Protein AF-A0ABD1QFA7-F1 (afdb_monomer)

InterPro domains:
  IPR006694 Fatty acid hydroxylase [PF04116] (88-225)
  IPR014430 Sterol desaturase Scs7 [PTHR12863] (1-233)

Sequence (373 aa):
MVAQDFTVDLNKPLVFQVGHLGEAYQEWVHQPIVSKEGPRFFESDFWEFLTLTEWFVIPLIWLPVVGWFISKSIRMELTIPQVVLAVAFGIFIWTLLEYTLHRFLFHIKTKSYWGNTIHYLIHGCHHKHPMDGLRLVFPPAATAILLVPIWNLIKVMATPTAPALFAGGLLGYVMYDVTHYYLHHGQPTSEVPKGLKKYHLNHHFRIQDKGFGITSSLWDKAFGTLPPLKLAKNTCLASAMAYHSLILILAKNMTRSLGAGIRITMPEVEFFVEEQLSGSPRRVWNIGFHQPVKRPDPVYMLLGFSTSIDKPFHQVLYVVQISILWGKGSSDSGISSILPPKGSKIMSRVFSVQKHSPYFLPGSFRYWFHHEM

Radius of gyration: 32.8 Å; Cα contacts (8 Å, |Δi|>4): 496; chains: 1; bounding box: 64×50×105 Å

Secondary structure (DSSP, 8-state):
--PPPP---TTS-STTTGGGGGGGHHHHHTS----SSPPP--SSHHHHHTT---TTHHHHHHHHHHHHHHHHHHHTT--HHHHHHHHHHHHHHHHHHHHHIIIIITT----SHHHHHHHIIIIIHHHHSTT-TTSSSPPHHHHHHHHHHHHHHHHHHHTTTHHHHHHHHHHHHHHHHHHHHHHHH----SHHHHHHHHHHHHHHHT-TTS---SS-SHHHHHTT-PPPP---THHHHHHHHHHHHHHHHHHHHHTT-SS----EEETTEEEEEEEE--SSSS-EEEEEEE---SSSS----EEEEEEEEETTTTEEEEEEEEEE------S---S---PPPTT---EEEEEE-----S---S---PPP-----

Solvent-accessible surface area (backbone atoms only — not comparable to full-atom values): 21911 Å² total; per-residue (Å²): 130,84,77,78,80,67,76,84,60,76,92,42,48,39,53,82,47,51,16,65,32,28,76,55,33,62,63,56,34,58,54,62,46,92,36,67,74,63,74,51,52,42,88,49,67,71,65,33,54,72,59,57,30,60,66,66,54,53,53,66,61,46,48,59,53,29,50,49,26,43,52,48,27,48,76,68,70,45,50,70,68,57,40,51,51,29,21,54,48,14,26,54,52,27,59,52,48,48,31,48,42,40,51,61,60,54,58,54,90,49,45,44,42,66,49,33,28,51,43,32,75,75,32,30,45,30,48,24,28,63,46,18,65,36,52,64,46,81,48,65,73,62,49,55,62,57,46,53,62,51,50,53,51,39,46,74,76,35,66,86,51,21,42,16,25,50,22,13,27,54,47,31,48,43,53,37,42,51,46,52,51,39,49,65,77,49,82,65,87,53,70,68,58,38,49,45,26,55,50,42,50,37,15,67,76,74,43,71,94,21,37,47,32,73,84,48,64,63,62,17,60,75,69,76,28,58,65,78,78,80,74,68,76,58,60,63,53,54,49,52,50,53,50,52,55,50,51,52,53,51,56,61,50,53,78,72,51,91,84,71,77,64,75,57,82,54,100,72,41,50,43,46,49,46,79,49,90,50,103,52,91,44,59,34,42,42,44,48,58,51,66,85,62,98,52,101,64,70,75,64,62,55,46,53,43,46,44,47,65,55,87,93,52,101,52,80,50,58,48,52,46,57,43,64,56,80,67,91,69,78,96,74,82,74,102,69,78,98,65,84,66,94,86,63,77,78,59,78,54,84,52,84,61,84,84,80,81,84,91,83,81,95,84,81,88,83,84,85,83,84,86,79,134

Foldseek 3Di:
DPPPQQDDDQQDAPLQRLQSNFQVNLVQLLAADEDQDAGQHDPDPVVSVLQFAALVVLCVPQVVVLVVLLVVLVVVVDDPVLLVVLLQVLLVVLQVVLLCCLQDPLSPDGRHSVSSSVNCQPHSSCLHHVNHNGRQADRVVVVVVVLVVVLVVLCVVPPPNSSSSSSSNSVSSSLQSSLRSCLRPNDDPDDPSVVLSVQVVCCSPPNVNARSGNNDCVVCVVPVRGDDDPPPPVVVVVVVVVVVVVVVVVVVVVVVDPDDWDWDDDPFKTKGWDWDDDPDPWIWIWIFMAGPDPDPFGFGFTFTWTWGQDPPDRFTFGWGKGKGWGDGDDPDDDPDDPDPPPPTDIDTDTDGDGDDDDDDDDDDDDDDDDDDD

Organism: NCBI:txid126358

pLDDT: mean 72.44, std 29.46, range [22.31, 98.88]

Structure (mmCIF, N/CA/C/O backbone):
data_AF-A0ABD1QFA7-F1
#
_entry.id   AF-A0ABD1QFA7-F1
#
loop_
_atom_site.group_PDB
_atom_site.id
_atom_site.type_symbol
_atom_site.label_atom_id
_atom_site.label_alt_id
_atom_site.label_comp_id
_atom_site.label_asym_id
_atom_site.label_entity_id
_atom_site.label_seq_id
_atom_site.pdbx_PDB_ins_code
_atom_site.Cartn_x
_atom_site.Cartn_y
_atom_site.Cartn_z
_atom_site.occupancy
_atom_site.B_iso_or_equiv
_atom_site.auth_seq_id
_atom_site.auth_comp_id
_atom_site.auth_asym_id
_atom_site.auth_atom_id
_atom_site.pdbx_PDB_model_num
ATOM 1 N N . MET A 1 1 ? -34.962 18.263 20.928 1.00 38.62 1 MET A N 1
ATOM 2 C CA . MET A 1 1 ? -34.787 16.803 20.795 1.00 38.62 1 MET A CA 1
ATOM 3 C C . MET A 1 1 ? -33.306 16.565 20.592 1.00 38.62 1 MET A C 1
ATOM 5 O O . MET A 1 1 ? -32.778 17.043 19.598 1.00 38.62 1 MET A O 1
ATOM 9 N N . VAL A 1 2 ? -32.618 15.971 21.567 1.00 43.22 2 VAL A N 1
ATOM 10 C CA . VAL A 1 2 ? -31.221 15.554 21.379 1.00 43.22 2 VAL A CA 1
ATOM 11 C C . VAL A 1 2 ? -31.282 14.390 20.395 1.00 43.22 2 VAL A C 1
ATOM 13 O O . VAL A 1 2 ? -31.951 13.401 20.687 1.00 43.22 2 VAL A O 1
ATOM 16 N N . ALA A 1 3 ? -30.726 14.556 19.194 1.00 52.22 3 ALA A N 1
ATOM 17 C CA . ALA A 1 3 ? -30.651 13.464 18.232 1.00 52.22 3 ALA A CA 1
ATOM 18 C C . ALA A 1 3 ? -29.899 12.306 18.903 1.00 52.22 3 ALA A C 1
ATOM 20 O O . ALA A 1 3 ? -28.832 12.527 19.467 1.00 52.22 3 ALA A O 1
ATOM 21 N N . GLN A 1 4 ? -30.482 11.106 18.921 1.00 58.72 4 GLN A N 1
ATOM 22 C CA . GLN A 1 4 ? -29.750 9.923 19.364 1.00 58.72 4 GLN A CA 1
ATOM 23 C C . GLN A 1 4 ? -28.564 9.715 18.424 1.00 58.72 4 GLN A C 1
ATOM 25 O O . GLN A 1 4 ? -28.745 9.681 17.205 1.00 58.72 4 GLN A O 1
ATOM 30 N N . ASP A 1 5 ? -27.370 9.576 18.994 1.00 78.94 5 ASP A N 1
ATOM 31 C CA . ASP A 1 5 ? -26.172 9.260 18.227 1.00 78.94 5 ASP A CA 1
ATOM 32 C C . ASP A 1 5 ? -26.355 7.902 17.529 1.00 78.94 5 ASP A C 1
ATOM 34 O O . ASP A 1 5 ? -26.744 6.904 18.145 1.00 78.94 5 ASP A O 1
ATOM 38 N N . PHE A 1 6 ? -26.112 7.864 16.215 1.00 88.38 6 PHE A N 1
ATOM 39 C CA . PHE A 1 6 ? -26.240 6.639 15.430 1.00 88.38 6 PHE A CA 1
ATOM 40 C C . PHE A 1 6 ? -25.239 5.586 15.920 1.00 88.38 6 PHE A C 1
ATOM 42 O O . PHE A 1 6 ? -24.045 5.857 16.040 1.00 88.38 6 PHE A O 1
ATOM 49 N N . THR A 1 7 ? -25.713 4.362 16.155 1.00 91.50 7 THR A N 1
ATOM 50 C CA . THR A 1 7 ? -24.872 3.232 16.570 1.00 91.50 7 THR A CA 1
ATOM 51 C C . THR A 1 7 ? -24.771 2.214 15.438 1.00 91.50 7 THR A C 1
ATOM 53 O O . THR A 1 7 ? -25.785 1.801 14.883 1.00 91.50 7 THR A O 1
ATOM 56 N N . VAL A 1 8 ? -23.546 1.799 15.105 1.00 93.19 8 VAL A N 1
ATOM 57 C CA . VAL A 1 8 ? -23.291 0.766 14.089 1.00 93.19 8 VAL A CA 1
ATOM 58 C C . VAL A 1 8 ? -23.627 -0.620 14.639 1.00 93.19 8 VAL A C 1
ATOM 60 O O . VAL A 1 8 ? -23.105 -1.016 15.682 1.00 93.19 8 VAL A O 1
ATOM 63 N N . ASP A 1 9 ? -24.435 -1.380 13.901 1.00 94.38 9 ASP A N 1
ATOM 64 C CA . ASP A 1 9 ? -24.707 -2.794 14.159 1.00 94.38 9 ASP A CA 1
ATOM 65 C C . ASP A 1 9 ? -23.725 -3.662 13.360 1.00 94.38 9 ASP A C 1
ATOM 67 O O . ASP A 1 9 ? -23.823 -3.777 12.135 1.00 94.38 9 ASP A O 1
ATOM 71 N N . LEU A 1 10 ? -22.768 -4.275 14.064 1.00 91.81 10 LEU A N 1
ATOM 72 C CA . LEU A 1 10 ? -21.729 -5.127 13.473 1.00 91.81 10 LEU A CA 1
ATOM 73 C C . LEU A 1 10 ? -22.269 -6.449 12.903 1.00 91.81 10 LEU A C 1
ATOM 75 O O . LEU A 1 10 ? -21.555 -7.107 12.150 1.00 91.81 10 LEU A O 1
ATOM 79 N N . ASN A 1 11 ? -23.511 -6.832 13.224 1.00 91.94 11 ASN A N 1
ATOM 80 C CA . ASN A 1 11 ? -24.152 -8.027 12.662 1.00 91.94 11 ASN A CA 1
ATOM 81 C C . ASN A 1 11 ? -24.830 -7.753 11.312 1.00 91.94 11 ASN A C 1
ATOM 83 O O . ASN A 1 11 ? -25.359 -8.672 10.688 1.00 91.94 11 ASN A O 1
ATOM 87 N N . LYS A 1 12 ? -24.840 -6.493 10.864 1.00 94.50 12 LYS A N 1
ATOM 88 C CA . LYS A 1 12 ? -25.422 -6.067 9.591 1.00 94.50 12 LYS A CA 1
ATOM 89 C C . LYS A 1 12 ? -24.347 -5.518 8.653 1.00 94.50 12 LYS A C 1
ATOM 91 O O . LYS A 1 12 ? -23.298 -5.071 9.114 1.00 94.50 12 LYS A O 1
ATOM 96 N N . PRO A 1 13 ? -24.609 -5.485 7.337 1.00 95.38 13 PRO A N 1
ATOM 97 C CA . PRO A 1 13 ? -23.671 -4.931 6.366 1.00 95.38 13 PRO A CA 1
ATOM 98 C C . PRO A 1 13 ? -23.289 -3.478 6.656 1.00 95.38 13 PRO A C 1
ATOM 100 O O . PRO A 1 13 ? -24.152 -2.627 6.883 1.00 95.38 13 PRO A O 1
ATOM 103 N N . LEU A 1 14 ? -21.987 -3.191 6.685 1.00 94.75 14 LEU A N 1
ATOM 104 C CA . LEU A 1 14 ? -21.471 -1.945 7.257 1.00 94.75 14 LEU A CA 1
ATOM 105 C C . LEU A 1 14 ? -21.419 -0.758 6.296 1.00 94.75 14 LEU A C 1
ATOM 107 O O . LEU A 1 14 ? -21.490 0.383 6.758 1.00 94.75 14 LEU A O 1
ATOM 111 N N . VAL A 1 15 ? -21.312 -0.988 4.982 1.00 92.88 15 VAL A N 1
ATOM 112 C CA . VAL A 1 15 ? -20.987 0.079 4.013 1.00 92.88 15 VAL A CA 1
ATOM 113 C C . VAL A 1 15 ? -21.994 1.226 4.066 1.00 92.88 15 VAL A C 1
ATOM 115 O O . VAL A 1 15 ? -21.599 2.386 4.102 1.00 92.88 15 VAL A O 1
ATOM 118 N N . PHE A 1 16 ? -23.288 0.920 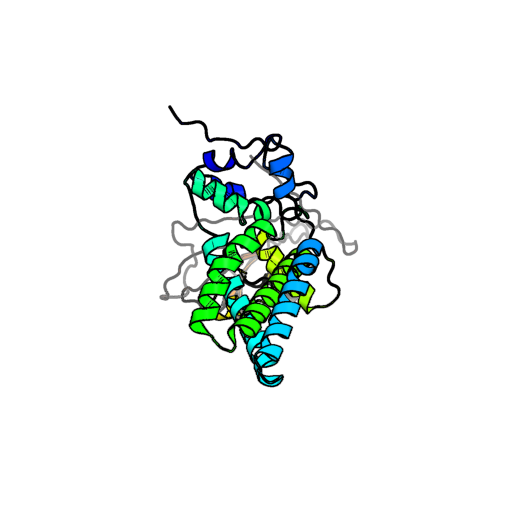4.163 1.00 93.31 16 PHE A N 1
ATOM 119 C CA . PHE A 1 16 ? -24.332 1.948 4.221 1.00 93.31 16 PHE A CA 1
ATOM 120 C C . PHE A 1 16 ? -24.654 2.435 5.644 1.00 93.31 16 PHE A C 1
ATOM 122 O O . PHE A 1 16 ? -25.412 3.394 5.804 1.00 93.31 16 PHE A O 1
ATOM 129 N N . GLN A 1 17 ? -24.065 1.824 6.679 1.00 96.88 17 GLN A N 1
ATOM 130 C CA . GLN A 1 17 ? -24.225 2.247 8.073 1.00 96.88 17 GLN A CA 1
ATOM 131 C C . GLN A 1 17 ? -23.227 3.344 8.451 1.00 96.88 17 GLN A C 1
ATOM 133 O O . GLN A 1 17 ? -23.624 4.359 9.018 1.00 96.88 17 GLN A O 1
ATOM 138 N N . VAL A 1 18 ? -21.945 3.171 8.111 1.00 96.44 18 VAL A N 1
ATOM 139 C CA . VAL A 1 18 ? -20.842 4.025 8.602 1.00 96.44 18 VAL A CA 1
ATOM 140 C C . VAL A 1 18 ? -20.973 5.499 8.213 1.00 96.44 18 VAL A C 1
ATOM 142 O O . VAL A 1 18 ? -20.496 6.372 8.937 1.00 96.44 18 VAL A O 1
ATOM 145 N N . GLY A 1 19 ? -21.662 5.799 7.111 1.00 95.81 19 GLY A N 1
ATOM 146 C CA . GLY A 1 19 ? -21.960 7.171 6.710 1.00 95.81 19 GLY A CA 1
ATOM 147 C C . GLY A 1 19 ? -22.821 7.935 7.724 1.00 95.81 19 GLY A C 1
ATOM 148 O O . GLY A 1 19 ? -22.648 9.143 7.885 1.00 95.81 19 GLY A O 1
ATOM 149 N N . HIS A 1 20 ? -23.700 7.249 8.458 1.00 96.81 20 HIS A N 1
ATOM 150 C CA . HIS A 1 20 ? -24.603 7.870 9.434 1.00 96.81 20 HIS A CA 1
ATOM 151 C C . HIS A 1 20 ? -23.902 8.320 10.724 1.00 96.81 20 HIS A C 1
ATOM 153 O O . HIS A 1 20 ? -24.475 9.097 11.480 1.00 96.81 20 HIS A O 1
ATOM 159 N N . LEU A 1 21 ? -22.657 7.890 10.966 1.00 95.81 21 LEU A N 1
ATOM 160 C CA . LEU A 1 21 ? -21.880 8.293 12.144 1.00 95.81 21 LEU A CA 1
ATOM 161 C C . LEU A 1 21 ? -21.506 9.784 12.155 1.00 95.81 21 LEU A C 1
ATOM 163 O O . LEU A 1 21 ? -21.144 10.310 13.205 1.00 95.81 21 LEU A O 1
ATOM 167 N N . GLY A 1 22 ? -21.550 10.465 11.005 1.00 95.06 22 GLY A N 1
ATOM 168 C CA . GLY A 1 22 ? -21.252 11.895 10.916 1.00 95.06 22 GLY A CA 1
ATOM 169 C C . GLY A 1 22 ? -19.888 12.249 11.518 1.00 95.06 22 GLY A C 1
ATOM 170 O O . GLY A 1 22 ? -18.854 11.759 11.059 1.00 95.06 22 GLY A O 1
ATOM 171 N N . GLU A 1 23 ? -19.889 13.091 12.552 1.00 95.00 23 GLU A N 1
ATOM 172 C CA . GLU A 1 23 ? -18.677 13.560 13.240 1.00 95.00 23 GLU A CA 1
ATOM 173 C C . GLU A 1 23 ? -18.029 12.492 14.140 1.00 95.00 23 GLU A C 1
ATOM 175 O O . GLU A 1 23 ? -16.808 12.492 14.298 1.00 95.00 23 GLU A O 1
ATOM 180 N N . ALA A 1 24 ? -18.804 11.526 14.647 1.00 95.38 24 ALA A N 1
ATOM 181 C CA . ALA A 1 24 ? -18.299 10.436 15.489 1.00 95.38 24 ALA A CA 1
ATOM 182 C C . ALA A 1 24 ? -17.477 9.395 14.703 1.00 95.38 24 ALA A C 1
ATOM 184 O O . ALA A 1 24 ? -16.763 8.578 15.286 1.00 95.38 24 ALA A O 1
ATOM 185 N N . TYR A 1 25 ? -17.549 9.424 13.368 1.00 96.38 25 TYR A N 1
ATOM 186 C CA . TYR A 1 25 ? -16.898 8.451 12.494 1.00 96.38 25 TYR A CA 1
ATOM 187 C C . TYR A 1 25 ? -15.385 8.356 12.706 1.00 96.38 25 TYR A C 1
ATOM 189 O O . TYR A 1 25 ? -14.844 7.254 12.767 1.00 96.38 25 TYR A O 1
ATOM 197 N N . GLN A 1 26 ? -14.707 9.500 12.826 1.00 94.88 26 GLN A N 1
ATOM 198 C CA . GLN A 1 26 ? -13.247 9.547 12.916 1.00 94.88 26 GLN A CA 1
ATOM 199 C C . GLN A 1 26 ? -12.732 8.882 14.188 1.00 94.88 26 GLN A C 1
ATOM 201 O O . GLN A 1 26 ? -11.737 8.170 14.139 1.00 94.88 26 GLN A O 1
ATOM 206 N N . GLU A 1 27 ? -13.412 9.071 15.315 1.00 94.69 27 GLU A N 1
ATOM 207 C CA . GLU A 1 27 ? -13.069 8.359 16.541 1.00 94.69 27 GLU A CA 1
ATOM 208 C C . GLU A 1 27 ? -13.433 6.876 16.418 1.00 94.69 27 GLU A C 1
ATOM 210 O O . GLU A 1 27 ? -12.604 6.012 16.691 1.00 94.69 27 GLU A O 1
ATOM 215 N N . TRP A 1 28 ? -14.634 6.567 15.920 1.00 95.69 28 TRP A N 1
ATOM 216 C CA . TRP A 1 28 ? -15.132 5.196 15.818 1.00 95.69 28 TRP A CA 1
ATOM 217 C C . TRP A 1 28 ? -14.262 4.282 14.941 1.00 95.69 28 TRP A C 1
ATOM 219 O O . TRP A 1 28 ? -13.977 3.145 15.335 1.00 95.69 28 TRP A O 1
ATOM 229 N N . VAL A 1 29 ? -13.848 4.750 13.758 1.00 95.62 29 VAL A N 1
ATOM 230 C CA . VAL A 1 29 ? -13.119 3.942 12.760 1.00 95.62 29 VAL A CA 1
ATOM 231 C C . VAL A 1 29 ? -11.710 3.578 13.230 1.00 95.62 29 VAL A C 1
ATOM 233 O O . VAL A 1 29 ? -11.187 2.519 12.901 1.00 95.62 29 VAL A O 1
ATOM 236 N N . HIS A 1 30 ? -11.134 4.427 14.073 1.00 93.12 30 HIS A N 1
ATOM 237 C CA . HIS A 1 30 ? -9.770 4.325 14.569 1.00 93.12 30 HIS A CA 1
ATOM 238 C C . HIS A 1 30 ? -9.640 3.549 15.887 1.00 93.12 30 HIS A C 1
ATOM 240 O O . HIS A 1 30 ? -8.530 3.422 16.401 1.00 93.12 30 HIS A O 1
ATOM 246 N N . GLN A 1 31 ? -10.743 3.011 16.418 1.00 94.12 31 GLN A N 1
ATOM 247 C CA . GLN A 1 31 ? -10.761 2.094 17.564 1.00 94.12 31 GLN A CA 1
ATOM 248 C C . GLN A 1 31 ? -10.765 0.638 17.072 1.00 94.12 31 GLN A C 1
ATOM 250 O O . GLN A 1 31 ? -11.841 0.142 16.707 1.00 94.12 31 GLN A O 1
ATOM 255 N N . PRO A 1 32 ? -9.613 -0.060 17.041 1.00 94.19 32 PRO A N 1
ATOM 256 C CA . PRO A 1 32 ? -9.500 -1.343 16.357 1.00 94.19 32 PRO A CA 1
ATOM 257 C C . PRO A 1 32 ? -10.241 -2.470 17.083 1.00 94.19 32 PRO A C 1
ATOM 259 O O . PRO A 1 32 ? -10.168 -2.603 18.304 1.00 94.19 32 PRO A O 1
ATOM 262 N N . ILE A 1 33 ? -10.888 -3.335 16.312 1.00 93.69 33 ILE A N 1
ATOM 263 C CA . ILE A 1 33 ? -11.476 -4.602 16.738 1.00 93.69 33 ILE A CA 1
ATOM 264 C C . ILE A 1 33 ? -10.534 -5.711 16.273 1.00 93.69 33 ILE A C 1
ATOM 266 O O . ILE A 1 33 ? -10.387 -5.974 15.079 1.00 93.69 33 ILE A O 1
ATOM 270 N N . VAL A 1 34 ? -9.867 -6.362 17.225 1.00 92.12 34 VAL A N 1
ATOM 271 C CA . VAL A 1 34 ? -8.892 -7.420 16.937 1.00 92.12 34 VAL A CA 1
ATOM 272 C C . VAL A 1 34 ? -9.629 -8.752 16.785 1.00 92.12 34 VAL A C 1
ATOM 274 O O . VAL A 1 34 ? -9.832 -9.474 17.756 1.00 92.12 34 VAL A O 1
ATOM 277 N N . SER A 1 35 ? -10.035 -9.062 15.556 1.00 90.44 35 SER A N 1
ATOM 278 C CA . SER A 1 35 ? -10.670 -10.325 15.166 1.00 90.44 35 SER A CA 1
ATOM 279 C C . SER A 1 35 ? -10.114 -10.795 13.826 1.00 90.44 35 SER A C 1
ATOM 281 O O . SER A 1 35 ? -9.799 -9.967 12.975 1.00 90.44 35 SER A O 1
ATOM 283 N N . LYS A 1 36 ? -9.997 -12.116 13.645 1.00 84.44 36 LYS A N 1
ATOM 284 C CA . LYS A 1 36 ? -9.641 -12.711 12.346 1.00 84.44 36 LYS A CA 1
ATOM 285 C C . LYS A 1 36 ? -10.789 -12.634 11.344 1.00 84.44 36 LYS A C 1
ATOM 287 O O . LYS A 1 36 ? -10.551 -12.533 10.148 1.00 84.44 36 LYS A O 1
ATOM 292 N N . GLU A 1 37 ? -12.017 -12.724 11.840 1.00 85.06 37 GLU A N 1
ATOM 293 C CA . GLU A 1 37 ? -13.216 -12.589 11.023 1.00 85.06 37 GLU A CA 1
ATOM 294 C C . GLU A 1 37 ? -13.549 -11.106 10.882 1.00 85.06 37 GLU A C 1
ATOM 296 O O . GLU A 1 37 ? -13.665 -10.386 11.884 1.00 85.06 37 GLU A O 1
ATOM 301 N N . GLY A 1 38 ? -13.651 -10.659 9.632 1.00 84.94 38 GLY A N 1
ATOM 302 C CA . GLY A 1 38 ? -14.050 -9.306 9.278 1.00 84.94 38 GLY A CA 1
ATOM 303 C C . GLY A 1 38 ? -15.564 -9.132 9.184 1.00 84.94 38 GLY A C 1
ATOM 304 O O . GLY A 1 38 ? -16.305 -10.112 9.082 1.00 84.94 38 GLY A O 1
ATOM 305 N N . PRO A 1 39 ? -16.047 -7.881 9.200 1.00 92.75 39 PRO A N 1
ATOM 306 C CA . PRO A 1 39 ? -17.464 -7.594 9.061 1.00 92.75 39 PRO A CA 1
ATOM 307 C C . PRO A 1 39 ? -17.937 -7.823 7.625 1.00 92.75 39 PRO A C 1
ATOM 309 O O . PRO A 1 39 ? -17.158 -7.764 6.673 1.00 92.75 39 PRO A O 1
ATOM 312 N N . ARG A 1 40 ? -19.248 -7.986 7.453 1.00 94.69 40 ARG A N 1
ATOM 313 C CA . ARG A 1 40 ? -19.863 -7.991 6.125 1.00 94.69 40 ARG A CA 1
ATOM 314 C C . ARG A 1 40 ? -20.003 -6.560 5.595 1.00 94.69 40 ARG A C 1
ATOM 316 O O . ARG A 1 40 ? -20.382 -5.654 6.341 1.00 94.69 40 ARG A O 1
ATOM 323 N N . PHE A 1 41 ? -19.723 -6.332 4.315 1.00 95.38 41 PHE A N 1
ATOM 324 C CA . PHE A 1 41 ? -19.840 -5.011 3.684 1.00 95.38 41 PHE A CA 1
ATOM 325 C C . PHE A 1 41 ? -21.209 -4.791 3.041 1.00 95.38 41 PHE A C 1
ATOM 327 O O . PHE A 1 41 ? -21.813 -3.737 3.260 1.00 95.38 41 PHE A O 1
ATOM 334 N N . PHE A 1 42 ? -21.712 -5.780 2.299 1.00 95.94 42 PHE A N 1
ATOM 335 C CA . PHE A 1 42 ? -22.952 -5.692 1.521 1.00 95.94 42 PHE A CA 1
ATOM 336 C C . PHE A 1 42 ? -23.928 -6.825 1.849 1.00 95.94 42 PHE A C 1
ATOM 338 O O . PHE A 1 42 ? -23.521 -7.928 2.191 1.00 95.94 42 PHE A O 1
ATOM 345 N N . GLU A 1 43 ? -25.236 -6.589 1.717 1.00 94.38 43 GLU A N 1
ATOM 346 C CA . GLU A 1 43 ? -26.237 -7.665 1.847 1.00 94.38 43 GLU A CA 1
ATOM 347 C C . GLU A 1 43 ? -26.085 -8.702 0.726 1.00 94.38 43 GLU A C 1
ATOM 349 O O . GLU A 1 43 ? -26.095 -9.902 0.984 1.00 94.38 43 GLU A O 1
ATOM 354 N N . SER A 1 44 ? -25.863 -8.243 -0.506 1.00 95.94 44 SER A N 1
ATOM 355 C CA . SER A 1 44 ? -25.679 -9.099 -1.681 1.00 95.94 44 SER A CA 1
ATOM 356 C C . SER A 1 44 ? -24.356 -9.862 -1.647 1.00 95.94 44 SER A C 1
ATOM 358 O O . SER A 1 44 ? -23.294 -9.247 -1.550 1.00 95.94 44 SER A O 1
ATOM 360 N N . ASP A 1 45 ? -24.416 -11.182 -1.839 1.00 95.50 45 ASP A N 1
ATOM 361 C CA . ASP A 1 45 ? -23.230 -12.043 -1.954 1.00 95.50 45 ASP A CA 1
ATOM 362 C C . ASP A 1 45 ? -22.327 -11.650 -3.126 1.00 95.50 45 ASP A C 1
ATOM 364 O O . ASP A 1 45 ? -21.107 -11.750 -3.031 1.00 95.50 45 ASP A O 1
ATOM 368 N N . PHE A 1 46 ? -22.911 -11.154 -4.221 1.00 94.00 46 PHE A N 1
ATOM 369 C CA . PHE A 1 46 ? -22.144 -10.714 -5.383 1.00 94.00 46 PHE A CA 1
ATOM 370 C C . PHE A 1 46 ? -21.272 -9.496 -5.056 1.00 94.00 46 PHE A C 1
ATOM 372 O O . PHE A 1 46 ? -20.079 -9.486 -5.354 1.00 94.00 46 PHE A O 1
ATOM 379 N N . TRP A 1 47 ? -21.856 -8.475 -4.420 1.00 92.50 47 TRP A N 1
ATOM 380 C CA . TRP A 1 47 ? -21.106 -7.281 -4.026 1.00 92.50 47 TRP A CA 1
ATOM 381 C C . TRP A 1 47 ? -20.120 -7.581 -2.902 1.00 92.50 47 TRP A C 1
ATOM 383 O O . TRP A 1 47 ? -19.015 -7.049 -2.916 1.00 92.50 47 TRP A O 1
ATOM 393 N N . GLU A 1 48 ? -20.486 -8.463 -1.973 1.00 94.62 48 GLU A N 1
ATOM 394 C CA . GLU A 1 48 ? -19.609 -8.914 -0.896 1.00 94.62 48 GLU A CA 1
ATOM 395 C C . GLU A 1 48 ? -18.367 -9.625 -1.438 1.00 94.62 48 GLU A C 1
ATOM 397 O O . GLU A 1 48 ? -17.250 -9.290 -1.045 1.00 94.62 48 GLU A O 1
ATOM 402 N N . PHE A 1 49 ? -18.542 -10.543 -2.392 1.00 92.38 49 PHE A N 1
ATOM 403 C CA . PHE A 1 49 ? -17.450 -11.279 -3.025 1.00 92.38 49 PHE A CA 1
ATOM 404 C C . PHE A 1 49 ? -16.381 -10.351 -3.623 1.00 92.38 49 PHE A C 1
ATOM 406 O O . PHE A 1 49 ? -15.192 -10.600 -3.453 1.00 92.38 49 PHE A O 1
ATOM 413 N N . LEU A 1 50 ? -16.782 -9.235 -4.244 1.00 91.19 50 LEU A N 1
ATOM 414 C CA . LEU A 1 50 ? -15.849 -8.252 -4.814 1.00 91.19 50 LEU A CA 1
ATOM 415 C C . LEU A 1 50 ? -15.021 -7.488 -3.764 1.00 91.19 50 LEU A C 1
ATOM 417 O O . LEU A 1 50 ? -14.058 -6.812 -4.125 1.00 91.19 50 LEU A O 1
ATOM 421 N N . THR A 1 51 ? -15.381 -7.577 -2.480 1.00 93.00 51 THR A N 1
ATOM 422 C CA . THR A 1 51 ? -14.641 -6.941 -1.375 1.00 93.00 51 THR A CA 1
ATOM 423 C C . THR A 1 51 ? -13.578 -7.841 -0.760 1.00 93.00 51 THR A C 1
ATOM 425 O O . THR A 1 51 ? -12.752 -7.352 0.005 1.00 93.00 51 THR A O 1
ATOM 428 N N . LEU A 1 52 ? -13.591 -9.138 -1.074 1.00 95.00 52 LEU A N 1
ATOM 429 C CA . LEU A 1 52 ? -12.711 -10.132 -0.472 1.00 95.00 52 LEU A CA 1
ATOM 430 C C . LEU A 1 52 ? -11.527 -10.399 -1.401 1.00 95.00 52 LEU A C 1
ATOM 432 O O . LEU A 1 52 ? -11.698 -10.891 -2.514 1.00 95.00 52 LEU A O 1
ATOM 436 N N . THR A 1 53 ? -10.316 -10.074 -0.953 1.00 96.44 53 THR A N 1
ATOM 437 C CA . THR A 1 53 ? -9.092 -10.263 -1.740 1.00 96.44 53 THR A CA 1
ATOM 438 C C . THR A 1 53 ? -8.018 -10.961 -0.915 1.00 96.44 53 THR A C 1
ATOM 440 O O . THR A 1 53 ? -7.481 -10.404 0.038 1.00 96.44 53 THR A O 1
ATOM 443 N N . GLU A 1 54 ? -7.657 -12.174 -1.330 1.00 96.81 54 GLU A N 1
ATOM 444 C CA . GLU A 1 54 ? -6.508 -12.895 -0.781 1.00 96.81 54 GLU A CA 1
ATOM 445 C C . GLU A 1 54 ? -5.184 -12.223 -1.170 1.00 96.81 54 GLU A C 1
ATOM 447 O O . GLU A 1 54 ? -4.995 -11.786 -2.308 1.00 96.81 54 GLU A O 1
ATOM 452 N N . TRP A 1 55 ? -4.215 -12.202 -0.255 1.00 97.56 55 TRP A N 1
ATOM 453 C CA . TRP A 1 55 ? -2.953 -11.472 -0.443 1.00 97.56 55 TRP A CA 1
ATOM 454 C C . TRP A 1 55 ? -2.162 -11.898 -1.690 1.00 97.56 55 TRP A C 1
ATOM 456 O O . TRP A 1 55 ? -1.524 -11.066 -2.335 1.00 97.56 55 TRP A O 1
ATOM 466 N N . PHE A 1 56 ? -2.203 -13.187 -2.052 1.00 97.75 56 PHE A N 1
ATOM 467 C CA . PHE A 1 56 ? -1.453 -13.728 -3.189 1.00 97.75 56 PHE A CA 1
ATOM 468 C C . PHE A 1 56 ? -2.056 -13.326 -4.542 1.00 97.75 56 PHE A C 1
ATOM 470 O O . PHE A 1 56 ? -1.387 -13.445 -5.570 1.00 97.75 56 PHE A O 1
ATOM 477 N N . VAL A 1 57 ? -3.295 -12.822 -4.560 1.00 98.06 57 VAL A N 1
ATOM 478 C CA . VAL A 1 57 ? -3.958 -12.344 -5.781 1.00 98.06 57 VAL A CA 1
ATOM 479 C C . VAL A 1 57 ? -3.214 -11.139 -6.359 1.00 98.06 57 VAL A C 1
ATOM 481 O O . VAL A 1 57 ? -3.077 -11.034 -7.578 1.00 98.06 57 VAL A O 1
ATOM 484 N N . ILE A 1 58 ? -2.665 -10.270 -5.503 1.00 98.25 58 ILE A N 1
ATOM 485 C CA . ILE A 1 58 ? -1.914 -9.078 -5.920 1.00 98.25 58 ILE A CA 1
ATOM 486 C C . ILE A 1 58 ? -0.692 -9.449 -6.781 1.00 98.25 58 ILE A C 1
ATOM 488 O O . ILE A 1 58 ? -0.645 -9.031 -7.942 1.00 98.25 58 ILE A O 1
ATOM 492 N N . PRO A 1 59 ? 0.286 -10.250 -6.306 1.00 98.38 59 PRO A N 1
ATOM 493 C CA . PRO A 1 59 ? 1.412 -10.640 -7.147 1.00 98.38 59 PRO A CA 1
ATOM 494 C C . PRO A 1 59 ? 0.987 -11.509 -8.338 1.00 98.38 59 PRO A C 1
ATOM 496 O O . PRO A 1 59 ? 1.552 -11.349 -9.419 1.00 98.38 59 PRO A O 1
ATOM 499 N N . LEU A 1 60 ? -0.017 -12.381 -8.181 1.00 98.50 60 LEU A N 1
ATOM 500 C CA . LEU A 1 60 ? -0.498 -13.250 -9.259 1.00 98.50 60 LEU A CA 1
ATOM 501 C C . LEU A 1 60 ? -1.002 -12.455 -10.472 1.00 98.50 60 LEU A C 1
ATOM 503 O O . LEU A 1 60 ? -0.677 -12.801 -11.605 1.00 98.50 60 LEU A O 1
ATOM 507 N N . ILE A 1 61 ? -1.776 -11.392 -10.243 1.00 98.31 61 ILE A N 1
ATOM 508 C CA . ILE A 1 61 ? -2.335 -10.562 -11.317 1.00 98.31 61 ILE A CA 1
ATOM 509 C C . ILE A 1 61 ? -1.292 -9.580 -11.851 1.00 98.31 61 ILE A C 1
ATOM 511 O O . ILE A 1 61 ? -1.139 -9.431 -13.064 1.00 98.31 61 ILE A O 1
ATOM 515 N N . TRP A 1 62 ? -0.570 -8.893 -10.964 1.00 98.62 62 TRP A N 1
ATOM 516 C CA . TRP A 1 62 ? 0.196 -7.713 -11.365 1.00 98.62 62 TRP A CA 1
ATOM 517 C C . TRP A 1 62 ? 1.635 -8.008 -11.786 1.00 98.62 62 TRP A C 1
ATOM 519 O O . TRP A 1 62 ? 2.157 -7.282 -12.632 1.00 98.62 62 TRP A O 1
ATOM 529 N N . LEU A 1 63 ? 2.282 -9.076 -11.301 1.00 98.69 63 LEU A N 1
ATOM 530 C CA . LEU A 1 63 ? 3.640 -9.417 -11.754 1.00 98.69 63 LEU A CA 1
ATOM 531 C C . LEU A 1 63 ? 3.709 -9.789 -13.248 1.00 98.69 63 LEU A C 1
ATOM 533 O O . LEU A 1 63 ? 4.635 -9.321 -13.916 1.00 98.69 63 LEU A O 1
ATOM 537 N N . PRO A 1 64 ? 2.748 -10.535 -13.833 1.00 98.75 64 PRO A N 1
ATOM 538 C CA . PRO A 1 64 ? 2.697 -10.726 -15.283 1.00 98.75 64 PRO A CA 1
ATOM 539 C C . PRO A 1 64 ? 2.573 -9.409 -16.060 1.00 98.75 64 PRO A C 1
ATOM 541 O O . PRO A 1 64 ? 3.232 -9.232 -17.085 1.00 98.75 64 PRO A O 1
ATOM 544 N N . VAL A 1 65 ? 1.782 -8.455 -15.552 1.00 98.56 65 VAL A N 1
ATOM 545 C CA . VAL A 1 65 ? 1.631 -7.122 -16.157 1.00 98.56 65 VAL A CA 1
ATOM 546 C C . VAL A 1 65 ? 2.954 -6.353 -16.099 1.00 98.56 65 VAL A C 1
ATOM 548 O O . VAL A 1 65 ? 3.391 -5.817 -17.119 1.00 98.56 65 VAL A O 1
ATOM 551 N N . VAL A 1 66 ? 3.645 -6.363 -14.953 1.00 98.81 66 VAL A N 1
ATOM 552 C CA . VAL A 1 66 ? 5.003 -5.805 -14.805 1.00 98.81 66 VAL A CA 1
ATOM 553 C C . VAL A 1 66 ? 5.954 -6.420 -15.838 1.00 98.81 66 VAL A C 1
ATOM 555 O O . VAL A 1 66 ? 6.616 -5.689 -16.578 1.00 98.81 66 VAL A O 1
ATOM 558 N N . GLY A 1 67 ? 5.982 -7.752 -15.950 1.00 98.56 67 GLY A N 1
ATOM 559 C CA . GLY A 1 67 ? 6.821 -8.468 -16.915 1.00 98.56 67 GLY A CA 1
ATOM 560 C C . GLY A 1 67 ? 6.519 -8.090 -18.368 1.00 98.56 67 GLY A C 1
ATOM 561 O O . GLY A 1 67 ? 7.440 -7.885 -19.164 1.00 98.56 67 GLY A O 1
ATOM 562 N N . TRP A 1 68 ? 5.241 -7.913 -18.711 1.00 98.62 68 TRP A N 1
ATOM 563 C CA . TRP A 1 68 ? 4.826 -7.463 -20.039 1.00 98.62 68 TRP A CA 1
ATOM 564 C C . TRP A 1 68 ? 5.334 -6.053 -20.362 1.00 98.62 68 TRP A C 1
ATOM 566 O O . TRP A 1 68 ? 5.896 -5.840 -21.438 1.00 98.62 68 TRP A O 1
ATOM 576 N N . PHE A 1 69 ? 5.209 -5.096 -19.438 1.00 98.56 69 PHE A N 1
ATOM 577 C CA . PHE A 1 69 ? 5.700 -3.728 -19.646 1.00 98.56 69 PHE A CA 1
ATOM 578 C C . PHE A 1 69 ? 7.237 -3.649 -19.711 1.00 98.56 69 PHE A C 1
ATOM 580 O O . PHE A 1 69 ? 7.776 -2.882 -20.517 1.00 98.56 69 PHE A O 1
ATOM 587 N N . ILE A 1 70 ? 7.957 -4.479 -18.946 1.00 98.50 70 ILE A N 1
ATOM 588 C CA . ILE A 1 70 ? 9.420 -4.622 -19.069 1.00 98.50 70 ILE A CA 1
ATOM 589 C C . ILE A 1 70 ? 9.785 -5.175 -20.453 1.00 98.50 70 ILE A C 1
ATOM 591 O O . ILE A 1 70 ? 10.600 -4.576 -21.154 1.00 98.50 70 ILE A O 1
ATOM 595 N N . SER A 1 71 ? 9.136 -6.258 -20.900 1.00 98.38 71 SER A N 1
ATOM 596 C CA . SER A 1 71 ? 9.363 -6.825 -22.240 1.00 98.38 71 SER A CA 1
ATOM 597 C C . SER A 1 71 ? 9.064 -5.809 -23.344 1.00 98.38 71 SER A C 1
ATOM 599 O O . SER A 1 71 ? 9.845 -5.659 -24.283 1.00 98.38 71 SER A O 1
ATOM 601 N N . LYS A 1 72 ? 7.969 -5.053 -23.209 1.00 97.94 72 LYS A N 1
ATOM 602 C CA . LYS A 1 72 ? 7.602 -3.975 -24.129 1.00 97.94 72 LYS A CA 1
ATOM 603 C C . LYS A 1 72 ? 8.678 -2.894 -24.209 1.00 97.94 72 LYS A C 1
ATOM 605 O O . LYS A 1 72 ? 8.961 -2.432 -25.306 1.00 97.94 72 LYS A O 1
ATOM 610 N N . SER A 1 73 ? 9.298 -2.532 -23.087 1.00 97.88 73 SER A N 1
ATOM 611 C CA . SER A 1 73 ? 10.392 -1.549 -23.056 1.00 97.88 73 SER A CA 1
ATOM 612 C C . SER A 1 73 ? 11.579 -1.997 -23.906 1.00 97.88 73 SER A C 1
ATOM 614 O O . SER A 1 73 ? 12.090 -1.222 -24.705 1.00 97.88 73 SER A O 1
ATOM 616 N N . ILE A 1 74 ? 11.968 -3.269 -23.789 1.00 97.31 74 ILE A N 1
ATOM 617 C CA . ILE A 1 74 ? 13.072 -3.854 -24.564 1.00 97.31 74 ILE A CA 1
ATOM 618 C C . ILE A 1 74 ? 12.724 -3.900 -26.059 1.00 97.31 74 ILE A C 1
ATOM 620 O O . ILE A 1 74 ? 13.555 -3.576 -26.900 1.00 97.31 74 ILE A O 1
ATOM 624 N N . ARG A 1 75 ? 11.476 -4.249 -26.406 1.00 97.31 75 ARG A N 1
ATOM 625 C CA . ARG A 1 75 ? 10.990 -4.227 -27.802 1.00 97.31 75 ARG A CA 1
ATOM 626 C C . ARG A 1 75 ? 10.900 -2.819 -28.391 1.00 97.31 75 ARG A C 1
ATOM 628 O O . ARG A 1 75 ? 10.897 -2.683 -29.604 1.00 97.31 75 ARG A O 1
ATOM 635 N N . MET A 1 76 ? 10.810 -1.798 -27.542 1.00 96.19 76 MET A N 1
ATOM 636 C CA . MET A 1 76 ? 10.910 -0.385 -27.919 1.00 96.19 76 MET A CA 1
ATOM 637 C C . MET A 1 76 ? 12.368 0.103 -27.953 1.00 96.19 76 MET A C 1
ATOM 639 O O . MET A 1 76 ? 12.609 1.303 -27.888 1.00 96.19 76 MET A O 1
ATOM 643 N N . GLU A 1 77 ? 13.325 -0.825 -28.036 1.00 97.06 77 GLU A N 1
ATOM 644 C CA . GLU A 1 77 ? 14.757 -0.567 -28.223 1.00 97.06 77 GLU A CA 1
ATOM 645 C C . GLU A 1 77 ? 15.437 0.159 -27.051 1.00 97.06 77 GLU A C 1
ATOM 647 O O . GLU A 1 77 ? 16.545 0.679 -27.187 1.00 97.06 77 GLU A O 1
ATOM 652 N N . LEU A 1 78 ? 14.829 0.148 -25.857 1.00 97.44 78 LEU A N 1
ATOM 653 C CA . LEU A 1 78 ? 15.533 0.591 -24.656 1.00 97.44 78 LEU A CA 1
ATOM 654 C C . LEU A 1 78 ? 16.622 -0.414 -24.289 1.00 97.44 78 LEU A C 1
ATOM 656 O O . LEU A 1 78 ? 16.385 -1.619 -24.168 1.00 97.44 78 LEU A O 1
ATOM 660 N N . THR A 1 79 ? 17.814 0.108 -24.020 1.00 97.81 79 THR A N 1
ATOM 661 C CA . THR A 1 79 ? 18.926 -0.685 -23.491 1.00 97.81 79 THR A CA 1
ATOM 662 C C . THR A 1 79 ? 18.599 -1.221 -22.094 1.00 97.81 79 THR A C 1
ATOM 664 O O . THR A 1 79 ? 17.859 -0.603 -21.324 1.00 97.81 79 THR A O 1
ATOM 667 N N . ILE A 1 80 ? 19.201 -2.353 -21.717 1.00 97.56 80 ILE A N 1
ATOM 668 C CA . ILE A 1 80 ? 19.000 -2.962 -20.391 1.00 97.56 80 ILE A CA 1
ATOM 669 C C . ILE A 1 80 ? 19.273 -1.963 -19.245 1.00 97.56 80 ILE A C 1
ATOM 671 O O . ILE A 1 80 ? 18.427 -1.868 -18.353 1.00 97.56 80 ILE A O 1
ATOM 675 N N . PRO A 1 81 ? 20.362 -1.162 -19.254 1.00 98.06 81 PRO A N 1
ATOM 676 C CA . PRO A 1 81 ? 20.585 -0.159 -18.212 1.00 98.06 81 PRO A CA 1
ATOM 677 C C . PRO A 1 81 ? 19.467 0.885 -18.116 1.00 98.06 81 PRO A C 1
ATOM 679 O O . PRO A 1 81 ? 19.054 1.229 -17.012 1.00 98.06 81 PRO A O 1
ATOM 682 N N . GLN A 1 82 ? 18.933 1.358 -19.249 1.00 97.75 82 GLN A N 1
ATOM 683 C CA . GLN A 1 82 ? 17.814 2.308 -19.250 1.00 97.75 82 GLN A CA 1
ATOM 684 C C . GLN A 1 82 ? 16.554 1.693 -18.640 1.00 97.75 82 GLN A C 1
ATOM 686 O O . GLN A 1 82 ? 15.883 2.350 -17.846 1.00 97.75 82 GLN A O 1
ATOM 691 N N . VAL A 1 83 ? 16.250 0.432 -18.968 1.00 98.44 83 VAL A N 1
ATOM 692 C CA . VAL A 1 83 ? 15.111 -0.289 -18.382 1.00 98.44 83 VAL A CA 1
ATOM 693 C C . VAL A 1 83 ? 15.287 -0.437 -16.872 1.00 98.44 83 VAL A C 1
ATOM 695 O O . VAL A 1 83 ? 14.375 -0.094 -16.124 1.00 98.44 83 VAL A O 1
ATOM 698 N N . VAL A 1 84 ? 16.458 -0.886 -16.410 1.00 98.25 84 VAL A N 1
ATOM 699 C CA . VAL A 1 84 ? 16.746 -1.066 -14.976 1.00 98.25 84 VAL A CA 1
ATOM 700 C C . VAL A 1 84 ? 16.627 0.253 -14.215 1.00 98.25 84 VAL A C 1
ATOM 702 O O . VAL A 1 84 ? 15.967 0.297 -13.178 1.00 98.25 84 VAL A O 1
ATOM 705 N N . LEU A 1 85 ? 17.209 1.335 -14.736 1.00 98.38 85 LEU A N 1
ATOM 706 C CA . LEU A 1 85 ? 17.136 2.655 -14.106 1.00 98.38 85 LEU A CA 1
ATOM 707 C C . LEU A 1 85 ? 15.701 3.189 -14.061 1.00 98.38 85 LEU A C 1
ATOM 709 O O . LEU A 1 85 ? 15.278 3.692 -13.024 1.00 98.38 85 LEU A O 1
ATOM 713 N N . ALA A 1 86 ? 14.934 3.047 -15.144 1.00 98.31 86 ALA A N 1
ATOM 714 C CA . ALA A 1 86 ? 13.539 3.482 -15.183 1.00 98.31 86 ALA A CA 1
ATOM 715 C C . ALA A 1 86 ? 12.651 2.668 -14.228 1.00 98.31 86 ALA A C 1
ATOM 717 O O . ALA A 1 86 ? 11.822 3.248 -13.529 1.00 98.31 86 ALA A O 1
ATOM 718 N N . VAL A 1 87 ? 12.854 1.349 -14.136 1.00 98.75 87 VAL A N 1
ATOM 719 C CA . VAL A 1 87 ? 12.151 0.488 -13.170 1.00 98.75 87 VAL A CA 1
ATOM 720 C C . VAL A 1 87 ? 12.506 0.884 -11.737 1.00 98.75 87 VAL A C 1
ATOM 722 O O . VAL A 1 87 ? 11.609 1.100 -10.925 1.00 98.75 87 VAL A O 1
ATOM 725 N N . ALA A 1 88 ? 13.795 1.041 -11.421 1.00 98.69 88 ALA A N 1
ATOM 726 C CA . ALA A 1 88 ? 14.242 1.455 -10.091 1.00 98.69 88 ALA A CA 1
ATOM 727 C C . ALA A 1 88 ? 13.682 2.833 -9.705 1.00 98.69 88 ALA A C 1
ATOM 729 O O . ALA A 1 88 ? 13.219 3.028 -8.580 1.00 98.69 88 ALA A O 1
ATOM 730 N N . PHE A 1 89 ? 13.659 3.773 -10.652 1.00 98.50 89 PHE A N 1
ATOM 731 C CA . PHE A 1 89 ? 13.070 5.090 -10.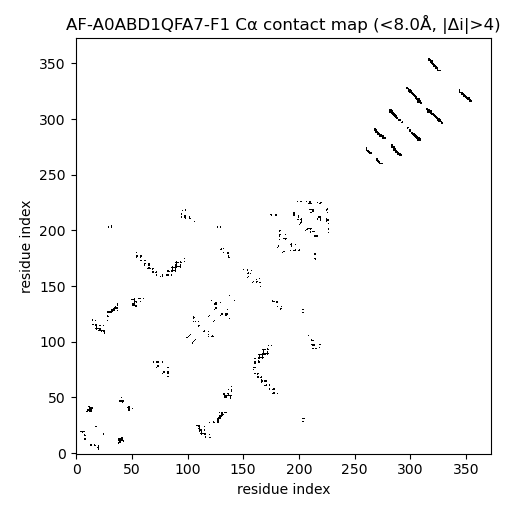442 1.00 98.50 89 PHE A CA 1
ATOM 732 C C . PHE A 1 89 ? 11.548 5.026 -10.261 1.00 98.50 89 PHE A C 1
ATOM 734 O O . PHE A 1 89 ? 11.005 5.724 -9.409 1.00 98.50 89 PHE A O 1
ATOM 741 N N . GLY A 1 90 ? 10.857 4.140 -10.982 1.00 98.69 90 GLY A N 1
ATOM 742 C CA . GLY A 1 90 ? 9.428 3.884 -10.794 1.00 98.69 90 GLY A CA 1
ATOM 743 C C . GLY A 1 90 ? 9.106 3.347 -9.399 1.00 98.69 90 GLY A C 1
ATOM 744 O O . GLY A 1 90 ? 8.187 3.848 -8.754 1.00 98.69 90 GLY A O 1
ATOM 745 N N . ILE A 1 91 ? 9.902 2.398 -8.893 1.00 98.81 91 ILE A N 1
ATOM 746 C CA . ILE A 1 91 ? 9.784 1.898 -7.511 1.00 98.81 91 ILE A CA 1
ATOM 747 C C . ILE A 1 91 ? 10.014 3.042 -6.518 1.00 98.81 91 ILE A C 1
ATOM 749 O O . ILE A 1 91 ? 9.258 3.196 -5.561 1.00 98.81 91 ILE A O 1
ATOM 753 N N . PHE A 1 92 ? 11.028 3.879 -6.747 1.00 98.56 92 PHE A N 1
ATOM 754 C CA . PHE A 1 92 ? 11.296 5.033 -5.892 1.00 98.56 92 PHE A CA 1
ATOM 755 C C . PHE A 1 92 ? 10.115 6.018 -5.858 1.00 98.56 92 PHE A C 1
ATOM 757 O O . PHE A 1 92 ? 9.683 6.399 -4.769 1.00 98.56 92 PHE A O 1
ATOM 764 N N . ILE A 1 93 ? 9.539 6.367 -7.017 1.00 98.19 93 ILE A N 1
ATOM 765 C CA . ILE A 1 93 ? 8.320 7.190 -7.107 1.00 98.19 93 ILE A CA 1
ATOM 766 C C . ILE A 1 93 ? 7.174 6.536 -6.337 1.00 98.19 93 ILE A C 1
ATOM 768 O O . ILE A 1 93 ? 6.475 7.226 -5.594 1.00 98.19 93 ILE A O 1
ATOM 772 N N . TRP A 1 94 ? 7.001 5.217 -6.466 1.00 98.69 94 TRP A N 1
ATOM 773 C CA . TRP A 1 94 ? 5.983 4.500 -5.710 1.00 98.69 94 TRP A CA 1
ATOM 774 C C . TRP A 1 94 ? 6.145 4.701 -4.202 1.00 98.69 94 TRP A C 1
ATOM 776 O O . TRP A 1 94 ? 5.159 4.999 -3.544 1.00 98.69 94 TRP A O 1
ATOM 786 N N . THR A 1 95 ? 7.359 4.632 -3.643 1.00 98.56 95 THR A N 1
ATOM 787 C CA . THR A 1 95 ? 7.535 4.845 -2.190 1.00 98.56 95 THR A CA 1
ATOM 788 C C . THR A 1 95 ? 7.045 6.222 -1.725 1.00 98.56 95 THR A C 1
ATOM 790 O O . THR A 1 95 ? 6.557 6.363 -0.604 1.00 98.56 95 THR A O 1
ATOM 793 N N . LEU A 1 96 ? 7.152 7.248 -2.578 1.00 98.44 96 LEU A N 1
ATOM 794 C CA . LEU A 1 96 ? 6.620 8.580 -2.290 1.00 98.44 96 LEU A CA 1
ATOM 795 C C . LEU A 1 96 ? 5.093 8.626 -2.450 1.00 98.44 96 LEU A C 1
ATOM 797 O O . LEU A 1 96 ? 4.406 9.261 -1.646 1.00 98.44 96 LEU A O 1
ATOM 801 N N . LEU A 1 97 ? 4.550 7.953 -3.468 1.00 98.12 97 LEU A N 1
ATOM 802 C CA . LEU A 1 97 ? 3.104 7.810 -3.653 1.00 98.12 97 LEU A CA 1
ATOM 803 C C . LEU A 1 97 ? 2.464 7.064 -2.483 1.00 98.12 97 LEU A C 1
ATOM 805 O O . LEU A 1 97 ? 1.481 7.544 -1.942 1.00 98.12 97 LEU A O 1
ATOM 809 N N . GLU A 1 98 ? 3.055 5.960 -2.038 1.00 98.44 98 GLU A N 1
ATOM 810 C CA . GLU A 1 98 ? 2.671 5.228 -0.832 1.00 98.44 98 GLU A CA 1
ATOM 811 C C . GLU A 1 98 ? 2.532 6.179 0.359 1.00 98.44 98 GLU A C 1
ATOM 813 O O . GLU A 1 98 ? 1.469 6.257 0.969 1.00 98.44 98 GLU A O 1
ATOM 818 N N . TYR A 1 99 ? 3.579 6.957 0.647 1.00 98.75 99 TYR A N 1
ATOM 819 C CA . TYR A 1 99 ? 3.567 7.896 1.764 1.00 98.75 99 TYR A CA 1
ATOM 820 C C . TYR A 1 99 ? 2.472 8.964 1.622 1.00 98.75 99 TYR A C 1
ATOM 822 O O . TYR A 1 99 ? 1.766 9.268 2.584 1.00 98.75 99 TYR A O 1
ATOM 830 N N . THR A 1 100 ? 2.322 9.554 0.433 1.00 98.50 100 THR A N 1
ATOM 831 C CA . THR A 1 100 ? 1.352 10.639 0.215 1.00 98.50 100 THR A CA 1
ATOM 832 C C . THR A 1 100 ? -0.090 10.136 0.206 1.00 98.50 100 THR A C 1
ATOM 834 O O . THR A 1 100 ? -0.945 10.761 0.834 1.00 98.50 100 THR A O 1
ATOM 837 N N . LEU A 1 101 ? -0.364 8.992 -0.423 1.00 97.94 101 LEU A N 1
ATOM 838 C CA . LEU A 1 101 ? -1.669 8.335 -0.383 1.00 97.94 101 LEU A CA 1
ATOM 839 C C . LEU A 1 101 ? -2.019 7.949 1.050 1.00 97.94 101 LEU A C 1
ATOM 841 O O . LEU A 1 101 ? -3.087 8.325 1.528 1.00 97.94 101 LEU A O 1
ATOM 845 N N . HIS A 1 102 ? -1.105 7.291 1.766 1.00 98.50 102 HIS A N 1
ATOM 846 C CA . HIS A 1 102 ? -1.377 6.855 3.127 1.00 98.50 102 HIS A CA 1
ATOM 847 C C . HIS A 1 102 ? -1.647 8.050 4.055 1.00 98.50 102 HIS A C 1
ATOM 849 O O . HIS A 1 102 ? -2.633 8.074 4.784 1.00 98.50 102 HIS A O 1
ATOM 855 N N . ARG A 1 103 ? -0.842 9.112 3.965 1.00 98.25 103 ARG A N 1
ATOM 856 C CA . ARG A 1 103 ? -0.993 10.289 4.830 1.00 98.25 103 ARG A CA 1
ATOM 857 C C . ARG A 1 103 ? -2.201 11.165 4.502 1.00 98.25 103 ARG A C 1
ATOM 859 O O . ARG A 1 103 ? -2.858 11.648 5.419 1.00 98.25 103 ARG A O 1
ATOM 866 N N . PHE A 1 104 ? -2.437 11.464 3.227 1.00 98.00 104 PHE A N 1
ATOM 867 C CA . PHE A 1 104 ? -3.389 12.513 2.837 1.00 98.00 104 PHE A CA 1
ATOM 868 C C . PHE A 1 104 ? -4.726 11.970 2.337 1.00 98.00 104 PHE A C 1
ATOM 870 O O . PHE A 1 104 ? -5.737 12.651 2.494 1.00 98.00 104 PHE A O 1
ATOM 877 N N . LEU A 1 105 ? -4.743 10.768 1.754 1.00 97.38 105 LEU A N 1
ATOM 878 C CA . LEU A 1 105 ? -5.963 10.147 1.238 1.00 97.38 105 LEU A CA 1
ATOM 879 C C . LEU A 1 105 ? -6.521 9.109 2.214 1.00 97.38 105 LEU A C 1
ATOM 881 O O . LEU A 1 105 ? -7.695 9.163 2.565 1.00 97.38 105 LEU A O 1
ATOM 885 N N . PHE A 1 106 ? -5.687 8.179 2.672 1.00 97.75 106 PHE A N 1
ATOM 886 C CA . PHE A 1 106 ? -6.110 7.079 3.539 1.00 97.75 106 PHE A CA 1
ATOM 887 C C . PHE A 1 106 ? -6.334 7.506 4.992 1.00 97.75 106 PHE A C 1
ATOM 889 O O . PHE A 1 106 ? -7.063 6.825 5.692 1.00 97.75 106 PHE A O 1
ATOM 896 N N . HIS A 1 107 ? -5.765 8.636 5.423 1.00 97.06 107 HIS A N 1
ATOM 897 C CA . HIS A 1 107 ? -6.026 9.275 6.724 1.00 97.06 107 HIS A CA 1
ATOM 898 C C . HIS A 1 107 ? -6.816 10.589 6.580 1.00 97.06 107 HIS A C 1
ATOM 900 O O . HIS A 1 107 ? -6.674 11.523 7.377 1.00 97.06 107 HIS A O 1
ATOM 906 N N . ILE A 1 108 ? -7.640 10.704 5.530 1.00 96.69 108 ILE A N 1
ATOM 907 C CA . ILE A 1 108 ? -8.464 11.897 5.313 1.00 96.69 108 ILE A CA 1
ATOM 908 C C . ILE A 1 108 ? -9.534 12.035 6.406 1.00 96.69 108 ILE A C 1
ATOM 910 O O . ILE A 1 108 ? -10.279 11.108 6.729 1.00 96.69 108 ILE A O 1
ATOM 914 N N . LYS A 1 109 ? -9.665 13.247 6.949 1.00 96.44 109 LYS A N 1
ATOM 915 C CA . LYS A 1 109 ? -10.728 13.574 7.903 1.00 96.44 109 LYS A CA 1
ATOM 916 C C . LYS A 1 109 ? -12.001 13.961 7.161 1.00 96.44 109 LYS A C 1
ATOM 918 O O . LYS A 1 109 ? -12.030 14.926 6.403 1.00 96.44 109 LYS A O 1
ATOM 923 N N . THR A 1 110 ? -13.065 13.219 7.423 1.00 96.19 110 THR A N 1
ATOM 924 C CA . THR A 1 110 ? -14.394 13.378 6.824 1.00 96.19 110 THR A CA 1
ATOM 925 C C . THR A 1 110 ? -15.473 13.299 7.899 1.00 96.19 110 THR A C 1
ATOM 927 O O . THR A 1 110 ? -15.270 12.675 8.942 1.00 96.19 110 THR A O 1
ATOM 930 N N . LYS A 1 111 ? -16.607 13.950 7.615 1.00 96.25 111 LYS A N 1
ATOM 931 C CA . LYS A 1 111 ? -17.841 13.913 8.408 1.00 96.25 111 LYS A CA 1
ATOM 932 C C . LYS A 1 111 ? -19.118 13.731 7.580 1.00 96.25 111 LYS A C 1
ATOM 934 O O . LYS A 1 111 ? -20.207 13.687 8.142 1.00 96.25 111 LYS A O 1
ATOM 939 N N . SER A 1 112 ? -19.016 13.708 6.248 1.00 97.38 112 SER A N 1
ATOM 940 C CA . SER A 1 112 ? -20.181 13.534 5.375 1.00 97.38 112 SER A CA 1
ATOM 941 C C . SER A 1 112 ? -20.499 12.053 5.209 1.00 97.38 112 SER A C 1
ATOM 943 O O . SER A 1 112 ? -19.600 11.215 5.277 1.00 97.38 112 SER A O 1
ATOM 945 N N . TYR A 1 113 ? -21.764 11.731 4.928 1.00 97.25 113 TYR A N 1
ATOM 946 C CA . TYR A 1 113 ? -22.201 10.349 4.725 1.00 97.25 113 TYR A CA 1
ATOM 947 C C . TYR A 1 113 ? -21.328 9.603 3.704 1.00 97.25 113 TYR A C 1
ATOM 949 O O . TYR A 1 113 ? -20.730 8.567 4.005 1.00 97.25 113 TYR A O 1
ATOM 957 N N . TRP A 1 114 ? -21.197 10.173 2.502 1.00 97.69 114 TRP A N 1
ATOM 958 C CA . TRP A 1 114 ? -20.413 9.565 1.430 1.00 97.69 114 TRP A CA 1
ATOM 959 C C . TRP A 1 114 ? -18.910 9.641 1.678 1.00 97.69 114 TRP A C 1
ATOM 961 O O . TRP A 1 114 ? -18.207 8.691 1.352 1.00 97.69 114 TRP A O 1
ATOM 971 N N . GLY A 1 115 ? -18.410 10.711 2.300 1.00 97.75 115 GLY A N 1
ATOM 972 C CA . GLY A 1 115 ? -16.992 10.809 2.640 1.00 97.75 115 GLY A CA 1
ATOM 973 C C . GLY A 1 115 ? -16.571 9.723 3.631 1.00 97.75 115 GLY A C 1
ATOM 974 O O . GLY A 1 115 ? -15.591 9.025 3.390 1.00 97.75 115 GLY A O 1
ATOM 975 N N . ASN A 1 116 ? -17.353 9.511 4.693 1.00 97.88 116 ASN A N 1
ATOM 976 C CA . ASN A 1 116 ? -17.115 8.462 5.690 1.00 97.88 116 ASN A CA 1
ATOM 977 C C . ASN A 1 116 ? -17.200 7.063 5.065 1.00 97.88 116 ASN A C 1
ATOM 979 O O . ASN A 1 116 ? -16.366 6.206 5.345 1.00 97.88 116 ASN A O 1
ATOM 983 N N . THR A 1 117 ? -18.177 6.847 4.181 1.00 97.50 117 THR A N 1
ATOM 984 C CA . THR A 1 117 ? -18.349 5.578 3.459 1.00 97.50 117 THR A CA 1
ATOM 985 C C . THR A 1 117 ? -17.155 5.282 2.550 1.00 97.50 117 THR A C 1
ATOM 987 O O . THR A 1 117 ? -16.582 4.198 2.619 1.00 97.50 117 THR A O 1
ATOM 990 N N . ILE A 1 118 ? -16.719 6.256 1.745 1.00 96.62 118 ILE A N 1
ATOM 991 C CA . ILE A 1 118 ? -15.559 6.106 0.856 1.00 96.62 118 ILE A CA 1
ATOM 992 C C . ILE A 1 118 ? -14.282 5.886 1.669 1.00 96.62 118 ILE A C 1
ATOM 994 O O . ILE A 1 118 ? -13.534 4.959 1.372 1.00 96.62 118 ILE A O 1
ATOM 998 N N . HIS A 1 119 ? -14.049 6.678 2.721 1.00 97.62 119 HIS A N 1
ATOM 999 C CA . HIS A 1 119 ? -12.895 6.493 3.603 1.00 97.62 119 HIS A CA 1
ATOM 1000 C C . HIS A 1 119 ? -12.879 5.092 4.228 1.00 97.62 119 HIS A C 1
ATOM 1002 O O . HIS A 1 119 ? -11.834 4.444 4.271 1.00 97.62 119 HIS A O 1
ATOM 1008 N N . TYR A 1 120 ? -14.042 4.587 4.655 1.00 97.44 120 TYR A N 1
ATOM 1009 C CA . TYR A 1 120 ? -14.161 3.246 5.220 1.00 97.44 120 TYR A CA 1
ATOM 1010 C C . TYR A 1 120 ? -13.743 2.166 4.217 1.00 97.44 120 TYR A C 1
ATOM 1012 O O . TYR A 1 120 ? -12.993 1.265 4.583 1.00 97.44 120 TYR A O 1
ATOM 1020 N N . LEU A 1 121 ? -14.167 2.293 2.957 1.00 95.56 121 LEU A N 1
ATOM 1021 C CA . LEU A 1 121 ? -13.833 1.346 1.891 1.00 95.56 121 LEU A CA 1
ATOM 1022 C C . LEU A 1 121 ? -12.349 1.365 1.502 1.00 95.56 121 LEU A C 1
ATOM 1024 O O . LEU A 1 121 ? -11.800 0.310 1.205 1.00 95.56 121 LEU A O 1
ATOM 1028 N N . ILE A 1 122 ? -11.700 2.535 1.483 1.00 95.19 122 ILE A N 1
ATOM 1029 C CA . ILE A 1 122 ? -10.302 2.641 1.023 1.00 95.19 122 ILE A CA 1
ATOM 1030 C C . ILE A 1 122 ? -9.276 2.314 2.112 1.00 95.19 122 ILE A C 1
ATOM 1032 O O . ILE A 1 122 ? -8.197 1.828 1.787 1.00 95.19 122 ILE A O 1
ATOM 1036 N N . HIS A 1 123 ? -9.573 2.602 3.386 1.00 97.31 123 HIS A N 1
ATOM 1037 C CA . HIS A 1 123 ? -8.610 2.383 4.473 1.00 97.31 123 HIS A CA 1
ATOM 1038 C C . HIS A 1 123 ? -9.226 2.244 5.871 1.00 97.31 123 HIS A C 1
ATOM 1040 O O . HIS A 1 123 ? -8.691 1.533 6.722 1.00 97.31 123 HIS A O 1
ATOM 1046 N N . GLY A 1 124 ? -10.373 2.874 6.130 1.00 96.94 124 GLY A N 1
ATOM 1047 C CA . GLY A 1 124 ? -10.991 2.861 7.454 1.00 96.94 124 GLY A CA 1
ATOM 1048 C C . GLY A 1 124 ? -11.347 1.455 7.950 1.00 96.94 124 GLY A C 1
ATOM 1049 O O . GLY A 1 124 ? -11.144 1.159 9.126 1.00 96.94 124 GLY A O 1
ATOM 1050 N N . CYS A 1 125 ? -11.803 0.553 7.074 1.00 97.00 125 CYS A N 1
ATOM 1051 C CA . CYS A 1 125 ? -12.032 -0.845 7.444 1.00 97.00 125 CYS A CA 1
ATOM 1052 C C . CYS A 1 125 ? -10.753 -1.521 7.931 1.00 97.00 125 CYS A C 1
ATOM 1054 O O . CYS A 1 125 ? -10.791 -2.235 8.926 1.00 97.00 125 CYS A O 1
ATOM 1056 N N . HIS A 1 126 ? -9.623 -1.262 7.279 1.00 97.38 126 HIS A N 1
ATOM 1057 C CA . HIS A 1 126 ? -8.351 -1.841 7.677 1.00 97.38 126 HIS A CA 1
ATOM 1058 C C . HIS A 1 126 ? -7.908 -1.343 9.067 1.00 97.38 126 HIS A C 1
ATOM 1060 O O . HIS A 1 126 ? -7.508 -2.144 9.908 1.00 97.38 126 HIS A O 1
ATOM 1066 N N . HIS A 1 127 ? -8.079 -0.053 9.382 1.00 96.81 127 HIS A N 1
ATOM 1067 C CA . HIS A 1 127 ? -7.851 0.444 10.749 1.00 96.81 127 HIS A CA 1
ATOM 1068 C C . HIS A 1 127 ? -8.812 -0.149 11.779 1.00 96.81 127 HIS A C 1
ATOM 1070 O O . HIS A 1 127 ? -8.406 -0.447 12.906 1.00 96.81 127 HIS A O 1
ATOM 1076 N N . LYS A 1 128 ? -10.078 -0.325 11.394 1.00 96.38 128 LYS A N 1
ATOM 1077 C CA . LYS A 1 128 ? -11.117 -0.850 12.275 1.00 96.38 128 LYS A CA 1
ATOM 1078 C C . LYS A 1 128 ? -10.968 -2.350 12.522 1.00 96.38 128 LYS A C 1
ATOM 1080 O O . LYS A 1 128 ? -11.199 -2.791 13.641 1.00 96.38 128 LYS A O 1
ATOM 1085 N N . HIS A 1 129 ? -10.565 -3.117 11.516 1.00 96.75 129 HIS A N 1
ATOM 1086 C CA . HIS A 1 129 ? -10.431 -4.575 11.529 1.00 96.75 129 HIS A CA 1
ATOM 1087 C C . HIS A 1 129 ? -9.046 -4.993 11.003 1.00 96.75 129 HIS A C 1
ATOM 1089 O O . HIS A 1 129 ? -8.938 -5.636 9.961 1.00 96.75 129 HIS A O 1
ATOM 1095 N N . PRO A 1 130 ? -7.956 -4.665 11.723 1.00 96.31 130 PRO A N 1
ATOM 1096 C CA . PRO A 1 130 ? -6.588 -4.825 11.216 1.00 96.31 130 PRO A CA 1
ATOM 1097 C C . PRO A 1 130 ? -6.140 -6.281 11.039 1.00 96.31 130 PRO A C 1
ATOM 1099 O O . PRO A 1 130 ? -5.049 -6.517 10.529 1.00 96.31 130 PRO A O 1
ATOM 1102 N N . MET A 1 131 ? -6.924 -7.257 11.499 1.00 96.12 131 MET A N 1
ATOM 1103 C CA . MET A 1 131 ? -6.608 -8.685 11.391 1.00 96.12 131 MET A CA 1
ATOM 1104 C C . MET A 1 131 ? -7.553 -9.435 10.431 1.00 96.12 131 MET A C 1
ATOM 1106 O O . MET A 1 131 ? -7.472 -10.661 10.365 1.00 96.12 131 MET A O 1
ATOM 1110 N N . ASP A 1 132 ? -8.418 -8.724 9.691 1.00 96.38 132 ASP A N 1
ATOM 1111 C CA . ASP A 1 132 ? -9.149 -9.292 8.550 1.00 96.38 132 ASP A CA 1
ATOM 1112 C C . ASP A 1 132 ? -8.178 -9.466 7.371 1.00 96.38 132 ASP A C 1
ATOM 1114 O O . ASP A 1 132 ? -7.740 -8.495 6.746 1.00 96.38 132 ASP A O 1
ATOM 1118 N N . GLY A 1 133 ? -7.829 -10.718 7.075 1.00 95.38 133 GLY A N 1
ATOM 1119 C CA . GLY A 1 133 ? -6.894 -11.056 6.003 1.00 95.38 133 GLY A CA 1
ATOM 1120 C C . GLY A 1 133 ? -7.426 -10.778 4.593 1.00 95.38 133 GLY A C 1
ATOM 1121 O O . GLY A 1 133 ? -6.633 -10.576 3.677 1.00 95.38 133 GLY A O 1
ATOM 1122 N N . LEU A 1 134 ? -8.745 -10.717 4.402 1.00 96.25 134 LEU A N 1
ATOM 1123 C CA . LEU A 1 134 ? -9.354 -10.544 3.079 1.00 96.25 134 LEU A CA 1
ATOM 1124 C C . LEU A 1 134 ? -9.593 -9.074 2.716 1.00 96.25 134 LEU A C 1
ATOM 1126 O O . LEU A 1 134 ? -9.881 -8.777 1.557 1.00 96.25 134 LEU A O 1
ATOM 1130 N N . ARG A 1 135 ? -9.469 -8.152 3.681 1.00 95.69 135 ARG A N 1
ATOM 1131 C CA . ARG A 1 135 ? -9.718 -6.705 3.513 1.00 95.69 135 ARG A CA 1
ATOM 1132 C C . ARG A 1 135 ? -8.533 -5.832 3.903 1.00 95.69 135 ARG A C 1
ATOM 1134 O O . ARG A 1 135 ? -8.692 -4.749 4.467 1.00 95.69 135 ARG A O 1
ATOM 1141 N N . LEU A 1 136 ? -7.336 -6.326 3.614 1.00 96.50 136 LEU A N 1
ATOM 1142 C CA . LEU A 1 136 ? -6.092 -5.599 3.843 1.00 96.50 136 LEU A CA 1
ATOM 1143 C C . LEU A 1 136 ? -5.494 -5.078 2.537 1.00 96.50 136 LEU A C 1
ATOM 1145 O O . LEU A 1 136 ? -5.152 -3.902 2.448 1.00 96.50 136 LEU A O 1
ATOM 1149 N N . VAL A 1 137 ? -5.346 -5.953 1.543 1.00 96.88 137 VAL A N 1
ATOM 1150 C CA . VAL A 1 137 ? -4.756 -5.593 0.248 1.00 96.88 137 VAL A CA 1
ATOM 1151 C C . VAL A 1 137 ? -5.762 -4.856 -0.630 1.00 96.88 137 VAL A C 1
ATOM 1153 O O . VAL A 1 137 ? -6.974 -5.044 -0.496 1.00 96.88 137 VAL A O 1
ATOM 1156 N N . PHE A 1 138 ? -5.275 -4.020 -1.545 1.00 95.06 138 PHE A N 1
ATOM 1157 C CA . PHE A 1 138 ? -6.164 -3.208 -2.367 1.00 95.06 138 PHE A CA 1
ATOM 1158 C C . PHE A 1 138 ? -6.823 -4.056 -3.480 1.00 95.06 138 PHE A C 1
ATOM 1160 O O . PHE A 1 138 ? -6.112 -4.742 -4.220 1.00 95.06 138 PHE A O 1
ATOM 1167 N N . PRO A 1 139 ? -8.164 -4.035 -3.644 1.00 94.38 139 PRO A N 1
ATOM 1168 C CA . PRO A 1 139 ? -8.852 -4.922 -4.583 1.00 94.38 139 PRO A CA 1
ATOM 1169 C C . PRO A 1 139 ? -8.389 -4.745 -6.045 1.00 94.38 139 PRO A C 1
ATOM 1171 O O . PRO A 1 139 ? -8.438 -3.626 -6.567 1.00 94.38 139 PRO A O 1
ATOM 1174 N N . PRO A 1 140 ? -8.035 -5.824 -6.776 1.00 94.06 140 PRO A N 1
ATOM 1175 C CA . PRO A 1 140 ? -7.483 -5.727 -8.129 1.00 94.06 140 PRO A CA 1
ATOM 1176 C C . PRO A 1 140 ? -8.377 -4.996 -9.134 1.00 94.06 140 PRO A C 1
ATOM 1178 O O . PRO A 1 140 ? -7.873 -4.283 -9.999 1.00 94.06 140 PRO A O 1
ATOM 1181 N N . ALA A 1 141 ? -9.701 -5.139 -9.030 1.00 92.19 141 ALA A N 1
ATOM 1182 C CA . ALA A 1 141 ? -10.629 -4.430 -9.910 1.00 92.19 141 ALA A CA 1
ATOM 1183 C C . ALA A 1 141 ? -10.519 -2.904 -9.739 1.00 92.19 141 ALA A C 1
ATOM 1185 O O . ALA A 1 141 ? -10.474 -2.170 -10.727 1.00 92.19 141 ALA A O 1
ATOM 1186 N N . ALA A 1 142 ? -10.401 -2.429 -8.494 1.00 92.19 142 ALA A N 1
ATOM 1187 C CA . ALA A 1 142 ? -10.188 -1.016 -8.200 1.00 92.19 142 ALA A CA 1
ATOM 1188 C C . ALA A 1 142 ? -8.802 -0.555 -8.678 1.00 92.19 142 ALA A C 1
ATOM 1190 O O . ALA A 1 142 ? -8.695 0.486 -9.329 1.00 92.19 142 ALA A O 1
ATOM 1191 N N . THR A 1 143 ? -7.753 -1.355 -8.446 1.00 94.88 143 THR A N 1
ATOM 1192 C CA . THR A 1 143 ? -6.403 -1.086 -8.969 1.00 94.88 143 THR A CA 1
ATOM 1193 C C . THR A 1 143 ? -6.421 -0.931 -10.490 1.00 94.88 143 THR A C 1
ATOM 1195 O O . THR A 1 143 ? -5.898 0.052 -11.007 1.00 94.88 143 THR A O 1
ATOM 1198 N N . ALA A 1 144 ? -7.072 -1.841 -11.221 1.00 95.44 144 ALA A N 1
ATOM 1199 C CA . ALA A 1 144 ? -7.154 -1.803 -12.681 1.00 95.44 144 ALA A CA 1
ATOM 1200 C C . ALA A 1 144 ? -7.748 -0.482 -13.196 1.00 95.44 144 ALA A C 1
ATOM 1202 O O . ALA A 1 144 ? -7.201 0.117 -14.123 1.00 95.44 144 ALA A O 1
ATOM 1203 N N . ILE A 1 145 ? -8.825 -0.005 -12.563 1.00 95.38 145 ILE A N 1
ATOM 1204 C CA . ILE A 1 145 ? -9.473 1.271 -12.896 1.00 95.38 145 ILE A CA 1
ATOM 1205 C C . ILE A 1 145 ? -8.502 2.440 -12.691 1.00 95.38 145 ILE A C 1
ATOM 1207 O O . ILE A 1 145 ? -8.388 3.297 -13.567 1.00 95.38 145 ILE A O 1
ATOM 1211 N N . LEU A 1 146 ? -7.766 2.463 -11.574 1.00 94.19 146 LEU A N 1
ATOM 1212 C CA . LEU A 1 146 ? -6.800 3.525 -11.267 1.00 94.19 146 LEU A CA 1
ATOM 1213 C C . LEU A 1 146 ? -5.567 3.499 -12.179 1.00 94.19 146 LEU A C 1
ATOM 1215 O O . LEU A 1 146 ? -5.008 4.551 -12.494 1.00 94.19 146 LEU A O 1
ATOM 1219 N N . LEU A 1 147 ? -5.149 2.323 -12.648 1.00 96.25 147 LEU A N 1
ATOM 1220 C CA . LEU A 1 147 ? -3.989 2.198 -13.531 1.00 96.25 147 LEU A CA 1
ATOM 1221 C C . LEU A 1 147 ? -4.220 2.815 -14.917 1.00 96.25 147 LEU A C 1
ATOM 1223 O O . LEU A 1 147 ? -3.252 3.250 -15.537 1.00 96.25 147 LEU A O 1
ATOM 1227 N N . VAL A 1 148 ? -5.464 2.911 -15.402 1.00 95.81 148 VAL A N 1
ATOM 1228 C CA . VAL A 1 148 ? -5.778 3.510 -16.715 1.00 95.81 148 VAL A CA 1
ATOM 1229 C C . VAL A 1 148 ? -5.349 4.985 -16.810 1.00 95.81 148 VAL A C 1
ATOM 1231 O O . VAL A 1 148 ? -4.552 5.309 -17.700 1.00 95.81 148 VAL A O 1
ATOM 1234 N N . PRO A 1 149 ? -5.814 5.904 -15.936 1.00 96.69 149 PRO A N 1
ATOM 1235 C CA . PRO A 1 149 ? -5.367 7.294 -15.977 1.00 96.69 149 PRO A CA 1
ATOM 1236 C C . PRO A 1 149 ? -3.875 7.436 -15.644 1.00 96.69 149 PRO A C 1
ATOM 1238 O O . PRO A 1 149 ? -3.194 8.229 -16.294 1.00 96.69 149 PRO A O 1
ATOM 1241 N N . ILE A 1 150 ? -3.337 6.635 -14.714 1.00 96.12 150 ILE A N 1
ATOM 1242 C CA . ILE A 1 150 ? -1.907 6.664 -14.352 1.00 96.12 150 ILE A CA 1
ATOM 1243 C C . ILE A 1 150 ? -1.025 6.292 -15.551 1.00 96.12 150 ILE A C 1
ATOM 1245 O O . ILE A 1 150 ? -0.049 6.982 -15.844 1.00 96.12 150 ILE A O 1
ATOM 1249 N N . TRP A 1 151 ? -1.382 5.239 -16.291 1.00 97.38 151 TRP A N 1
ATOM 1250 C CA . TRP A 1 151 ? -0.668 4.830 -17.499 1.00 97.38 151 TRP A CA 1
ATOM 1251 C C . TRP A 1 151 ? -0.670 5.930 -18.559 1.00 97.38 151 TRP A C 1
ATOM 1253 O O . TRP A 1 151 ? 0.364 6.210 -19.163 1.00 97.38 151 TRP A O 1
ATOM 1263 N N . ASN A 1 152 ? -1.818 6.571 -18.789 1.00 97.00 152 ASN A N 1
ATOM 1264 C CA . ASN A 1 152 ? -1.917 7.649 -19.769 1.00 97.00 152 ASN A CA 1
ATOM 1265 C C . ASN A 1 152 ? -1.075 8.865 -19.372 1.00 97.00 152 ASN A C 1
ATOM 1267 O O . ASN A 1 152 ? -0.383 9.411 -20.228 1.00 97.00 152 ASN A O 1
ATOM 1271 N N . LEU A 1 153 ? -1.058 9.228 -18.089 1.00 96.62 153 LEU A N 1
ATOM 1272 C CA . LEU A 1 153 ? -0.203 10.298 -17.579 1.00 96.62 153 LEU A CA 1
ATOM 1273 C C . LEU A 1 153 ? 1.287 9.979 -17.780 1.00 96.62 153 LEU A C 1
ATOM 1275 O O . LEU A 1 153 ? 2.014 10.768 -18.381 1.00 96.62 153 LEU A O 1
ATOM 1279 N N . ILE A 1 154 ? 1.735 8.794 -17.351 1.00 97.06 154 ILE A N 1
ATOM 1280 C CA . ILE A 1 154 ? 3.141 8.372 -17.477 1.00 97.06 154 ILE A CA 1
ATOM 1281 C C . ILE A 1 154 ? 3.571 8.310 -18.945 1.00 97.06 154 ILE A C 1
ATOM 1283 O O . ILE A 1 154 ? 4.669 8.742 -19.292 1.00 97.06 154 ILE A O 1
ATOM 1287 N N . LYS A 1 155 ? 2.697 7.821 -19.827 1.00 96.31 155 LYS A N 1
ATOM 1288 C CA . LYS A 1 155 ? 2.946 7.759 -21.271 1.00 96.31 155 LYS A CA 1
ATOM 1289 C C . LYS A 1 155 ? 3.199 9.140 -21.873 1.00 96.31 155 LYS A C 1
ATOM 1291 O O . LYS A 1 155 ? 4.130 9.281 -22.660 1.00 96.31 155 LYS A O 1
ATOM 1296 N N . VAL A 1 156 ? 2.421 10.151 -21.488 1.00 96.94 156 VAL A N 1
ATOM 1297 C CA . VAL A 1 156 ? 2.622 11.531 -21.962 1.00 96.94 156 VAL A CA 1
ATOM 1298 C C . VAL A 1 156 ? 3.932 12.118 -21.429 1.00 96.94 156 VAL A C 1
ATOM 1300 O O . VAL A 1 156 ? 4.650 12.776 -22.172 1.00 96.94 156 VAL A O 1
ATOM 1303 N N . MET A 1 157 ? 4.268 11.860 -20.164 1.00 95.81 157 MET A N 1
ATOM 1304 C CA . MET A 1 157 ? 5.397 12.519 -19.495 1.00 95.81 157 MET A CA 1
ATOM 1305 C C . MET A 1 157 ? 6.763 11.873 -19.746 1.00 95.81 157 MET A C 1
ATOM 1307 O O . MET A 1 157 ? 7.779 12.553 -19.636 1.00 95.81 157 MET A O 1
ATOM 1311 N N . ALA A 1 158 ? 6.809 10.567 -20.016 1.00 95.12 158 ALA A N 1
ATOM 1312 C CA . ALA A 1 158 ? 8.046 9.789 -19.938 1.00 95.12 158 ALA A CA 1
ATOM 1313 C C . ALA A 1 158 ? 8.310 8.918 -21.174 1.00 95.12 158 ALA A C 1
ATOM 1315 O O . ALA A 1 158 ? 9.058 7.953 -21.090 1.00 95.12 158 ALA A O 1
ATOM 1316 N N . THR A 1 159 ? 7.710 9.192 -22.334 1.00 92.62 159 THR A N 1
ATOM 1317 C CA . THR A 1 159 ? 8.081 8.460 -23.562 1.00 92.62 159 THR A CA 1
ATOM 1318 C C . THR A 1 159 ? 9.544 8.779 -23.936 1.00 92.62 159 THR A C 1
ATOM 1320 O O . THR A 1 159 ? 9.899 9.955 -23.957 1.00 92.62 159 THR A O 1
ATOM 1323 N N . PRO A 1 160 ? 10.410 7.778 -24.221 1.00 93.31 160 PRO A N 1
ATOM 1324 C CA . PRO A 1 160 ? 10.104 6.360 -24.454 1.00 93.31 160 PRO A CA 1
ATOM 1325 C C . PRO A 1 160 ? 10.218 5.431 -23.225 1.00 93.31 160 PRO A C 1
ATOM 1327 O O . PRO A 1 160 ? 9.857 4.261 -23.326 1.00 93.31 160 PRO A O 1
ATOM 1330 N N . THR A 1 161 ? 10.668 5.909 -22.061 1.00 97.38 161 THR A N 1
ATOM 1331 C CA . THR A 1 161 ? 10.840 5.107 -20.827 1.00 97.38 161 THR A CA 1
ATOM 1332 C C . THR A 1 161 ? 9.546 4.775 -20.082 1.00 97.38 161 THR A C 1
ATOM 1334 O O . THR A 1 161 ? 9.568 3.975 -19.146 1.00 97.38 161 THR A O 1
ATOM 1337 N N . ALA A 1 162 ? 8.407 5.316 -20.518 1.00 98.06 162 ALA A N 1
ATOM 1338 C CA . ALA A 1 162 ? 7.100 5.155 -19.892 1.00 98.06 162 ALA A CA 1
ATOM 1339 C C . ALA A 1 162 ? 6.715 3.699 -19.550 1.00 98.06 162 ALA A C 1
ATOM 1341 O O . ALA A 1 162 ? 6.259 3.485 -18.427 1.00 98.06 162 ALA A O 1
ATOM 1342 N N . PRO A 1 163 ? 6.899 2.683 -20.426 1.00 98.31 163 PRO A N 1
ATOM 1343 C CA . PRO A 1 163 ? 6.581 1.298 -20.076 1.00 98.31 163 PRO A CA 1
ATOM 1344 C C . PRO A 1 163 ? 7.426 0.781 -18.898 1.00 98.31 163 PRO A C 1
ATOM 1346 O O . PRO A 1 163 ? 6.873 0.202 -17.966 1.00 98.31 163 PRO A O 1
ATOM 1349 N N . ALA A 1 164 ? 8.738 1.043 -18.888 1.00 98.56 164 ALA A N 1
ATOM 1350 C CA . ALA A 1 164 ? 9.640 0.621 -17.813 1.00 98.56 164 ALA A CA 1
ATOM 1351 C C . ALA A 1 164 ? 9.347 1.367 -16.503 1.00 98.56 164 ALA A C 1
ATOM 1353 O O . ALA A 1 164 ? 9.324 0.762 -15.433 1.00 98.56 164 ALA A O 1
ATOM 1354 N N . LEU A 1 165 ? 9.064 2.670 -16.593 1.00 98.56 165 LEU A N 1
ATOM 1355 C CA . LEU A 1 165 ? 8.708 3.494 -15.441 1.00 98.56 165 LEU A CA 1
ATOM 1356 C C . LEU A 1 165 ? 7.390 3.033 -14.802 1.00 98.56 165 LEU A C 1
ATOM 1358 O O . LEU A 1 165 ? 7.311 2.878 -13.584 1.00 98.56 165 LEU A O 1
ATOM 1362 N N . PHE A 1 166 ? 6.376 2.751 -15.627 1.00 98.69 166 PHE A N 1
ATOM 1363 C CA . PHE A 1 166 ? 5.101 2.191 -15.178 1.00 98.69 166 PHE A CA 1
ATOM 1364 C C . PHE A 1 166 ? 5.284 0.807 -14.544 1.00 98.69 166 PHE A C 1
ATOM 1366 O O . PHE A 1 166 ? 4.733 0.553 -13.475 1.00 98.69 166 PHE A O 1
ATOM 1373 N N . ALA A 1 167 ? 6.098 -0.065 -15.152 1.00 98.75 167 ALA A N 1
ATOM 1374 C CA . ALA A 1 167 ? 6.423 -1.372 -14.586 1.00 98.75 167 ALA A CA 1
ATOM 1375 C C . ALA A 1 167 ? 7.077 -1.252 -13.202 1.00 98.75 167 ALA A C 1
ATOM 1377 O O . ALA A 1 167 ? 6.709 -1.987 -12.291 1.00 98.75 167 ALA A O 1
ATOM 1378 N N . GLY A 1 168 ? 8.003 -0.303 -13.028 1.00 98.75 168 GLY A N 1
ATOM 1379 C CA . GLY A 1 168 ? 8.623 -0.008 -11.738 1.00 98.75 168 GLY A CA 1
ATOM 1380 C C . GLY A 1 168 ? 7.629 0.480 -10.689 1.00 98.75 168 GLY A C 1
ATOM 1381 O O . GLY A 1 168 ? 7.621 -0.031 -9.573 1.00 98.75 168 GLY A O 1
ATOM 1382 N N . GLY A 1 169 ? 6.752 1.420 -11.048 1.00 98.69 169 GLY A N 1
ATOM 1383 C CA . GLY A 1 169 ? 5.704 1.905 -10.144 1.00 98.69 169 GLY A CA 1
ATOM 1384 C C . GLY A 1 169 ? 4.737 0.797 -9.716 1.00 98.69 169 GLY A C 1
ATOM 1385 O O . GLY A 1 169 ? 4.458 0.644 -8.529 1.00 98.69 169 GLY A O 1
ATOM 1386 N N . LEU A 1 170 ? 4.284 -0.028 -10.668 1.00 98.81 170 LEU A N 1
ATOM 1387 C CA . LEU A 1 170 ? 3.398 -1.162 -10.396 1.00 98.81 170 LEU A CA 1
ATOM 1388 C C . LEU A 1 170 ? 4.090 -2.252 -9.562 1.00 98.81 170 LEU A C 1
ATOM 1390 O O . LEU A 1 170 ? 3.472 -2.825 -8.669 1.00 98.81 170 LEU A O 1
ATOM 1394 N N . LEU A 1 171 ? 5.376 -2.518 -9.806 1.00 98.88 171 LEU A N 1
ATOM 1395 C CA . LEU A 1 171 ? 6.166 -3.427 -8.975 1.00 98.88 171 LEU A CA 1
ATOM 1396 C C . LEU A 1 171 ? 6.313 -2.891 -7.545 1.00 98.88 171 LEU A C 1
ATOM 1398 O O . LEU A 1 171 ? 6.150 -3.655 -6.596 1.00 98.88 171 LEU A O 1
ATOM 1402 N N . GLY A 1 172 ? 6.553 -1.586 -7.387 1.00 98.75 172 GLY A N 1
ATOM 1403 C CA . GLY A 1 172 ? 6.546 -0.920 -6.086 1.00 98.75 172 GLY A CA 1
ATOM 1404 C C . GLY A 1 172 ? 5.228 -1.135 -5.338 1.00 98.75 172 GLY A C 1
ATOM 1405 O O . GLY A 1 172 ? 5.251 -1.521 -4.171 1.00 98.75 172 GLY A O 1
ATOM 1406 N N . TYR A 1 173 ? 4.091 -0.989 -6.026 1.00 98.69 173 TYR A N 1
ATOM 1407 C CA . TYR A 1 173 ? 2.764 -1.283 -5.475 1.00 98.69 173 TYR A CA 1
ATOM 1408 C C . TYR A 1 173 ? 2.614 -2.729 -4.994 1.00 98.69 173 TYR A C 1
ATOM 1410 O O . TYR A 1 173 ? 2.189 -2.956 -3.862 1.00 98.69 173 TYR A O 1
ATOM 1418 N N . VAL A 1 174 ? 3.017 -3.710 -5.805 1.00 98.81 174 VAL A N 1
ATOM 1419 C CA . VAL A 1 174 ? 2.966 -5.126 -5.401 1.00 98.81 174 VAL A CA 1
ATOM 1420 C C . VAL A 1 174 ? 3.830 -5.369 -4.162 1.00 98.81 174 VAL A C 1
ATOM 1422 O O . VAL A 1 174 ? 3.394 -6.040 -3.226 1.00 98.81 174 VAL A O 1
ATOM 1425 N N . MET A 1 175 ? 5.043 -4.806 -4.130 1.00 98.62 175 MET A N 1
ATOM 1426 C CA . MET A 1 175 ? 5.931 -4.897 -2.968 1.00 98.62 175 MET A CA 1
ATOM 1427 C C . MET A 1 175 ? 5.293 -4.277 -1.724 1.00 98.62 175 MET A C 1
ATOM 1429 O O . MET A 1 175 ? 5.408 -4.848 -0.640 1.00 98.62 175 MET A O 1
ATOM 1433 N N . TYR A 1 176 ? 4.614 -3.141 -1.875 1.00 98.69 176 TYR A N 1
ATOM 1434 C CA . TYR A 1 176 ? 3.884 -2.473 -0.805 1.00 98.69 176 TYR A CA 1
ATOM 1435 C C . TYR A 1 176 ? 2.767 -3.341 -0.228 1.00 98.69 176 TYR A C 1
ATOM 1437 O O . TYR A 1 176 ? 2.809 -3.622 0.967 1.00 98.69 176 TYR A O 1
ATOM 1445 N N . ASP A 1 177 ? 1.830 -3.821 -1.049 1.00 98.00 177 ASP A N 1
ATOM 1446 C CA . ASP A 1 177 ? 0.647 -4.551 -0.564 1.00 98.00 177 ASP A CA 1
ATOM 1447 C C . ASP A 1 177 ? 1.047 -5.871 0.109 1.00 98.00 177 ASP A C 1
ATOM 1449 O O . ASP A 1 177 ? 0.557 -6.216 1.187 1.00 98.00 177 ASP A O 1
ATOM 1453 N N . VAL A 1 178 ? 2.007 -6.594 -0.478 1.00 98.38 178 VAL A N 1
ATOM 1454 C CA . VAL A 1 178 ? 2.509 -7.846 0.105 1.00 98.38 178 VAL A CA 1
ATOM 1455 C C . VAL A 1 178 ? 3.284 -7.579 1.397 1.00 98.38 178 VAL A C 1
ATOM 1457 O O . VAL A 1 178 ? 3.132 -8.325 2.367 1.00 98.38 178 VAL A O 1
ATOM 1460 N N . THR A 1 179 ? 4.084 -6.506 1.452 1.00 98.38 179 THR A N 1
ATOM 1461 C CA . THR A 1 179 ? 4.765 -6.103 2.693 1.00 98.38 179 THR A CA 1
ATOM 1462 C C . THR A 1 179 ? 3.739 -5.766 3.763 1.00 98.38 179 THR A C 1
ATOM 1464 O O . THR A 1 179 ? 3.820 -6.313 4.858 1.00 98.38 179 THR A O 1
ATOM 1467 N N . HIS A 1 180 ? 2.749 -4.936 3.438 1.00 98.50 180 HIS A N 1
ATOM 1468 C CA . HIS A 1 180 ? 1.674 -4.529 4.335 1.00 98.50 180 HIS A CA 1
ATOM 1469 C C . HIS A 1 180 ? 0.977 -5.746 4.952 1.00 98.50 180 HIS A C 1
ATOM 1471 O O . HIS A 1 180 ? 0.921 -5.891 6.177 1.00 98.50 180 HIS A O 1
ATOM 1477 N N . TYR A 1 181 ? 0.568 -6.691 4.103 1.00 98.38 181 TYR A N 1
ATOM 1478 C CA . TYR A 1 181 ? -0.059 -7.930 4.538 1.00 98.38 181 TYR A CA 1
ATOM 1479 C C . TYR A 1 181 ? 0.842 -8.741 5.475 1.00 98.38 181 TYR A C 1
ATOM 1481 O O . TYR A 1 181 ? 0.405 -9.205 6.534 1.00 98.38 181 TYR A O 1
ATOM 1489 N N . TYR A 1 182 ? 2.121 -8.878 5.116 1.00 98.00 182 TYR A N 1
ATOM 1490 C CA . TYR A 1 182 ? 3.107 -9.599 5.913 1.00 98.00 182 TYR A CA 1
ATOM 1491 C C . TYR A 1 182 ? 3.370 -8.939 7.275 1.00 98.00 182 TYR A C 1
ATOM 1493 O O . TYR A 1 182 ? 3.569 -9.643 8.268 1.00 98.00 182 TYR A O 1
ATOM 1501 N N . LEU A 1 183 ? 3.326 -7.606 7.374 1.00 97.38 183 LEU A N 1
ATOM 1502 C CA . LEU A 1 183 ? 3.488 -6.912 8.655 1.00 97.38 183 LEU A CA 1
ATOM 1503 C C . LEU A 1 183 ? 2.349 -7.250 9.630 1.00 97.38 183 LEU A C 1
ATOM 1505 O O . LEU A 1 183 ? 2.613 -7.417 10.823 1.00 97.38 183 LEU A O 1
ATOM 1509 N N . HIS A 1 184 ? 1.123 -7.456 9.149 1.00 96.81 184 HIS A N 1
ATOM 1510 C CA . HIS A 1 184 ? -0.001 -7.889 9.986 1.00 96.81 184 HIS A CA 1
ATOM 1511 C C . HIS A 1 184 ? 0.063 -9.383 10.318 1.00 96.81 184 HIS A C 1
ATOM 1513 O O . HIS A 1 184 ? 0.112 -9.762 11.493 1.00 96.81 184 HIS A O 1
ATOM 1519 N N . HIS A 1 185 ? 0.168 -10.230 9.296 1.00 96.31 185 HIS A N 1
ATOM 1520 C CA . HIS A 1 185 ? -0.087 -11.669 9.419 1.00 96.31 185 HIS A CA 1
ATOM 1521 C C . HIS A 1 185 ? 1.178 -12.527 9.568 1.00 96.31 185 HIS A C 1
ATOM 1523 O O . HIS A 1 185 ? 1.112 -13.652 10.061 1.00 96.31 185 HIS A O 1
ATOM 1529 N N . GLY A 1 186 ? 2.342 -12.006 9.180 1.00 94.81 186 GLY A N 1
ATOM 1530 C CA . GLY A 1 186 ? 3.620 -12.710 9.245 1.00 94.81 186 GLY A CA 1
ATOM 1531 C C . GLY A 1 186 ? 4.300 -12.653 10.614 1.00 94.81 186 GLY A C 1
ATOM 1532 O O . GLY A 1 186 ? 4.004 -11.803 11.460 1.00 94.81 186 GLY A O 1
ATOM 1533 N N . GLN A 1 187 ? 5.276 -13.536 10.825 1.00 95.06 187 GLN A N 1
ATOM 1534 C CA . GLN A 1 187 ? 6.143 -13.550 12.008 1.00 95.06 187 GLN A CA 1
ATOM 1535 C C . GLN A 1 187 ? 7.606 -13.346 11.588 1.00 95.06 187 GLN A C 1
ATOM 1537 O O . GLN A 1 187 ? 8.343 -14.317 11.412 1.00 95.06 187 GLN A O 1
ATOM 1542 N N . PRO A 1 188 ? 8.045 -12.090 11.385 1.00 92.44 188 PRO A N 1
ATOM 1543 C CA . PRO A 1 188 ? 9.395 -11.818 10.917 1.00 92.44 188 PRO A CA 1
ATOM 1544 C C . PRO A 1 188 ? 10.452 -12.243 11.939 1.00 92.44 188 PRO A C 1
ATOM 1546 O O . PRO A 1 188 ? 10.377 -11.902 13.120 1.00 92.44 188 PRO A O 1
ATOM 1549 N N . THR A 1 189 ? 11.475 -12.954 11.466 1.00 90.06 189 THR A N 1
ATOM 1550 C CA . THR A 1 189 ? 12.593 -13.437 12.290 1.00 90.06 189 THR A CA 1
ATOM 1551 C C . THR A 1 189 ? 13.803 -12.505 12.250 1.00 90.06 189 THR A C 1
ATOM 1553 O O . THR A 1 189 ? 14.541 -12.437 13.233 1.00 90.06 189 THR A O 1
ATOM 1556 N N . SER A 1 190 ? 13.977 -11.731 11.176 1.00 93.00 190 SER A N 1
ATOM 1557 C CA . SER A 1 190 ? 15.065 -10.762 11.013 1.00 93.00 190 SER A CA 1
ATOM 1558 C C . SER A 1 190 ? 14.702 -9.362 11.525 1.00 93.00 190 SER A C 1
ATOM 1560 O O . SER A 1 190 ? 13.537 -8.962 11.563 1.00 93.00 190 SER A O 1
ATOM 1562 N N . GLU A 1 191 ? 15.719 -8.598 11.929 1.00 92.94 191 GLU A N 1
ATOM 1563 C CA . GLU A 1 191 ? 15.541 -7.325 12.643 1.00 92.94 191 GLU A CA 1
ATOM 1564 C C . GLU A 1 191 ? 14.849 -6.236 11.819 1.00 92.94 191 GLU A C 1
ATOM 1566 O O . GLU A 1 191 ? 14.010 -5.508 12.345 1.00 92.94 191 GLU A O 1
ATOM 1571 N N . VAL A 1 192 ? 15.137 -6.146 10.518 1.00 92.88 192 VAL A N 1
ATOM 1572 C CA . VAL A 1 192 ? 14.536 -5.132 9.635 1.00 92.88 192 VAL A CA 1
ATOM 1573 C C . VAL A 1 192 ? 13.007 -5.282 9.543 1.00 92.88 192 VAL A C 1
ATOM 1575 O O . VAL A 1 192 ? 12.303 -4.341 9.919 1.00 92.88 192 VAL A O 1
ATOM 1578 N N . PRO A 1 193 ? 12.445 -6.432 9.119 1.00 93.19 193 PRO A N 1
ATOM 1579 C CA . PRO A 1 193 ? 10.995 -6.599 9.051 1.00 93.19 193 PRO A CA 1
ATOM 1580 C C . PRO A 1 193 ? 10.329 -6.662 10.434 1.00 93.19 193 PRO A C 1
ATOM 1582 O O . PRO A 1 193 ? 9.187 -6.229 10.561 1.00 93.19 193 PRO A O 1
ATOM 1585 N N . LYS A 1 194 ? 11.022 -7.102 11.499 1.00 95.50 194 LYS A N 1
ATOM 1586 C CA . LYS A 1 194 ? 10.529 -6.919 12.882 1.00 95.50 194 LYS A CA 1
ATOM 1587 C C . LYS A 1 194 ? 10.378 -5.442 13.234 1.00 95.50 194 LYS A C 1
ATOM 1589 O O . LYS A 1 194 ? 9.374 -5.047 13.829 1.00 95.50 194 LYS A O 1
ATOM 1594 N N . GLY A 1 195 ? 11.370 -4.632 12.870 1.00 95.19 195 GLY A N 1
ATOM 1595 C CA . GLY A 1 195 ? 11.370 -3.187 13.055 1.00 95.19 195 GLY A CA 1
ATOM 1596 C C . GLY A 1 195 ? 10.205 -2.529 12.325 1.00 95.19 195 GLY A C 1
ATOM 1597 O O . GLY A 1 195 ? 9.448 -1.794 12.958 1.00 95.19 195 GLY A O 1
ATOM 1598 N N . LEU A 1 196 ? 10.014 -2.857 11.042 1.00 96.19 196 LEU A N 1
ATOM 1599 C CA . LEU A 1 196 ? 8.880 -2.379 10.242 1.00 96.19 196 LEU A CA 1
ATOM 1600 C C . LEU A 1 196 ? 7.540 -2.828 10.824 1.00 96.19 196 LEU A C 1
ATOM 1602 O O . LEU A 1 196 ? 6.665 -1.988 11.011 1.00 96.19 196 LEU A O 1
ATOM 1606 N N . LYS A 1 197 ? 7.401 -4.100 11.222 1.00 96.75 197 LYS A N 1
ATOM 1607 C CA . LYS A 1 197 ? 6.182 -4.611 11.870 1.00 96.75 197 LYS A CA 1
ATOM 1608 C C . LYS A 1 197 ? 5.866 -3.822 13.133 1.00 96.75 197 LYS A C 1
ATOM 1610 O O . LYS A 1 197 ? 4.764 -3.320 13.286 1.00 96.75 197 LYS A O 1
ATOM 1615 N N . LYS A 1 198 ? 6.835 -3.644 14.032 1.00 95.12 198 LYS A N 1
ATOM 1616 C CA . LYS A 1 198 ? 6.638 -2.852 15.256 1.00 95.12 198 LYS A CA 1
ATOM 1617 C C . LYS A 1 198 ? 6.265 -1.402 14.946 1.00 95.12 198 LYS A C 1
ATOM 1619 O O . LYS A 1 198 ? 5.423 -0.830 15.630 1.00 95.12 198 LYS A O 1
ATOM 1624 N N . TYR A 1 199 ? 6.929 -0.793 13.973 1.00 95.81 199 TYR A N 1
ATOM 1625 C CA . TYR A 1 199 ? 6.684 0.584 13.560 1.00 95.81 199 TYR A CA 1
ATOM 1626 C C . TYR A 1 199 ? 5.266 0.758 12.996 1.00 95.81 199 TYR A C 1
ATOM 1628 O O . TYR A 1 199 ? 4.546 1.638 13.459 1.00 95.81 199 TYR A O 1
ATOM 1636 N N . HIS A 1 200 ? 4.826 -0.145 12.126 1.00 97.31 200 HIS A N 1
ATOM 1637 C CA . HIS A 1 200 ? 3.501 -0.111 11.523 1.00 97.31 200 HIS A CA 1
ATOM 1638 C C . HIS A 1 200 ? 2.378 -0.510 12.500 1.00 97.31 200 HIS A C 1
ATOM 1640 O O . HIS A 1 200 ? 1.352 0.155 12.585 1.00 97.31 200 HIS A O 1
ATOM 1646 N N . LEU A 1 201 ? 2.584 -1.503 13.370 1.00 95.38 201 LEU A N 1
ATOM 1647 C CA . LEU A 1 201 ? 1.601 -1.804 14.421 1.00 95.38 201 LEU A CA 1
ATOM 1648 C C . LEU A 1 201 ? 1.471 -0.657 15.442 1.00 95.38 201 LEU A C 1
ATOM 1650 O O . LEU A 1 201 ? 0.396 -0.450 15.999 1.00 95.38 201 LEU A O 1
ATOM 1654 N N . ASN A 1 202 ? 2.529 0.132 15.685 1.00 94.88 202 ASN A N 1
ATOM 1655 C CA . ASN A 1 202 ? 2.391 1.360 16.481 1.00 94.88 202 ASN A CA 1
ATOM 1656 C C . ASN A 1 202 ? 1.507 2.399 15.784 1.00 94.88 202 ASN A C 1
ATOM 1658 O O . ASN A 1 202 ? 0.799 3.122 16.486 1.00 94.88 202 ASN A O 1
ATOM 1662 N N . HIS A 1 203 ? 1.548 2.473 14.451 1.00 96.19 203 HIS A N 1
ATOM 1663 C CA . HIS A 1 203 ? 0.633 3.309 13.685 1.00 96.19 203 HIS A CA 1
ATOM 1664 C C . HIS A 1 203 ? -0.817 2.872 13.945 1.00 96.19 203 HIS A C 1
ATOM 1666 O O . HIS A 1 203 ? -1.594 3.679 14.435 1.00 96.19 203 HIS A O 1
ATOM 1672 N N . HIS A 1 204 ? -1.153 1.585 13.807 1.00 95.44 204 HIS A N 1
ATOM 1673 C CA . HIS A 1 204 ? -2.519 1.094 14.063 1.00 95.44 204 HIS A CA 1
ATOM 1674 C C . HIS A 1 204 ? -3.013 1.278 15.502 1.00 95.44 204 HIS A C 1
ATOM 1676 O O . HIS A 1 204 ? -4.136 1.735 15.712 1.00 95.44 204 HIS A O 1
ATOM 1682 N N . PHE A 1 205 ? -2.200 0.901 16.493 1.00 93.31 205 PHE A N 1
ATOM 1683 C CA . PHE A 1 205 ? -2.670 0.707 17.872 1.00 93.31 205 PHE A CA 1
ATOM 1684 C C . PHE A 1 205 ? -2.279 1.818 18.849 1.00 93.31 205 PHE A C 1
ATOM 1686 O O . PHE A 1 205 ? -2.638 1.744 20.025 1.00 93.31 205 PHE A O 1
ATOM 1693 N N . ARG A 1 206 ? -1.495 2.818 18.425 1.00 91.94 206 ARG A N 1
ATOM 1694 C CA . ARG A 1 206 ? -0.971 3.832 19.353 1.00 91.94 206 ARG A CA 1
ATOM 1695 C C . ARG A 1 206 ? -1.006 5.255 18.811 1.00 91.94 206 ARG A C 1
ATOM 1697 O O . ARG A 1 206 ? -1.468 6.135 19.528 1.00 91.94 206 ARG A O 1
ATOM 1704 N N . ILE A 1 207 ? -0.427 5.507 17.638 1.00 91.44 207 ILE A N 1
ATOM 1705 C CA . ILE A 1 207 ? -0.228 6.862 17.096 1.00 91.44 207 ILE A CA 1
ATOM 1706 C C . ILE A 1 207 ? -0.492 6.829 15.590 1.00 91.44 207 ILE A C 1
ATOM 1708 O O . ILE A 1 207 ? 0.428 6.626 14.804 1.00 91.44 207 ILE A O 1
ATOM 1712 N N . GLN A 1 208 ? -1.753 7.015 15.211 1.00 91.31 208 GLN A N 1
ATOM 1713 C CA . GLN A 1 208 ? -2.216 6.890 13.823 1.00 91.31 208 GLN A CA 1
ATOM 1714 C C . GLN A 1 208 ? -1.881 8.116 12.961 1.00 91.31 208 GLN A C 1
ATOM 1716 O O . GLN A 1 208 ? -1.824 8.019 11.745 1.00 91.31 208 GLN A O 1
ATOM 1721 N N . ASP A 1 209 ? -1.569 9.265 13.566 1.00 94.12 209 ASP A N 1
ATOM 1722 C CA . ASP A 1 209 ? -1.144 10.478 12.854 1.00 94.12 209 ASP A CA 1
ATOM 1723 C C . ASP A 1 209 ? 0.369 10.506 12.531 1.00 94.12 209 ASP A C 1
ATOM 1725 O O . ASP A 1 209 ? 0.927 11.548 12.159 1.00 94.12 209 ASP A O 1
ATOM 1729 N N . LYS A 1 210 ? 1.054 9.365 12.687 1.00 96.31 210 LYS A N 1
ATOM 1730 C CA . LYS A 1 210 ? 2.488 9.151 12.439 1.00 96.31 210 LYS A CA 1
ATOM 1731 C C . LYS A 1 210 ? 2.721 7.770 11.823 1.00 96.31 210 LYS A C 1
ATOM 1733 O O . LYS A 1 210 ? 1.946 6.855 12.063 1.00 96.31 210 LYS A O 1
ATOM 1738 N N . GLY A 1 211 ? 3.838 7.587 11.121 1.00 96.94 211 GLY A N 1
ATOM 1739 C CA . GLY A 1 211 ? 4.234 6.287 10.576 1.00 96.94 211 GLY A CA 1
ATOM 1740 C C . GLY A 1 211 ? 3.438 5.884 9.338 1.00 96.94 211 GLY A C 1
ATOM 1741 O O . GLY A 1 211 ? 2.829 4.821 9.327 1.00 96.94 211 GLY A O 1
ATOM 1742 N N . PHE A 1 212 ? 3.435 6.749 8.323 1.00 98.25 212 PHE A N 1
ATOM 1743 C CA . PHE A 1 212 ? 2.676 6.548 7.082 1.00 98.25 212 PHE A CA 1
ATOM 1744 C C . PHE A 1 212 ? 3.420 5.696 6.045 1.00 98.25 212 PHE A C 1
ATOM 1746 O O . PHE A 1 212 ? 2.817 5.169 5.117 1.00 98.25 212 PHE A O 1
ATOM 1753 N N . GLY A 1 213 ? 4.733 5.543 6.163 1.00 98.00 213 GLY A N 1
ATOM 1754 C CA . GLY A 1 213 ? 5.4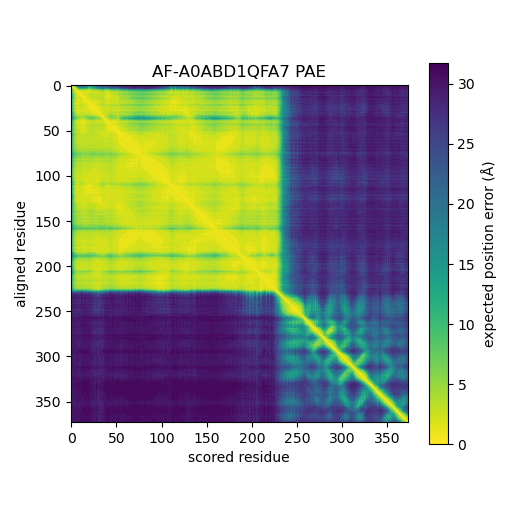63 4.542 5.404 1.00 98.00 213 GLY A CA 1
ATOM 1755 C C . GLY A 1 213 ? 5.081 3.131 5.850 1.00 98.00 213 GLY A C 1
ATOM 1756 O O . GLY A 1 213 ? 4.902 2.862 7.031 1.00 98.00 213 GLY A O 1
ATOM 1757 N N . ILE A 1 214 ? 4.980 2.210 4.906 1.00 98.19 214 ILE A N 1
ATOM 1758 C CA . ILE A 1 214 ? 4.755 0.778 5.121 1.00 98.19 214 ILE A CA 1
ATOM 1759 C C . ILE A 1 214 ? 5.992 -0.005 4.685 1.00 98.19 214 ILE A C 1
ATOM 1761 O O . ILE A 1 214 ? 6.531 -0.804 5.453 1.00 98.19 214 ILE A O 1
ATOM 1765 N N . THR A 1 215 ? 6.493 0.261 3.477 1.00 97.81 215 THR A N 1
ATOM 1766 C CA . THR A 1 215 ? 7.693 -0.389 2.928 1.00 97.81 215 THR A CA 1
ATOM 1767 C C . THR A 1 215 ? 8.971 0.119 3.586 1.00 97.81 215 THR A C 1
ATOM 1769 O O . THR A 1 215 ? 9.934 -0.629 3.761 1.00 97.81 215 THR A O 1
ATOM 1772 N N . SER A 1 216 ? 8.996 1.393 3.984 1.00 97.62 216 SER A N 1
ATOM 1773 C CA . SER A 1 216 ? 10.117 1.997 4.698 1.00 97.62 216 SER A CA 1
ATOM 1774 C C . SER A 1 216 ? 9.694 3.238 5.481 1.00 97.62 216 SER A C 1
ATOM 1776 O O . SER A 1 216 ? 8.720 3.898 5.148 1.00 97.62 216 SER A O 1
ATOM 1778 N N . SER A 1 217 ? 10.494 3.625 6.477 1.00 96.75 217 SER A N 1
ATOM 1779 C CA . SER A 1 217 ? 10.300 4.873 7.232 1.00 96.75 217 SER A CA 1
ATOM 1780 C C . SER A 1 217 ? 11.001 6.095 6.610 1.00 96.75 217 SER A C 1
ATOM 1782 O O . SER A 1 217 ? 11.204 7.106 7.286 1.00 96.75 217 SER A O 1
ATOM 1784 N N . LEU A 1 218 ? 11.437 5.999 5.346 1.00 97.56 218 LEU A N 1
ATOM 1785 C CA . LEU A 1 218 ? 12.229 7.031 4.665 1.00 97.56 218 LEU A CA 1
ATOM 1786 C C . LEU A 1 218 ? 11.497 8.379 4.625 1.00 97.56 218 LEU A C 1
ATOM 1788 O O . LEU A 1 218 ? 12.041 9.394 5.061 1.00 97.56 218 LEU A O 1
ATOM 1792 N N . TRP A 1 219 ? 10.255 8.383 4.147 1.00 98.44 219 TRP A N 1
ATOM 1793 C CA . TRP A 1 219 ? 9.475 9.609 3.990 1.00 98.44 219 TRP A CA 1
ATOM 1794 C C . TRP A 1 219 ? 8.964 10.153 5.325 1.00 98.44 219 TRP A C 1
ATOM 1796 O O . TRP A 1 219 ? 8.928 11.366 5.512 1.00 98.44 219 TRP A O 1
ATOM 1806 N N . ASP A 1 220 ? 8.706 9.299 6.318 1.00 98.25 220 ASP A N 1
ATOM 1807 C CA . ASP A 1 220 ? 8.413 9.773 7.673 1.00 98.25 220 ASP A CA 1
ATOM 1808 C C . ASP A 1 220 ? 9.589 10.504 8.319 1.00 98.25 220 ASP A C 1
ATOM 1810 O O . ASP A 1 220 ? 9.376 11.467 9.059 1.00 98.25 220 ASP A O 1
ATOM 1814 N N . LYS A 1 221 ? 10.828 10.080 8.040 1.00 97.19 221 LYS A N 1
ATOM 1815 C CA . LYS A 1 221 ? 12.032 10.820 8.449 1.00 97.19 221 LYS A CA 1
ATOM 1816 C C . LYS A 1 221 ? 12.104 12.160 7.730 1.00 97.19 221 LYS A C 1
ATOM 1818 O O . LYS A 1 221 ? 12.268 13.181 8.390 1.00 97.19 221 LYS A O 1
ATOM 1823 N N . ALA A 1 222 ? 11.947 12.149 6.407 1.00 98.06 222 ALA A N 1
ATOM 1824 C CA . ALA A 1 222 ? 12.040 13.349 5.578 1.00 98.06 222 ALA A CA 1
ATOM 1825 C C . ALA A 1 222 ? 10.988 14.411 5.951 1.00 98.06 222 ALA A C 1
ATOM 1827 O O . ALA A 1 222 ? 11.299 15.597 5.994 1.00 98.06 222 ALA A O 1
ATOM 1828 N N . PHE A 1 223 ? 9.763 13.988 6.275 1.00 98.00 223 PHE A N 1
ATOM 1829 C CA . PHE A 1 223 ? 8.624 14.874 6.539 1.00 98.00 223 PHE A CA 1
ATOM 1830 C C . PHE A 1 223 ? 8.224 14.972 8.023 1.00 98.00 223 PHE A C 1
ATOM 1832 O O . PHE A 1 223 ? 7.126 15.438 8.334 1.00 98.00 223 PHE A O 1
ATOM 1839 N N . GLY A 1 224 ? 9.065 14.517 8.961 1.00 96.75 224 GLY A N 1
ATOM 1840 C CA . GLY A 1 224 ? 8.836 14.702 10.405 1.00 96.75 224 GLY A CA 1
ATOM 1841 C C . GLY A 1 224 ? 7.612 13.961 10.968 1.00 96.75 224 GLY A C 1
ATOM 1842 O O . GLY A 1 224 ? 6.919 14.440 11.874 1.00 96.75 224 GLY A O 1
ATOM 1843 N N . THR A 1 225 ? 7.313 12.783 10.424 1.00 97.25 225 THR A N 1
ATOM 1844 C CA . THR A 1 225 ? 6.148 11.952 10.788 1.00 97.25 225 THR A CA 1
ATOM 1845 C C . THR A 1 225 ? 6.525 10.601 11.395 1.00 97.25 225 THR A C 1
ATOM 1847 O O . THR A 1 225 ? 5.660 9.768 11.635 1.00 97.25 225 THR A O 1
ATOM 1850 N N . LEU A 1 226 ? 7.792 10.415 11.777 1.00 95.00 226 LEU A N 1
ATOM 1851 C CA . LEU A 1 226 ? 8.218 9.247 12.546 1.00 95.00 226 LEU A CA 1
ATOM 1852 C C . LEU A 1 226 ? 7.511 9.156 13.915 1.00 95.00 226 LEU A C 1
ATOM 1854 O O . LEU A 1 226 ? 7.519 10.135 14.670 1.00 95.00 226 LEU A O 1
ATOM 1858 N N . PRO A 1 227 ? 6.989 7.977 14.301 1.00 89.50 227 PRO A N 1
ATOM 1859 C CA . PRO A 1 227 ? 6.507 7.739 15.652 1.00 89.50 227 PRO A CA 1
ATOM 1860 C C . PRO A 1 227 ? 7.645 7.866 16.680 1.00 89.50 227 PRO A C 1
ATOM 1862 O O . PRO A 1 227 ? 8.732 7.315 16.469 1.00 89.50 227 PRO A O 1
ATOM 1865 N N . PRO A 1 228 ? 7.419 8.537 17.823 1.00 83.75 228 PRO A N 1
ATOM 1866 C CA . PRO A 1 228 ? 8.425 8.659 18.867 1.00 83.75 228 PRO A CA 1
ATOM 1867 C C . PRO A 1 228 ? 8.784 7.289 19.448 1.00 83.75 228 PRO A C 1
ATOM 1869 O O . PRO A 1 228 ? 7.913 6.468 19.774 1.00 83.75 228 PRO A O 1
ATOM 1872 N N . LEU A 1 229 ? 10.086 7.065 19.642 1.00 70.31 229 LEU A N 1
ATOM 1873 C CA . LEU A 1 229 ? 10.585 5.887 20.341 1.00 70.31 229 LEU A CA 1
ATOM 1874 C C . LEU A 1 229 ? 9.930 5.812 21.723 1.00 70.31 229 LEU A C 1
ATOM 1876 O O . LEU A 1 229 ? 9.842 6.798 22.456 1.00 70.31 229 LEU A O 1
ATOM 1880 N N . LYS A 1 230 ? 9.446 4.624 22.086 1.00 61.19 230 LYS A N 1
ATOM 1881 C CA . LYS A 1 230 ? 8.966 4.357 23.442 1.00 61.19 230 LYS A CA 1
ATOM 1882 C C . LYS A 1 230 ? 10.173 4.498 24.373 1.00 61.19 230 LYS A C 1
ATOM 1884 O O . LYS A 1 230 ? 10.960 3.561 24.467 1.00 61.19 230 LYS A O 1
ATOM 1889 N N . LEU A 1 231 ? 10.336 5.646 25.038 1.00 49.47 231 LEU A N 1
ATOM 1890 C CA . LEU A 1 231 ? 11.239 5.730 26.184 1.00 49.47 231 LEU A CA 1
ATOM 1891 C C . LEU A 1 231 ? 10.782 4.648 27.161 1.00 49.47 231 LEU A C 1
ATOM 1893 O O . LEU A 1 231 ? 9.631 4.644 27.610 1.00 49.47 231 LEU A O 1
ATOM 1897 N N . ALA A 1 232 ? 11.650 3.675 27.424 1.00 42.59 232 ALA A N 1
ATOM 1898 C CA . ALA A 1 232 ? 11.374 2.674 28.431 1.00 42.59 232 ALA A CA 1
ATOM 1899 C C . ALA A 1 232 ? 11.148 3.415 29.754 1.00 42.59 232 ALA A C 1
ATOM 1901 O O . ALA A 1 232 ? 12.048 4.076 30.259 1.00 42.59 232 ALA A O 1
ATOM 1902 N N . LYS A 1 233 ? 9.954 3.278 30.338 1.00 40.00 233 LYS A N 1
ATOM 1903 C CA . LYS A 1 233 ? 9.606 3.772 31.685 1.00 40.00 233 LYS A CA 1
ATOM 1904 C C . LYS A 1 233 ? 10.544 3.241 32.797 1.00 40.00 233 LYS A C 1
ATOM 1906 O O . LYS A 1 233 ? 10.403 3.628 33.952 1.00 40.00 233 LYS A O 1
ATOM 1911 N N . ASN A 1 234 ? 11.504 2.382 32.453 1.00 37.91 234 ASN A N 1
ATOM 1912 C CA . ASN A 1 234 ? 12.399 1.674 33.359 1.00 37.91 234 ASN A CA 1
ATOM 1913 C C . ASN A 1 234 ? 13.573 2.529 33.865 1.00 37.91 234 ASN A C 1
ATOM 1915 O O . ASN A 1 234 ? 14.150 2.182 34.891 1.00 37.91 234 ASN A O 1
ATOM 1919 N N . THR A 1 235 ? 13.909 3.655 33.227 1.00 38.00 235 THR A N 1
ATOM 1920 C CA . THR A 1 235 ? 14.972 4.546 33.730 1.00 38.00 235 THR A CA 1
ATOM 1921 C C . THR A 1 235 ? 14.565 5.253 35.023 1.00 38.00 235 THR A C 1
ATOM 1923 O O . THR A 1 235 ? 15.386 5.387 35.918 1.00 38.00 235 THR A O 1
ATOM 1926 N N . CYS A 1 236 ? 13.289 5.613 35.196 1.00 41.19 236 CYS A N 1
ATOM 1927 C CA . CYS A 1 236 ? 12.831 6.284 36.419 1.00 41.19 236 CYS A CA 1
ATOM 1928 C C . CYS A 1 236 ? 12.770 5.329 37.631 1.00 41.19 236 CYS A C 1
ATOM 1930 O O . CYS A 1 236 ? 13.127 5.717 38.739 1.00 41.19 236 CYS A O 1
ATOM 1932 N N . LEU A 1 237 ? 12.399 4.059 37.416 1.00 38.44 237 LEU A N 1
ATOM 1933 C CA . LEU A 1 237 ? 12.360 3.030 38.466 1.00 38.44 237 LEU A CA 1
ATOM 1934 C C . LEU A 1 237 ? 13.756 2.546 38.880 1.00 38.44 237 LEU A C 1
ATOM 1936 O O . LEU A 1 237 ? 14.001 2.365 40.069 1.00 38.44 237 LEU A O 1
ATOM 1940 N N . ALA A 1 238 ? 14.682 2.378 37.930 1.00 38.34 238 ALA A N 1
ATOM 1941 C CA . ALA A 1 238 ? 16.069 2.026 38.240 1.00 38.34 238 ALA A CA 1
ATOM 1942 C C . ALA A 1 238 ? 16.767 3.144 39.029 1.00 38.34 238 ALA A C 1
ATOM 1944 O O . ALA A 1 238 ? 17.426 2.870 40.031 1.00 38.34 238 ALA A O 1
ATOM 1945 N N . SER A 1 239 ? 16.541 4.405 38.642 1.00 43.56 239 SER A N 1
ATOM 1946 C CA . SER A 1 239 ? 16.990 5.561 39.414 1.00 43.56 239 SER A CA 1
ATOM 1947 C C . SER A 1 239 ? 16.354 5.579 40.808 1.00 43.56 239 SER A C 1
ATOM 1949 O O . SER A 1 239 ? 17.079 5.645 41.794 1.00 43.56 239 SER A O 1
ATOM 1951 N N . ALA A 1 240 ? 15.031 5.418 40.932 1.00 44.00 240 ALA A N 1
ATOM 1952 C CA . ALA A 1 240 ? 14.341 5.403 42.229 1.00 44.00 240 ALA A CA 1
ATOM 1953 C C . ALA A 1 240 ? 14.832 4.292 43.179 1.00 44.00 240 ALA A C 1
ATOM 1955 O O . ALA A 1 240 ? 14.977 4.531 44.378 1.00 44.00 240 ALA A O 1
ATOM 1956 N N . MET A 1 241 ? 15.139 3.098 42.659 1.00 43.69 241 MET A N 1
ATOM 1957 C CA . MET A 1 241 ? 15.706 2.009 43.463 1.00 43.69 241 MET A CA 1
ATOM 1958 C C . MET A 1 241 ? 17.157 2.279 43.876 1.00 43.69 241 MET A C 1
ATOM 1960 O O . MET A 1 241 ? 17.505 2.035 45.030 1.00 43.69 241 MET A O 1
ATOM 1964 N N . ALA A 1 242 ? 17.979 2.856 42.993 1.00 47.75 242 ALA A N 1
ATOM 1965 C CA . ALA A 1 242 ? 19.337 3.282 43.338 1.00 47.75 242 ALA A CA 1
ATOM 1966 C C . ALA A 1 242 ? 19.338 4.374 44.429 1.00 47.75 242 ALA A C 1
ATOM 1968 O O . ALA A 1 242 ? 20.140 4.315 45.363 1.00 47.75 242 ALA A O 1
ATOM 1969 N N . TYR A 1 243 ? 18.385 5.314 44.376 1.00 51.84 243 TYR A N 1
ATOM 1970 C CA . TYR A 1 243 ? 18.194 6.332 45.415 1.00 51.84 243 TYR A CA 1
ATOM 1971 C C . TYR A 1 243 ? 17.743 5.724 46.752 1.00 51.84 243 TYR A C 1
ATOM 1973 O O . TYR A 1 243 ? 18.222 6.148 47.802 1.00 51.84 243 TYR A O 1
ATOM 1981 N N . HIS A 1 244 ? 16.895 4.690 46.743 1.00 52.53 244 HIS A N 1
ATOM 1982 C CA . HIS A 1 244 ? 16.467 4.003 47.968 1.00 52.53 244 HIS A CA 1
ATOM 1983 C C . HIS A 1 244 ? 17.628 3.273 48.666 1.00 52.53 244 HIS A C 1
ATOM 1985 O O . HIS A 1 244 ? 17.793 3.378 49.882 1.00 52.53 244 HIS A O 1
ATOM 1991 N N . SER A 1 245 ? 18.481 2.581 47.904 1.00 48.53 245 SER A N 1
ATOM 1992 C CA . SER A 1 245 ? 19.675 1.918 48.442 1.00 48.53 245 SER A CA 1
ATOM 1993 C C . SER A 1 245 ? 20.682 2.915 49.024 1.00 48.53 245 SER A C 1
ATOM 1995 O O . SER A 1 245 ? 21.247 2.659 50.087 1.00 48.53 245 SER A O 1
ATOM 1997 N N . LEU A 1 246 ? 20.864 4.073 48.382 1.00 52.12 246 LEU A N 1
ATOM 1998 C CA . LEU A 1 246 ? 21.748 5.134 48.870 1.00 52.12 246 LEU A CA 1
ATOM 1999 C C . LEU A 1 246 ? 21.220 5.769 50.169 1.00 52.12 246 LEU A C 1
ATOM 2001 O O . LEU A 1 246 ? 21.990 5.965 51.108 1.00 52.12 246 LEU A O 1
ATOM 2005 N N . ILE A 1 247 ? 19.906 6.003 50.270 1.00 55.25 247 ILE A N 1
ATOM 2006 C CA . ILE A 1 247 ? 19.251 6.516 51.487 1.00 55.25 247 ILE A CA 1
ATOM 2007 C C . ILE A 1 247 ? 19.436 5.548 52.667 1.00 55.25 247 ILE A C 1
ATOM 2009 O O . ILE A 1 247 ? 19.727 5.987 53.779 1.00 55.25 247 ILE A O 1
ATOM 2013 N N . LEU A 1 248 ? 19.342 4.234 52.440 1.00 52.53 248 LEU A N 1
ATOM 2014 C CA . LEU A 1 248 ? 19.570 3.229 53.487 1.00 52.53 248 LEU A CA 1
ATOM 2015 C C . LEU A 1 248 ? 21.037 3.171 53.947 1.00 52.53 248 LEU A C 1
ATOM 2017 O O . LEU A 1 248 ? 21.299 2.984 55.137 1.00 52.53 248 LEU A O 1
ATOM 2021 N N . ILE A 1 249 ? 21.994 3.362 53.033 1.00 53.12 249 ILE A N 1
ATOM 2022 C CA . ILE A 1 249 ? 23.428 3.429 53.361 1.00 53.12 249 ILE A CA 1
ATOM 2023 C C . ILE A 1 249 ? 23.736 4.694 54.176 1.00 53.12 249 ILE A C 1
ATOM 2025 O O . ILE A 1 249 ? 24.426 4.615 55.195 1.00 53.12 249 ILE A O 1
ATOM 2029 N N . LEU A 1 250 ? 23.177 5.843 53.785 1.00 51.44 250 LEU A N 1
ATOM 2030 C CA . LEU A 1 250 ? 23.330 7.109 54.506 1.00 51.44 250 LEU A CA 1
ATOM 2031 C C . LEU A 1 250 ? 22.679 7.054 55.895 1.00 51.44 250 LEU A C 1
ATOM 2033 O O . LEU A 1 250 ? 23.313 7.437 56.876 1.00 51.44 250 LEU A O 1
ATOM 2037 N N . ALA A 1 251 ? 21.475 6.486 56.016 1.00 50.94 251 ALA A N 1
ATOM 2038 C CA . ALA A 1 251 ? 20.803 6.296 57.303 1.00 50.94 251 ALA A CA 1
ATOM 2039 C C . ALA A 1 251 ? 21.604 5.388 58.256 1.00 50.94 251 ALA A C 1
ATOM 2041 O O . ALA A 1 251 ? 21.709 5.683 59.447 1.00 50.94 251 ALA A O 1
ATOM 2042 N N . LYS A 1 252 ? 22.228 4.319 57.735 1.00 47.91 252 LYS A N 1
ATOM 2043 C CA . LYS A 1 252 ? 23.080 3.400 58.512 1.00 47.91 252 LYS A CA 1
ATOM 2044 C C . LYS A 1 252 ? 24.382 4.056 58.990 1.00 47.91 252 LYS A C 1
ATOM 2046 O O . LYS A 1 252 ? 24.860 3.745 60.084 1.00 47.91 252 LYS A O 1
ATOM 2051 N N . ASN A 1 253 ? 24.947 4.972 58.205 1.00 45.88 253 ASN A N 1
ATOM 2052 C CA . ASN A 1 253 ? 26.165 5.698 58.573 1.00 45.88 253 ASN A CA 1
ATOM 2053 C C . ASN A 1 253 ? 25.889 6.887 59.510 1.00 45.88 253 ASN A C 1
ATOM 2055 O O . ASN A 1 253 ? 26.676 7.115 60.426 1.00 45.88 253 ASN A O 1
ATOM 2059 N N . MET A 1 254 ? 24.745 7.569 59.381 1.00 46.72 25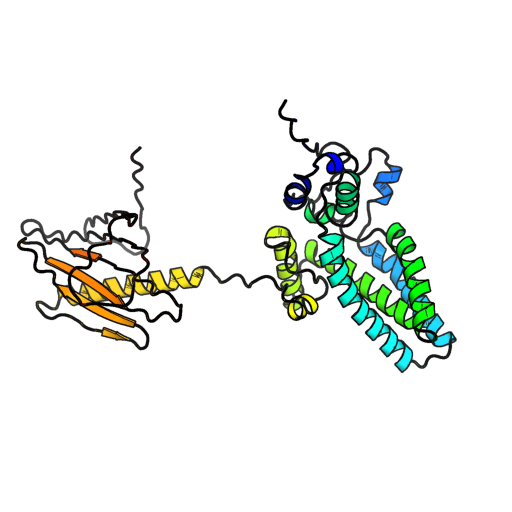4 MET A N 1
ATOM 2060 C CA . MET A 1 254 ? 24.328 8.626 60.317 1.00 46.72 254 MET A CA 1
ATOM 2061 C C . MET A 1 254 ? 24.056 8.093 61.731 1.00 46.72 254 MET A C 1
ATOM 2063 O O . MET A 1 254 ? 24.371 8.766 62.704 1.00 46.72 254 MET A O 1
ATOM 2067 N N . THR A 1 255 ? 23.589 6.848 61.890 1.00 47.00 255 THR A N 1
ATOM 2068 C CA . THR A 1 255 ? 23.491 6.217 63.224 1.00 47.00 255 THR A CA 1
ATOM 2069 C C . THR A 1 255 ? 24.842 5.965 63.905 1.00 47.00 255 THR A C 1
ATOM 2071 O O . THR A 1 255 ? 24.865 5.669 65.096 1.00 47.00 255 THR A O 1
ATOM 2074 N N . ARG A 1 256 ? 25.966 6.068 63.180 1.00 44.22 256 ARG A N 1
ATOM 2075 C CA . ARG A 1 256 ? 27.321 5.854 63.719 1.00 44.22 256 ARG A CA 1
ATOM 2076 C C . ARG A 1 256 ? 28.089 7.145 64.003 1.00 44.22 256 ARG A C 1
ATOM 2078 O O . ARG A 1 256 ? 29.058 7.095 64.750 1.00 44.22 256 ARG A O 1
ATOM 2085 N N . SER A 1 257 ? 27.675 8.278 63.437 1.00 42.00 257 SER A N 1
ATOM 2086 C CA . SER A 1 257 ? 28.338 9.570 63.620 1.00 42.00 257 SER A CA 1
ATOM 2087 C C . SER A 1 257 ? 27.412 10.516 64.376 1.00 42.00 257 SER A C 1
ATOM 2089 O O . SER A 1 257 ? 26.464 11.070 63.826 1.00 42.00 257 SER A O 1
ATOM 2091 N N . LEU A 1 258 ? 27.660 10.677 65.673 1.00 41.25 258 LEU A N 1
ATOM 2092 C CA . LEU A 1 258 ? 27.033 11.735 66.454 1.00 41.25 258 LEU A CA 1
ATOM 2093 C C . LEU A 1 258 ? 27.785 13.043 66.170 1.00 41.25 258 LEU A C 1
ATOM 2095 O O . LEU A 1 258 ? 28.896 13.219 66.659 1.00 41.25 258 LEU A O 1
ATOM 2099 N N . GLY A 1 259 ? 27.165 13.958 65.417 1.00 41.84 259 GLY A N 1
ATOM 2100 C CA . GLY A 1 259 ? 27.454 15.393 65.546 1.00 41.84 259 GLY A CA 1
ATOM 2101 C C . GLY A 1 259 ? 28.119 16.133 64.380 1.00 41.84 259 GLY A C 1
ATOM 2102 O O . GLY A 1 259 ? 28.578 17.246 64.608 1.00 41.84 259 GLY A O 1
ATOM 2103 N N . ALA A 1 260 ? 28.164 15.606 63.153 1.00 40.34 260 ALA A N 1
ATOM 2104 C CA . ALA A 1 260 ? 28.663 16.380 62.008 1.00 40.34 260 ALA A CA 1
ATOM 2105 C C . ALA A 1 260 ? 27.785 16.208 60.761 1.00 40.34 260 ALA A C 1
ATOM 2107 O O . ALA A 1 260 ? 27.501 15.086 60.342 1.00 40.34 260 ALA A O 1
ATOM 2108 N N . GLY A 1 261 ? 27.362 17.329 60.165 1.00 42.53 261 GLY A N 1
ATOM 2109 C CA . GLY A 1 261 ? 26.655 17.350 58.884 1.00 42.53 261 GLY A CA 1
ATOM 2110 C C . GLY A 1 261 ? 27.514 16.746 57.770 1.00 42.53 261 GLY A C 1
ATOM 2111 O O . GLY A 1 261 ? 28.707 17.027 57.669 1.00 42.53 261 GLY A O 1
ATOM 2112 N N . ILE A 1 262 ? 26.911 15.895 56.940 1.00 42.56 262 ILE A N 1
ATOM 2113 C CA . ILE A 1 262 ? 27.596 15.194 55.848 1.00 42.56 262 ILE A CA 1
ATOM 2114 C C . ILE A 1 262 ? 27.250 15.900 54.533 1.00 42.56 262 ILE A C 1
ATOM 2116 O O . ILE A 1 262 ? 26.083 15.954 54.147 1.00 42.56 262 ILE A O 1
ATOM 2120 N N . ARG A 1 263 ? 28.263 16.413 53.825 1.00 39.66 263 ARG A N 1
ATOM 2121 C CA . ARG A 1 263 ? 28.131 16.984 52.474 1.00 39.66 263 ARG A CA 1
ATOM 2122 C C . ARG A 1 263 ? 28.771 16.029 51.468 1.00 39.66 263 ARG A C 1
ATOM 2124 O O . ARG A 1 263 ? 29.925 15.650 51.642 1.00 39.66 263 ARG A O 1
ATOM 2131 N N . ILE A 1 264 ? 28.028 15.626 50.436 1.00 39.66 264 ILE A N 1
ATOM 2132 C CA . ILE A 1 264 ? 28.524 14.742 49.369 1.00 39.66 264 ILE A CA 1
ATOM 2133 C C . ILE A 1 264 ? 28.270 15.433 48.033 1.00 39.66 264 ILE A C 1
ATOM 2135 O O . ILE A 1 264 ? 27.126 15.723 47.686 1.00 39.66 264 ILE A O 1
ATOM 2139 N N . THR A 1 265 ? 29.338 15.696 47.289 1.00 34.00 265 THR A N 1
ATOM 2140 C CA . THR A 1 265 ? 29.292 16.281 45.947 1.00 34.00 265 THR A CA 1
ATOM 2141 C C . THR A 1 265 ? 29.437 15.187 44.891 1.00 34.00 265 THR A C 1
ATOM 2143 O O . THR A 1 265 ? 30.338 14.352 44.957 1.00 34.00 265 THR A O 1
ATOM 2146 N N . MET A 1 266 ? 28.536 15.184 43.907 1.00 35.50 266 MET A N 1
ATOM 2147 C CA . MET A 1 266 ? 28.639 14.384 42.682 1.00 35.50 266 MET A CA 1
ATOM 2148 C C . MET A 1 266 ? 28.649 15.318 41.460 1.00 35.50 266 MET A C 1
ATOM 2150 O O . MET A 1 266 ? 28.220 16.464 41.590 1.00 35.50 266 MET A O 1
ATOM 2154 N N . PRO A 1 267 ? 29.096 14.859 40.272 1.00 31.33 267 PRO A N 1
ATOM 2155 C CA . PRO A 1 267 ? 29.351 15.734 39.121 1.00 31.33 267 PRO A CA 1
ATOM 2156 C C . PRO A 1 267 ? 28.147 16.545 38.610 1.00 31.33 267 PRO A C 1
ATOM 2158 O O . PRO A 1 267 ? 28.345 17.511 37.882 1.00 31.33 267 PRO A O 1
ATOM 2161 N N . GLU A 1 268 ? 26.912 16.178 38.976 1.00 36.44 268 GLU A N 1
ATOM 2162 C CA . GLU A 1 268 ? 25.689 16.791 38.429 1.00 36.44 268 GLU A CA 1
ATOM 2163 C C . GLU A 1 268 ? 24.633 17.181 39.486 1.00 36.44 268 GLU A C 1
ATOM 2165 O O . GLU A 1 268 ? 23.595 17.737 39.129 1.00 36.44 268 GLU A O 1
ATOM 2170 N N . VAL A 1 269 ? 24.863 16.903 40.780 1.00 38.16 269 VAL A N 1
ATOM 2171 C CA . VAL A 1 269 ? 23.904 17.183 41.870 1.00 38.16 269 VAL A CA 1
ATOM 2172 C C . VAL A 1 269 ? 24.652 17.509 43.167 1.00 38.16 269 VAL A C 1
ATOM 2174 O O . VAL A 1 269 ? 25.500 16.728 43.606 1.00 38.16 269 VAL A O 1
ATOM 2177 N N . GLU A 1 270 ? 24.302 18.626 43.812 1.00 35.78 270 GLU A N 1
ATOM 2178 C CA . GLU A 1 270 ? 24.705 18.905 45.198 1.00 35.78 270 GLU A CA 1
ATOM 2179 C C . GLU A 1 270 ? 23.646 18.397 46.183 1.00 35.78 270 GLU A C 1
ATOM 2181 O O . GLU A 1 270 ? 22.457 18.690 46.029 1.00 35.78 270 GLU A O 1
ATOM 2186 N N . PHE A 1 271 ? 24.095 17.678 47.217 1.00 39.88 271 PHE A N 1
ATOM 2187 C CA . PHE A 1 271 ? 23.275 17.241 48.348 1.00 39.88 271 PHE A CA 1
ATOM 2188 C C . PHE A 1 271 ? 23.676 17.989 49.620 1.00 39.88 271 PHE A C 1
ATOM 2190 O O . PHE A 1 271 ? 24.868 18.165 49.895 1.00 39.88 271 PHE A O 1
ATOM 2197 N N . PHE A 1 272 ? 22.690 18.361 50.435 1.00 42.62 272 PHE A N 1
ATOM 2198 C CA . PHE A 1 272 ? 22.925 18.872 51.785 1.00 42.62 272 PHE A CA 1
ATOM 2199 C C . PHE A 1 272 ? 21.968 18.232 52.791 1.00 42.62 272 PHE A C 1
ATOM 2201 O O . PHE A 1 272 ? 20.823 17.907 52.468 1.00 42.62 272 PHE A O 1
ATOM 2208 N N . VAL A 1 273 ? 22.467 18.039 54.012 1.00 38.44 273 VAL A N 1
ATOM 2209 C CA . VAL A 1 273 ? 21.713 17.528 55.159 1.00 38.44 273 VAL A CA 1
ATOM 2210 C C . VAL A 1 273 ? 21.833 18.555 56.275 1.00 38.44 273 VAL A C 1
ATOM 2212 O O . VAL A 1 273 ? 22.949 18.869 56.689 1.00 38.44 273 VAL A O 1
ATOM 2215 N N . GLU A 1 274 ? 20.704 19.072 56.753 1.00 42.47 274 GLU A N 1
ATOM 2216 C CA . GLU A 1 274 ? 20.667 20.099 57.798 1.00 42.47 274 GLU A CA 1
ATOM 2217 C C . GLU A 1 274 ? 19.812 19.632 58.984 1.00 42.47 274 GLU A C 1
ATOM 2219 O O . GLU A 1 274 ? 18.713 19.094 58.807 1.00 42.47 274 GLU A O 1
ATOM 2224 N N . GLU A 1 275 ? 20.338 19.796 60.201 1.00 39.97 275 GLU A N 1
ATOM 2225 C CA . GLU A 1 275 ? 19.626 19.473 61.440 1.00 39.97 275 GLU A CA 1
ATOM 2226 C C . GLU A 1 275 ? 18.658 20.610 61.768 1.00 39.97 275 GLU A C 1
ATOM 2228 O O . GLU A 1 275 ? 19.071 21.747 62.000 1.00 39.97 275 GLU A O 1
ATOM 2233 N N . GLN A 1 276 ? 17.357 20.320 61.805 1.00 42.34 276 GLN A N 1
ATOM 2234 C CA . GLN A 1 276 ? 16.375 21.316 62.207 1.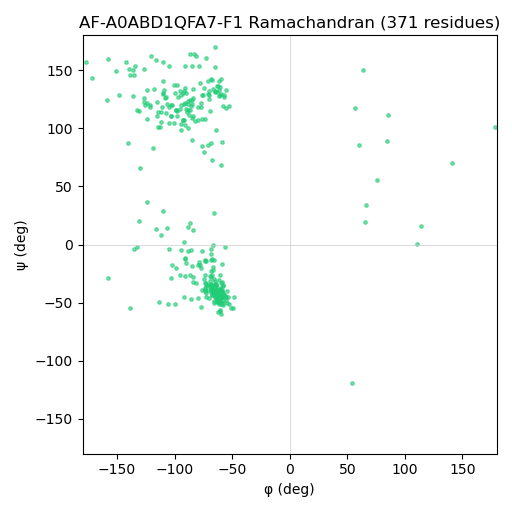00 42.34 276 GLN A CA 1
ATOM 2235 C C . GLN A 1 276 ? 16.270 21.314 63.734 1.00 42.34 276 GLN A C 1
ATOM 2237 O O . GLN A 1 276 ? 15.731 20.381 64.336 1.00 42.34 276 GLN A O 1
ATOM 2242 N N . LEU A 1 277 ? 16.775 22.377 64.364 1.00 41.69 277 LEU A N 1
ATOM 2243 C CA . LEU A 1 277 ? 16.652 22.599 65.804 1.00 41.69 277 LEU A CA 1
ATOM 2244 C C . LEU A 1 277 ? 15.184 22.880 66.158 1.00 41.69 277 LEU A C 1
ATOM 2246 O O . LEU A 1 277 ? 14.730 24.021 66.183 1.00 41.69 277 LEU A O 1
ATOM 2250 N N . SER A 1 278 ? 14.417 21.820 66.408 1.00 41.06 278 SER A N 1
ATOM 2251 C CA . SER A 1 278 ? 13.109 21.923 67.051 1.00 41.06 278 SER A CA 1
ATOM 2252 C C . SER A 1 278 ? 13.309 21.785 68.557 1.00 41.06 278 SER A C 1
ATOM 2254 O O . SER A 1 278 ? 14.025 20.887 68.992 1.00 41.06 278 SER A O 1
ATOM 2256 N N . GLY A 1 279 ? 12.673 22.632 69.370 1.00 41.62 279 GLY A N 1
ATOM 2257 C CA . GLY A 1 279 ? 12.680 22.532 70.839 1.00 41.62 279 GLY A CA 1
ATOM 2258 C C . GLY A 1 279 ? 11.969 21.286 71.399 1.00 41.62 279 GLY A C 1
ATOM 2259 O O . GLY A 1 279 ? 11.438 21.328 72.503 1.00 41.62 279 GLY A O 1
ATOM 2260 N N . SER A 1 280 ? 11.910 20.193 70.635 1.00 41.41 280 SER A N 1
ATOM 2261 C CA . SER A 1 280 ? 11.339 18.903 71.010 1.00 41.41 280 SER A CA 1
ATOM 2262 C C . SER A 1 280 ? 12.454 17.858 71.170 1.00 41.41 280 SER A C 1
ATOM 2264 O O . SER A 1 280 ? 13.506 17.981 70.544 1.00 41.41 280 SER A O 1
ATOM 2266 N N . PRO A 1 281 ? 12.246 16.772 71.938 1.00 36.56 281 PRO A N 1
ATOM 2267 C CA . PRO A 1 281 ? 13.220 15.681 72.041 1.00 36.56 281 PRO A CA 1
ATOM 2268 C C . PRO A 1 281 ? 13.406 14.885 70.729 1.00 36.56 281 PRO A C 1
ATOM 2270 O O . PRO A 1 281 ? 14.199 13.941 70.694 1.00 36.56 281 PRO A O 1
ATOM 2273 N N . ARG A 1 282 ? 12.691 15.241 69.648 1.00 38.59 282 ARG A N 1
ATOM 2274 C CA . ARG A 1 282 ? 12.791 14.623 68.320 1.00 38.59 282 ARG A CA 1
ATOM 2275 C C . ARG A 1 282 ? 13.758 15.411 67.436 1.00 38.59 282 ARG A C 1
ATOM 2277 O O . ARG A 1 282 ? 13.605 16.617 67.260 1.00 38.59 282 ARG A O 1
ATOM 2284 N N . ARG A 1 283 ? 14.724 14.707 66.835 1.00 40.22 283 ARG A N 1
ATOM 2285 C CA . ARG A 1 283 ? 15.656 15.279 65.852 1.00 40.22 283 ARG A CA 1
ATOM 2286 C C . ARG A 1 283 ? 15.119 15.107 64.437 1.00 40.22 283 ARG A C 1
ATOM 2288 O O . ARG A 1 283 ? 14.890 13.984 63.990 1.00 40.22 283 ARG A O 1
ATOM 2295 N N . VAL A 1 284 ? 14.933 16.222 63.741 1.00 42.12 284 VAL A N 1
ATOM 2296 C CA . VAL A 1 284 ? 14.411 16.266 62.371 1.00 42.12 284 VAL A CA 1
ATOM 2297 C C . VAL A 1 284 ? 15.549 16.658 61.432 1.00 42.12 284 VAL A C 1
ATOM 2299 O O . VAL A 1 284 ? 16.282 17.602 61.719 1.00 42.12 284 VAL A O 1
ATOM 2302 N N . TRP A 1 285 ? 15.704 15.927 60.326 1.00 41.34 285 TRP A N 1
ATOM 2303 C CA . TRP A 1 285 ? 16.794 16.119 59.367 1.00 41.34 285 TRP A CA 1
ATOM 2304 C C . TRP A 1 285 ? 16.216 16.415 57.988 1.00 41.34 285 TRP A C 1
ATOM 2306 O O . TRP A 1 285 ? 15.538 15.574 57.400 1.00 41.34 285 TRP A O 1
ATOM 2316 N N . ASN A 1 286 ? 16.511 17.588 57.437 1.00 40.16 286 ASN A N 1
ATOM 2317 C CA . ASN A 1 286 ? 16.070 17.933 56.088 1.00 40.16 286 ASN A CA 1
ATOM 2318 C C . ASN A 1 286 ? 17.159 17.554 55.082 1.00 40.16 286 ASN A C 1
ATOM 2320 O O . ASN A 1 286 ? 18.323 17.899 55.277 1.00 40.16 286 ASN A O 1
ATOM 2324 N N . ILE A 1 287 ? 16.785 16.843 54.012 1.00 40.62 287 ILE A N 1
ATOM 2325 C CA . ILE A 1 287 ? 17.703 16.475 52.927 1.00 40.62 287 ILE A CA 1
ATOM 2326 C C . ILE A 1 287 ? 17.235 17.172 51.651 1.00 40.62 287 ILE A C 1
ATOM 2328 O O . ILE A 1 287 ? 16.191 16.843 51.089 1.00 40.62 287 ILE A O 1
ATOM 2332 N N . GLY A 1 288 ? 18.013 18.146 51.189 1.00 40.94 288 GLY A N 1
ATOM 2333 C CA . GLY A 1 288 ? 17.761 18.855 49.939 1.00 40.94 288 GLY A CA 1
ATOM 2334 C C . GLY A 1 288 ? 18.716 18.410 48.837 1.00 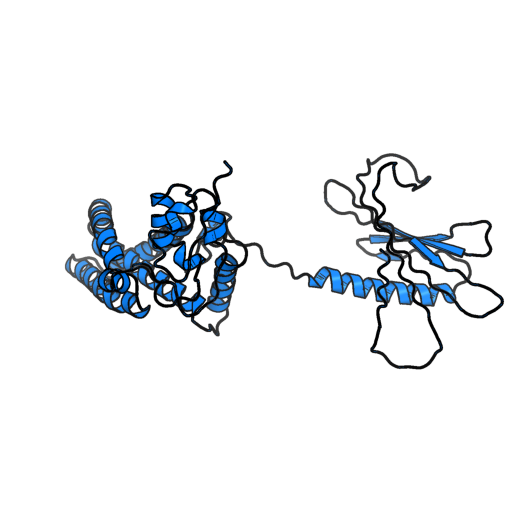40.94 288 GLY A C 1
ATOM 2335 O O . GLY A 1 288 ? 19.839 17.977 49.106 1.00 40.94 288 GLY A O 1
ATOM 2336 N N . PHE A 1 289 ? 18.284 18.543 47.584 1.00 40.97 289 PHE A N 1
ATOM 2337 C CA . PHE A 1 289 ? 19.182 18.445 46.438 1.00 40.97 289 PHE A CA 1
ATOM 2338 C C . PHE A 1 289 ? 18.893 19.539 45.412 1.00 40.97 289 PHE A C 1
ATOM 2340 O O . PHE A 1 289 ? 17.755 19.988 45.265 1.00 40.97 289 PHE A O 1
ATOM 2347 N N . HIS A 1 290 ? 19.933 19.956 44.692 1.00 39.28 290 HIS A N 1
ATOM 2348 C CA . HIS A 1 290 ? 19.832 20.908 43.587 1.00 39.28 290 HIS A CA 1
ATOM 2349 C C . HIS A 1 290 ? 20.128 20.184 42.270 1.00 39.28 290 HIS A C 1
ATOM 2351 O O . HIS A 1 290 ? 21.225 19.658 42.092 1.00 39.28 290 HIS A O 1
ATOM 2357 N N . GLN A 1 291 ? 19.163 20.146 41.346 1.00 37.12 291 GLN A N 1
ATOM 2358 C CA . GLN A 1 291 ? 19.408 19.719 39.965 1.00 37.12 291 GLN A CA 1
ATOM 2359 C C . GLN A 1 291 ? 19.432 20.943 39.042 1.00 37.12 291 GLN A C 1
ATOM 2361 O O . GLN A 1 291 ? 18.401 21.604 38.899 1.00 37.12 291 GLN A O 1
ATOM 2366 N N . PRO A 1 292 ? 20.549 21.238 38.355 1.00 34.91 292 PRO A N 1
ATOM 2367 C CA . PRO A 1 292 ? 20.552 22.217 37.281 1.00 34.91 292 PRO A CA 1
ATOM 2368 C C . PRO A 1 292 ? 19.919 21.581 36.036 1.00 34.91 292 PRO A C 1
ATOM 2370 O O . PRO A 1 292 ? 20.595 21.027 35.170 1.00 34.91 292 PRO A O 1
ATOM 2373 N N . VAL A 1 293 ? 18.592 21.617 35.934 1.00 39.41 293 VAL A N 1
ATOM 2374 C CA . VAL A 1 293 ? 17.911 21.195 34.705 1.00 39.41 293 VAL A CA 1
ATOM 2375 C C . VAL A 1 293 ? 18.045 22.320 33.678 1.00 39.41 293 VAL A C 1
ATOM 2377 O O . VAL A 1 293 ? 17.572 23.428 33.909 1.00 39.41 293 VAL A O 1
ATOM 2380 N N . LYS A 1 294 ? 18.629 22.037 32.504 1.00 36.44 294 LYS A N 1
ATOM 2381 C CA . LYS A 1 294 ? 18.508 22.887 31.302 1.00 36.44 294 LYS A CA 1
ATOM 2382 C C . LYS A 1 294 ? 17.058 22.859 30.787 1.00 36.44 294 LYS A C 1
ATOM 2384 O O . LYS A 1 294 ? 16.744 22.217 29.789 1.00 36.44 294 LYS A O 1
ATOM 2389 N N . ARG A 1 295 ? 16.153 23.515 31.507 1.00 34.31 295 ARG A N 1
ATOM 2390 C CA . ARG A 1 295 ? 14.808 23.924 31.081 1.00 34.31 295 ARG A CA 1
ATOM 2391 C C . ARG A 1 295 ? 14.568 25.331 31.636 1.00 34.31 295 ARG A C 1
ATOM 2393 O O . ARG A 1 295 ? 15.133 25.651 32.675 1.00 34.31 295 ARG A O 1
ATOM 2400 N N . PRO A 1 296 ? 13.752 26.165 30.975 1.00 31.73 296 PRO A N 1
ATOM 2401 C CA . PRO A 1 296 ? 13.578 27.564 31.368 1.00 31.73 296 PRO A CA 1
ATOM 2402 C C . PRO A 1 296 ? 12.853 27.772 32.712 1.00 31.73 296 PRO A C 1
ATOM 2404 O O . PRO A 1 296 ? 12.792 28.905 33.165 1.00 31.73 296 PRO A O 1
ATOM 2407 N N . ASP A 1 297 ? 12.375 26.709 33.372 1.00 32.19 297 ASP A N 1
ATOM 2408 C CA . ASP A 1 297 ? 11.748 26.776 34.695 1.00 32.19 297 ASP A CA 1
ATOM 2409 C C . ASP A 1 297 ? 12.441 25.792 35.666 1.00 32.19 297 ASP A C 1
ATOM 2411 O O . ASP A 1 297 ? 12.472 24.586 35.377 1.00 32.19 297 ASP A O 1
ATOM 2415 N N . PRO A 1 298 ? 12.987 26.247 36.813 1.00 34.66 298 PRO A N 1
ATOM 2416 C CA . PRO A 1 298 ? 13.591 25.362 37.804 1.00 34.66 298 PRO A CA 1
ATOM 2417 C C . PRO A 1 298 ? 12.514 24.525 38.506 1.00 34.66 298 PRO A C 1
ATOM 2419 O O . PRO A 1 298 ? 11.551 25.047 39.066 1.00 34.66 298 PRO A O 1
ATOM 2422 N N . VAL A 1 299 ? 12.679 23.201 38.477 1.00 34.12 299 VAL A N 1
ATOM 2423 C CA . VAL A 1 299 ? 11.833 22.250 39.209 1.00 34.12 299 VAL A CA 1
ATOM 2424 C C . VAL A 1 299 ? 12.556 21.874 40.496 1.00 34.12 299 VAL A C 1
ATOM 2426 O O . VAL A 1 299 ? 13.607 21.238 40.450 1.00 34.12 299 VAL A O 1
ATOM 2429 N N . TYR A 1 300 ? 11.987 22.240 41.641 1.00 36.03 300 TYR A N 1
ATOM 2430 C CA . TYR A 1 300 ? 12.499 21.836 42.949 1.00 36.03 300 TYR A CA 1
ATOM 2431 C C . TYR A 1 300 ? 11.755 20.593 43.437 1.00 36.03 300 TYR A C 1
ATOM 2433 O O . TYR A 1 300 ? 10.527 20.552 43.419 1.00 36.03 300 TYR A O 1
ATOM 2441 N N . MET A 1 301 ? 12.489 19.587 43.907 1.00 34.66 301 MET A N 1
ATOM 2442 C CA . MET A 1 301 ? 11.931 18.460 44.653 1.00 34.66 301 MET A CA 1
ATOM 2443 C C . MET A 1 301 ? 12.484 18.533 46.078 1.00 34.66 301 MET A C 1
ATOM 2445 O O . MET A 1 301 ? 13.682 18.386 46.293 1.00 34.66 301 MET A O 1
ATOM 2449 N N . LEU A 1 302 ? 11.608 18.785 47.050 1.00 35.16 302 LEU A N 1
ATOM 2450 C CA . LEU A 1 302 ? 11.945 18.794 48.475 1.00 35.16 302 LEU A CA 1
ATOM 2451 C C . LEU A 1 302 ? 11.548 17.453 49.092 1.00 35.16 302 LEU A C 1
ATOM 2453 O O . LEU A 1 302 ? 10.368 17.127 49.136 1.00 35.16 302 LEU A O 1
ATOM 2457 N N . LEU A 1 303 ? 12.521 16.682 49.577 1.00 35.38 303 LEU A N 1
ATOM 2458 C CA . LEU A 1 303 ? 12.282 15.448 50.328 1.00 35.38 303 LEU A CA 1
ATOM 2459 C C . LEU A 1 303 ? 12.557 15.711 51.816 1.00 35.38 303 LEU A C 1
ATOM 2461 O O . LEU A 1 303 ? 13.703 15.815 52.238 1.00 35.38 303 LEU A O 1
ATOM 2465 N N . GLY A 1 304 ? 11.502 15.838 52.622 1.00 34.25 304 GLY A N 1
ATOM 2466 C CA . GLY A 1 304 ? 11.634 15.959 54.077 1.00 34.25 304 GLY A CA 1
ATOM 2467 C C . GLY A 1 304 ? 11.760 14.587 54.741 1.00 34.25 304 GLY A C 1
ATOM 2468 O O . GLY A 1 304 ? 10.978 13.688 54.440 1.00 34.25 304 GLY A O 1
ATOM 2469 N N . PHE A 1 305 ? 12.708 14.416 55.664 1.00 39.88 305 PHE A N 1
ATOM 2470 C CA . PHE A 1 305 ? 12.828 13.202 56.477 1.00 39.88 305 PHE A CA 1
ATOM 2471 C C . PHE A 1 305 ? 12.633 13.564 57.957 1.00 39.88 305 PHE A C 1
ATOM 2473 O O . PHE A 1 305 ? 13.200 14.528 58.460 1.00 39.88 305 PHE A O 1
ATOM 2480 N N . SER A 1 306 ? 11.825 12.799 58.693 1.00 34.88 306 SER A N 1
ATOM 2481 C CA . SER A 1 306 ? 11.666 12.996 60.139 1.00 34.88 306 SER A CA 1
ATOM 2482 C C . SER A 1 306 ? 11.933 11.689 60.867 1.00 34.88 306 SER A C 1
ATOM 2484 O O . SER A 1 306 ? 11.347 10.654 60.553 1.00 34.88 306 SER A O 1
ATOM 2486 N N . THR A 1 307 ? 12.847 11.721 61.833 1.00 36.50 307 THR A N 1
ATOM 2487 C CA . THR A 1 307 ? 13.180 10.564 62.669 1.00 36.50 307 THR A CA 1
ATOM 2488 C C . THR A 1 307 ? 12.796 10.855 64.113 1.00 36.50 307 THR A C 1
ATOM 2490 O O . THR A 1 307 ? 13.278 11.814 64.706 1.00 36.50 307 THR A O 1
ATOM 2493 N N . SER A 1 308 ? 11.947 10.021 64.711 1.00 35.75 308 SER A N 1
ATOM 2494 C CA . SER A 1 308 ? 11.615 10.110 66.137 1.00 35.75 308 SER A CA 1
ATOM 2495 C C . SER A 1 308 ? 12.271 8.950 66.879 1.00 35.75 308 SER A C 1
ATOM 2497 O O . SER A 1 308 ? 12.089 7.795 66.498 1.00 35.75 308 SER A O 1
ATOM 2499 N N . ILE A 1 309 ? 13.028 9.246 67.938 1.00 37.72 309 ILE A N 1
ATOM 2500 C CA . ILE A 1 309 ? 13.580 8.240 68.853 1.00 37.72 309 ILE A CA 1
ATOM 2501 C C . ILE A 1 309 ? 12.859 8.418 70.190 1.00 37.72 309 ILE A C 1
ATOM 2503 O O . ILE A 1 309 ? 13.142 9.378 70.904 1.00 37.72 309 ILE A O 1
ATOM 2507 N N . ASP A 1 310 ? 11.937 7.513 70.524 1.00 34.28 310 ASP A N 1
ATOM 2508 C CA . ASP A 1 310 ? 11.315 7.477 71.851 1.00 34.28 310 ASP A CA 1
ATOM 2509 C C . ASP A 1 310 ? 12.183 6.648 72.806 1.00 34.28 310 ASP A C 1
ATOM 2511 O O . ASP A 1 310 ? 12.544 5.507 72.521 1.00 34.28 310 ASP A O 1
ATOM 2515 N N . LYS A 1 311 ? 12.584 7.248 73.932 1.00 37.78 311 LYS A N 1
ATOM 2516 C CA . LYS A 1 311 ? 13.619 6.697 74.823 1.00 37.78 311 LYS A CA 1
ATOM 2517 C C . LYS A 1 311 ? 13.213 5.562 75.786 1.00 37.78 311 LYS A C 1
ATOM 2519 O O . LYS A 1 311 ? 14.150 4.930 76.265 1.00 37.78 311 LYS A O 1
ATOM 2524 N N . PRO A 1 312 ? 11.940 5.229 76.092 1.00 29.78 312 PRO A N 1
ATOM 2525 C CA . PRO A 1 312 ? 11.685 4.142 77.044 1.00 29.78 312 PRO A CA 1
ATOM 2526 C C . PRO A 1 312 ? 11.551 2.754 76.398 1.00 29.78 312 PRO A C 1
ATOM 2528 O O . PRO A 1 312 ? 11.689 1.749 77.084 1.00 29.78 312 PRO A O 1
ATOM 2531 N N . PHE A 1 313 ? 11.349 2.667 75.083 1.00 36.25 313 PHE A N 1
ATOM 2532 C CA . PHE A 1 313 ? 11.287 1.399 74.361 1.00 36.25 313 PHE A CA 1
ATOM 2533 C C . PHE A 1 313 ? 12.173 1.544 73.138 1.00 36.25 313 PHE A C 1
ATOM 2535 O O . PHE A 1 313 ? 11.870 2.380 72.301 1.00 36.25 313 PHE A O 1
ATOM 2542 N N . HIS A 1 314 ? 13.263 0.781 73.030 1.00 37.97 314 HIS A N 1
ATOM 2543 C CA . HIS A 1 314 ? 14.179 0.781 71.881 1.00 37.97 314 HIS A CA 1
ATOM 2544 C C . HIS A 1 314 ? 13.479 0.403 70.553 1.00 37.97 314 HIS A C 1
ATOM 2546 O O . HIS A 1 314 ? 13.727 -0.647 69.966 1.00 37.97 314 HIS A O 1
ATOM 2552 N N . GLN A 1 315 ? 12.598 1.265 70.060 1.00 33.78 315 GLN A N 1
ATOM 2553 C CA . GLN A 1 315 ? 11.915 1.189 68.784 1.00 33.78 315 GLN A CA 1
ATOM 2554 C C . GLN A 1 315 ? 12.230 2.484 68.045 1.00 33.78 315 GLN A C 1
ATOM 2556 O O . GLN A 1 315 ? 11.769 3.566 68.400 1.00 33.78 315 GLN A O 1
ATOM 2561 N N . VAL A 1 316 ? 13.065 2.373 67.015 1.00 36.22 316 VAL A N 1
ATOM 2562 C CA . VAL A 1 316 ? 13.294 3.477 66.084 1.00 36.22 316 VAL A CA 1
ATOM 2563 C C . VAL A 1 316 ? 12.153 3.441 65.078 1.00 36.22 316 VAL A C 1
ATOM 2565 O O . VAL A 1 316 ? 12.094 2.541 64.237 1.00 36.22 316 VAL A O 1
ATOM 2568 N N . LEU A 1 317 ? 11.224 4.390 65.191 1.00 34.72 317 LEU A N 1
ATOM 2569 C CA . LEU A 1 317 ? 10.145 4.546 64.225 1.00 34.72 317 LEU A CA 1
ATOM 2570 C C . LEU A 1 317 ? 10.641 5.452 63.091 1.00 34.72 317 LEU A C 1
ATOM 2572 O O . LEU A 1 317 ? 10.876 6.647 63.284 1.00 34.72 317 LEU A O 1
ATOM 2576 N N . TYR A 1 318 ? 10.817 4.877 61.903 1.00 36.72 318 TYR A N 1
ATOM 2577 C CA . TYR A 1 318 ? 11.121 5.638 60.695 1.00 36.72 318 TYR A CA 1
ATOM 2578 C C . TYR A 1 318 ? 9.802 6.047 60.046 1.00 36.72 318 TYR A C 1
ATOM 2580 O O . TYR A 1 318 ? 9.160 5.242 59.374 1.00 36.72 318 TYR A O 1
ATOM 2588 N N . VAL A 1 319 ? 9.382 7.292 60.255 1.00 34.16 319 VAL A N 1
ATOM 2589 C CA . VAL A 1 319 ? 8.228 7.845 59.542 1.00 34.16 319 VAL A CA 1
ATOM 2590 C C . VAL A 1 319 ? 8.749 8.542 58.293 1.00 34.16 319 VAL A C 1
ATOM 2592 O O . VAL A 1 319 ? 9.385 9.591 58.367 1.00 34.16 319 VAL A O 1
ATOM 2595 N N . VAL A 1 320 ? 8.514 7.933 57.132 1.00 35.44 320 VAL A N 1
ATOM 2596 C CA . VAL A 1 320 ? 8.924 8.500 55.844 1.00 35.44 320 VAL A CA 1
ATOM 2597 C C . VAL A 1 32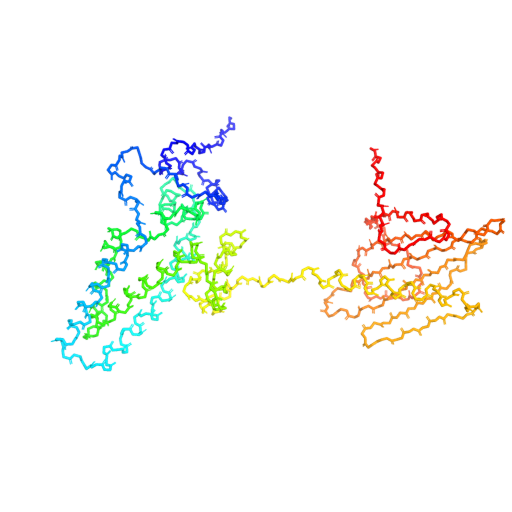0 ? 7.746 9.281 55.275 1.00 35.44 320 VAL A C 1
ATOM 2599 O O . VAL A 1 320 ? 6.788 8.701 54.764 1.00 35.44 320 VAL A O 1
ATOM 2602 N N . GLN A 1 321 ? 7.811 10.607 55.364 1.00 34.41 321 GLN A N 1
ATOM 2603 C CA . GLN A 1 321 ? 6.828 11.485 54.741 1.00 34.41 321 GLN A CA 1
ATOM 2604 C C . GLN A 1 321 ? 7.400 12.048 53.440 1.00 34.41 321 GLN A C 1
ATOM 2606 O O . GLN A 1 321 ? 8.246 12.934 53.448 1.00 34.41 321 GLN A O 1
ATOM 2611 N N . ILE A 1 322 ? 6.932 11.527 52.306 1.00 33.94 322 ILE A N 1
ATOM 2612 C CA . ILE A 1 322 ? 7.323 12.023 50.984 1.00 33.94 322 ILE A CA 1
ATOM 2613 C C . ILE A 1 322 ? 6.308 13.087 50.571 1.00 33.94 322 ILE A C 1
ATOM 2615 O O . ILE A 1 322 ? 5.169 12.768 50.233 1.00 33.94 322 ILE A O 1
ATOM 2619 N N . SER A 1 323 ? 6.727 14.347 50.590 1.00 32.50 323 SER A N 1
ATOM 2620 C CA . SER A 1 323 ? 5.943 15.461 50.055 1.00 32.50 323 SER A CA 1
ATOM 2621 C C . SER A 1 323 ? 6.527 15.857 48.705 1.00 32.50 323 SER A C 1
ATOM 2623 O O . SER A 1 323 ? 7.690 16.226 48.632 1.00 32.50 323 SER A O 1
ATOM 2625 N N . ILE A 1 324 ? 5.744 15.782 47.629 1.00 32.97 324 ILE A N 1
ATOM 2626 C CA . ILE A 1 324 ? 6.178 16.268 46.313 1.00 32.97 324 ILE A CA 1
ATOM 2627 C C . ILE A 1 324 ? 5.499 17.615 46.074 1.00 32.97 324 ILE A C 1
ATOM 2629 O O . ILE A 1 324 ? 4.281 17.678 45.914 1.00 32.97 324 ILE A O 1
ATOM 2633 N N . LEU A 1 325 ? 6.280 18.694 46.079 1.00 34.31 325 LEU A N 1
ATOM 2634 C CA . LEU A 1 325 ? 5.802 20.042 45.776 1.00 34.31 325 LEU A CA 1
ATOM 2635 C C . LEU A 1 325 ? 6.086 20.370 44.306 1.00 34.31 325 LEU A C 1
ATOM 2637 O O . LEU A 1 325 ? 7.223 20.269 43.859 1.00 34.31 325 LEU A O 1
ATOM 2641 N N . TRP A 1 326 ? 5.058 20.793 43.569 1.00 33.97 326 TRP A N 1
ATOM 2642 C CA . TRP A 1 326 ? 5.199 21.402 42.243 1.00 33.97 326 TRP A CA 1
ATOM 2643 C C . TRP A 1 326 ? 4.930 22.902 42.367 1.00 33.97 326 TRP A C 1
ATOM 2645 O O . TRP A 1 326 ? 3.842 23.299 42.784 1.00 33.97 326 TRP A O 1
ATOM 2655 N N . GLY A 1 327 ? 5.897 23.744 42.002 1.00 34.38 327 GLY A N 1
ATOM 2656 C CA . GLY A 1 327 ? 5.732 25.198 42.010 1.00 34.38 327 GLY A CA 1
ATOM 2657 C C . GLY A 1 327 ? 6.596 25.886 40.956 1.00 34.38 327 GLY A C 1
ATOM 2658 O O . GLY A 1 327 ? 7.666 25.388 40.618 1.00 34.38 327 GLY A O 1
ATOM 2659 N N . LYS A 1 328 ? 6.120 27.027 40.439 1.00 29.89 328 LYS A N 1
ATOM 2660 C CA . LYS A 1 328 ? 6.924 27.986 39.666 1.00 29.89 328 LYS A CA 1
ATOM 2661 C C . LYS A 1 328 ? 7.616 28.927 40.655 1.00 29.89 328 LYS A C 1
ATOM 2663 O O . LYS A 1 328 ? 6.918 29.599 41.409 1.00 29.89 328 LYS A O 1
ATOM 2668 N N . GLY A 1 329 ? 8.947 28.963 40.674 1.00 34.31 329 GLY A N 1
ATOM 2669 C CA . GLY A 1 329 ? 9.721 29.896 41.499 1.00 34.31 329 GLY A CA 1
ATOM 2670 C C . GLY A 1 329 ? 10.422 30.945 40.639 1.00 34.31 329 GLY A C 1
ATOM 2671 O O . GLY A 1 329 ? 11.089 30.583 39.672 1.00 34.31 329 GLY A O 1
ATOM 2672 N N . SER A 1 330 ? 10.266 32.226 40.981 1.00 30.34 330 SER A N 1
ATOM 2673 C CA . SER A 1 330 ? 11.087 33.316 40.448 1.00 30.34 330 SER A CA 1
ATOM 2674 C C . SER A 1 330 ? 12.468 33.284 41.095 1.00 30.34 330 SER A C 1
ATOM 2676 O O . SER A 1 330 ? 12.584 33.141 42.312 1.00 30.34 330 SER A O 1
ATOM 2678 N N . SER A 1 331 ? 13.505 33.435 40.280 1.00 33.75 331 SER A N 1
ATOM 2679 C CA . SER A 1 331 ? 14.885 33.597 40.715 1.00 33.75 331 SER A CA 1
ATOM 2680 C C . SER A 1 331 ? 15.064 34.971 41.357 1.00 33.75 331 SER A C 1
ATOM 2682 O O . SER A 1 331 ? 15.390 35.907 40.646 1.00 33.75 331 SER A O 1
ATOM 2684 N N . ASP A 1 332 ? 14.788 35.121 42.651 1.00 27.91 332 ASP A N 1
ATOM 2685 C CA . ASP A 1 332 ? 15.447 36.140 43.472 1.00 27.91 332 ASP A CA 1
ATOM 2686 C C . ASP A 1 332 ? 15.116 35.977 44.962 1.00 27.91 332 ASP A C 1
ATOM 2688 O O . ASP A 1 332 ? 13.984 35.684 45.344 1.00 27.91 332 ASP A O 1
ATOM 2692 N N . SER A 1 333 ? 16.134 36.256 45.780 1.00 26.30 333 SER A N 1
ATOM 2693 C CA . SER A 1 333 ? 16.174 36.390 47.246 1.00 26.30 333 SER A CA 1
ATOM 2694 C C . SER A 1 333 ? 16.353 35.124 48.111 1.00 26.30 333 SER A C 1
ATOM 2696 O O . SER A 1 333 ? 15.485 34.272 48.234 1.00 26.30 333 SER A O 1
ATOM 2698 N N . GLY A 1 334 ? 17.533 35.067 48.748 1.00 24.92 334 GLY A N 1
ATOM 2699 C CA . GLY A 1 334 ? 17.746 34.777 50.172 1.00 24.92 334 GLY A CA 1
ATOM 2700 C C . GLY A 1 334 ? 17.205 33.473 50.764 1.00 24.92 334 GLY A C 1
ATOM 2701 O O . GLY A 1 334 ? 16.005 33.286 50.925 1.00 24.92 334 GLY A O 1
ATOM 2702 N N . ILE A 1 335 ? 18.126 32.631 51.241 1.00 29.94 335 ILE A N 1
ATOM 2703 C CA . ILE A 1 335 ? 17.873 31.493 52.135 1.00 29.94 335 ILE A CA 1
ATOM 2704 C C . ILE A 1 335 ? 17.211 32.005 53.426 1.00 29.94 335 ILE A C 1
ATOM 2706 O O . ILE A 1 335 ? 17.881 32.347 54.395 1.00 29.94 335 ILE A O 1
ATOM 2710 N N . SER A 1 336 ? 15.885 32.091 53.444 1.00 24.05 336 SER A N 1
ATOM 2711 C CA . SER A 1 336 ? 15.093 32.166 54.669 1.00 24.05 336 SER A CA 1
ATOM 2712 C C . SER A 1 336 ? 13.659 31.733 54.369 1.00 24.05 336 SER A C 1
ATOM 2714 O O . SER A 1 336 ? 13.003 32.267 53.481 1.00 24.05 336 SER A O 1
ATOM 2716 N N . SER A 1 337 ? 13.180 30.734 55.111 1.00 25.81 337 SER A N 1
ATOM 2717 C CA . SER A 1 337 ? 11.809 30.202 55.093 1.00 25.81 337 SER A CA 1
ATOM 2718 C C . SER A 1 337 ? 11.304 29.625 53.759 1.00 25.81 337 SER A C 1
ATOM 2720 O O . SER A 1 337 ? 10.559 30.254 53.015 1.00 25.81 337 SER A O 1
ATOM 2722 N N . ILE A 1 338 ? 11.603 28.347 53.507 1.00 33.06 338 ILE A N 1
ATOM 2723 C CA . ILE A 1 338 ? 10.824 27.537 52.558 1.00 33.06 338 ILE A CA 1
ATOM 2724 C C . ILE A 1 338 ? 9.494 27.185 53.240 1.00 33.06 338 ILE A C 1
ATOM 2726 O O . ILE A 1 338 ? 9.315 26.099 53.787 1.00 33.06 338 ILE A O 1
ATOM 2730 N N . LEU A 1 339 ? 8.563 28.134 53.248 1.00 30.34 339 LEU A N 1
ATOM 2731 C CA . LEU A 1 339 ? 7.144 27.828 53.378 1.00 30.34 339 LEU A CA 1
ATOM 2732 C C . LEU A 1 339 ? 6.523 27.888 51.978 1.00 30.34 339 LEU A C 1
ATOM 2734 O O . LEU A 1 339 ? 6.854 28.783 51.198 1.00 30.34 339 LEU A O 1
ATOM 2738 N N . PRO A 1 340 ? 5.647 26.936 51.623 1.00 31.73 340 PRO A N 1
ATOM 2739 C CA . PRO A 1 340 ? 5.043 26.911 50.302 1.00 31.73 340 PRO A CA 1
ATOM 2740 C C . PRO A 1 340 ? 4.208 28.186 50.057 1.00 31.73 340 PRO A C 1
ATOM 2742 O O . PRO A 1 340 ? 3.500 28.633 50.966 1.00 31.73 340 PRO A O 1
ATOM 2745 N N . PRO A 1 341 ? 4.237 28.774 48.844 1.00 34.38 341 PRO A N 1
ATOM 2746 C CA . PRO A 1 341 ? 3.396 29.921 48.521 1.00 34.38 341 PRO A CA 1
ATOM 2747 C C . PRO A 1 341 ? 1.911 29.555 48.668 1.00 34.38 341 PRO A C 1
ATOM 2749 O O . PRO A 1 341 ? 1.492 28.435 48.335 1.00 34.38 341 PRO A O 1
ATOM 2752 N N . LYS A 1 342 ? 1.111 30.506 49.175 1.00 28.53 342 LYS A N 1
ATOM 2753 C CA . LYS A 1 342 ? -0.342 30.354 49.357 1.00 28.53 342 LYS A CA 1
ATOM 2754 C C . LYS A 1 342 ? -0.987 29.915 48.034 1.00 28.53 342 LYS A C 1
ATOM 2756 O O . LYS A 1 342 ? -0.902 30.632 47.043 1.00 28.53 342 LYS A O 1
ATOM 2761 N N . GLY A 1 343 ? -1.631 28.744 48.033 1.00 32.53 343 GLY A N 1
ATOM 2762 C CA . GLY A 1 343 ? -2.340 28.185 46.870 1.00 32.53 343 GLY A CA 1
ATOM 2763 C C . GLY A 1 343 ? -1.696 26.951 46.224 1.00 32.53 343 GLY A C 1
ATOM 2764 O O . GLY A 1 343 ? -2.240 26.410 45.264 1.00 32.53 343 GLY A O 1
ATOM 2765 N N . SER A 1 344 ? -0.570 26.465 46.744 1.00 34.03 344 SER A N 1
ATOM 2766 C CA . SER A 1 344 ? 0.019 25.192 46.312 1.00 34.03 344 SER A CA 1
ATOM 2767 C C . SER A 1 344 ? -0.822 23.996 46.786 1.00 34.03 344 SER A C 1
ATOM 2769 O O . SER A 1 344 ? -1.181 23.879 47.957 1.00 34.03 344 SER A O 1
ATOM 2771 N N . LYS A 1 345 ? -1.156 23.084 45.862 1.00 28.75 345 LYS A N 1
ATOM 2772 C CA . LYS A 1 345 ? -1.804 21.810 46.203 1.00 28.75 345 LYS A CA 1
ATOM 2773 C C . LYS A 1 345 ? -0.758 20.866 46.790 1.00 28.75 345 LYS A C 1
ATOM 2775 O O . LYS A 1 345 ? 0.088 20.350 46.066 1.00 28.75 345 LYS A O 1
ATOM 2780 N N . ILE A 1 346 ? -0.835 20.632 48.094 1.00 32.75 346 ILE A N 1
ATOM 2781 C CA . ILE A 1 346 ? -0.045 19.611 48.781 1.00 32.75 346 ILE A CA 1
ATOM 2782 C C . ILE A 1 346 ? -0.787 18.282 48.624 1.00 32.75 346 ILE A C 1
ATOM 2784 O O . ILE A 1 346 ? -1.854 18.095 49.200 1.00 32.75 346 ILE A O 1
ATOM 2788 N N . MET A 1 347 ? -0.234 17.350 47.848 1.00 28.89 347 MET A N 1
ATOM 2789 C CA . MET A 1 347 ? -0.592 15.937 47.985 1.00 28.89 347 MET A CA 1
ATOM 2790 C C . MET A 1 347 ? 0.376 15.315 48.987 1.00 28.89 347 MET A C 1
ATOM 2792 O O . MET A 1 347 ? 1.529 15.043 48.657 1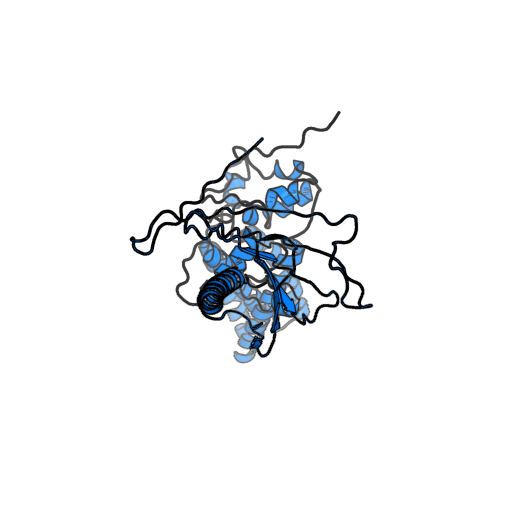.00 28.89 347 MET A O 1
ATOM 2796 N N . SER A 1 348 ? -0.080 15.103 50.217 1.00 29.25 348 SER A N 1
ATOM 2797 C CA . SER A 1 348 ? 0.628 14.276 51.189 1.00 29.25 348 SER A CA 1
ATOM 2798 C C . SER A 1 348 ? 0.146 12.831 51.053 1.00 29.25 348 SER A C 1
ATOM 2800 O O . SER A 1 348 ? -1.051 12.551 51.026 1.00 29.25 348 SER A O 1
ATOM 2802 N N . ARG A 1 349 ? 1.079 11.883 50.956 1.00 29.98 349 ARG A N 1
ATOM 2803 C CA . ARG A 1 349 ? 0.798 10.464 51.199 1.00 29.98 349 ARG A CA 1
ATOM 2804 C C . ARG A 1 349 ? 1.704 10.000 52.324 1.00 29.98 349 ARG A C 1
ATOM 2806 O O . ARG A 1 349 ? 2.925 10.098 52.223 1.00 29.98 349 ARG A O 1
ATOM 2813 N N . VAL A 1 350 ? 1.091 9.537 53.406 1.00 29.66 350 VAL A N 1
ATOM 2814 C CA . VAL A 1 350 ? 1.801 9.012 54.571 1.00 29.66 350 VAL A CA 1
ATOM 2815 C C . VAL A 1 350 ? 2.036 7.526 54.339 1.00 29.66 350 VAL A C 1
ATOM 2817 O O . VAL A 1 350 ? 1.086 6.770 54.154 1.00 29.66 350 VAL A O 1
ATOM 2820 N N . PHE A 1 351 ? 3.298 7.103 54.345 1.00 31.66 351 PHE A N 1
ATOM 2821 C CA . PHE A 1 351 ? 3.656 5.689 54.357 1.00 31.66 351 PHE A CA 1
ATOM 2822 C C . PHE A 1 351 ? 4.187 5.348 55.750 1.00 31.66 351 PHE A C 1
ATOM 2824 O O . PHE A 1 351 ? 5.236 5.842 56.162 1.00 31.66 351 PHE A O 1
ATOM 2831 N N . SER A 1 352 ? 3.452 4.518 56.490 1.00 28.42 352 SER A N 1
ATOM 2832 C CA . SER A 1 352 ? 3.922 3.956 57.758 1.00 28.42 352 SER A CA 1
ATOM 2833 C C . SER A 1 352 ? 4.617 2.626 57.482 1.00 28.42 352 SER A C 1
ATOM 2835 O O . SER A 1 352 ? 4.015 1.717 56.912 1.00 28.42 352 SER A O 1
ATOM 2837 N N . VAL A 1 353 ? 5.887 2.506 57.870 1.00 32.38 353 VAL A N 1
ATOM 2838 C CA . VAL A 1 353 ? 6.604 1.226 57.880 1.00 32.38 353 VAL A CA 1
ATOM 2839 C C . VAL A 1 353 ? 6.877 0.873 59.334 1.00 32.38 353 VAL A C 1
ATOM 2841 O O . VAL A 1 353 ? 7.785 1.415 59.961 1.00 32.38 353 VAL A O 1
ATOM 2844 N N . GLN A 1 354 ? 6.074 -0.035 59.885 1.00 28.09 354 GLN A N 1
ATOM 2845 C CA . GLN A 1 354 ? 6.275 -0.551 61.235 1.00 28.09 354 GLN A CA 1
ATOM 2846 C C . GLN A 1 354 ? 7.218 -1.757 61.175 1.00 28.09 354 GLN A C 1
ATOM 2848 O O . GLN A 1 354 ? 6.970 -2.722 60.454 1.00 28.09 354 GLN A O 1
ATOM 2853 N N . LYS A 1 355 ? 8.328 -1.703 61.915 1.00 30.39 355 LYS A N 1
ATOM 2854 C CA . LYS A 1 355 ? 9.278 -2.814 62.018 1.00 30.39 355 LYS A CA 1
ATOM 2855 C C . LYS A 1 355 ? 8.939 -3.636 63.262 1.00 30.39 355 LYS A C 1
ATOM 2857 O O . LYS A 1 355 ? 9.060 -3.134 64.378 1.00 30.39 355 LYS A O 1
ATOM 2862 N N . HIS A 1 356 ? 8.551 -4.896 63.090 1.00 28.19 356 HIS A N 1
ATOM 2863 C CA . HIS A 1 356 ? 8.471 -5.856 64.191 1.00 28.19 356 HIS A CA 1
ATOM 2864 C C . HIS A 1 356 ? 9.548 -6.931 64.027 1.00 28.19 356 HIS A C 1
ATOM 2866 O O . HIS A 1 356 ? 9.504 -7.718 63.091 1.00 28.19 356 HIS A O 1
ATOM 2872 N N . SER A 1 357 ? 10.486 -6.922 64.982 1.00 27.66 357 SER A N 1
ATOM 2873 C CA . SER A 1 357 ? 11.521 -7.926 65.281 1.00 27.66 357 SER A CA 1
ATOM 2874 C C . SER A 1 357 ? 12.606 -8.217 64.219 1.00 27.66 357 SER A C 1
ATOM 2876 O O . SER A 1 357 ? 12.381 -8.049 63.020 1.00 27.66 357 SER A O 1
ATOM 2878 N N . PRO A 1 358 ? 13.830 -8.610 64.637 1.00 33.56 358 PRO A N 1
ATOM 2879 C CA . PRO A 1 358 ? 14.885 -9.049 63.732 1.00 33.56 358 PRO A CA 1
ATOM 2880 C C . PRO A 1 358 ? 14.644 -10.520 63.351 1.00 33.56 358 PRO A C 1
ATOM 2882 O O . PRO A 1 358 ? 13.929 -11.219 64.054 1.00 33.56 358 PRO A O 1
ATOM 2885 N N . TYR A 1 359 ? 15.274 -10.992 62.276 1.00 30.50 359 TYR A N 1
ATOM 2886 C CA . TYR A 1 359 ? 15.178 -12.352 61.711 1.00 30.50 359 TYR A CA 1
ATOM 2887 C C . TYR A 1 359 ? 13.990 -12.581 60.752 1.00 30.50 359 TYR A C 1
ATOM 2889 O O . TYR A 1 359 ? 12.922 -12.995 61.174 1.00 30.50 359 TYR A O 1
ATOM 2897 N N . PHE A 1 360 ? 14.189 -12.310 59.450 1.00 26.20 360 PHE A N 1
ATOM 2898 C CA . PHE A 1 360 ? 13.963 -13.235 58.314 1.00 26.20 360 PHE A CA 1
ATOM 2899 C C . PHE A 1 360 ? 14.368 -12.584 56.959 1.00 26.20 360 PHE A C 1
ATOM 2901 O O . PHE A 1 360 ? 14.497 -11.367 56.849 1.00 26.20 360 PHE A O 1
ATOM 2908 N N . LEU A 1 361 ? 14.650 -13.453 55.980 1.00 26.19 361 LEU A N 1
ATOM 2909 C CA . LEU A 1 361 ? 15.301 -13.320 54.655 1.00 26.19 361 LEU A CA 1
ATOM 2910 C C . LEU A 1 361 ? 14.563 -12.456 53.587 1.00 26.19 361 LEU A C 1
ATOM 2912 O O . LEU A 1 361 ? 13.418 -12.063 53.805 1.00 26.19 361 LEU A O 1
ATOM 2916 N N . PRO A 1 362 ? 15.196 -12.129 52.428 1.00 29.94 362 PRO A N 1
ATOM 2917 C CA . PRO A 1 362 ? 14.683 -11.136 51.484 1.00 29.94 362 PRO A CA 1
ATOM 2918 C C . PRO A 1 362 ? 13.533 -11.691 50.638 1.00 29.94 362 PRO A C 1
ATOM 2920 O O . PRO A 1 362 ? 13.726 -12.609 49.848 1.00 29.94 362 PRO A O 1
ATOM 2923 N N . GLY A 1 363 ? 12.353 -11.082 50.749 1.00 31.09 363 GLY A N 1
ATOM 2924 C CA . GLY A 1 363 ? 11.269 -11.310 49.793 1.00 31.09 363 GLY A CA 1
ATOM 2925 C C . GLY A 1 363 ? 9.880 -11.393 50.408 1.00 31.09 363 GLY A C 1
ATOM 2926 O O . GLY A 1 363 ? 9.280 -12.45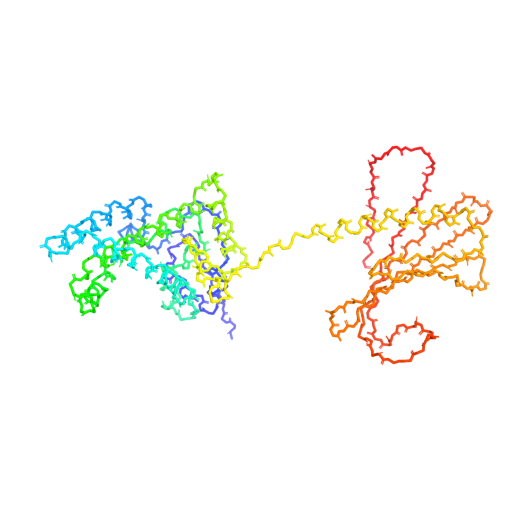4 50.386 1.00 31.09 363 GLY A O 1
ATOM 2927 N N . SER A 1 364 ? 9.353 -10.269 50.901 1.00 23.47 364 SER A N 1
ATOM 2928 C CA . SER A 1 364 ? 7.912 -9.961 50.877 1.00 23.47 364 SER A CA 1
ATOM 2929 C C . SER A 1 364 ? 7.661 -8.612 51.554 1.00 23.47 364 SER A C 1
ATOM 2931 O O . SER A 1 364 ? 7.614 -8.530 52.779 1.00 23.47 364 SER A O 1
ATOM 2933 N N . PHE A 1 365 ? 7.469 -7.546 50.777 1.00 27.81 365 PHE A N 1
ATOM 2934 C CA . PHE A 1 365 ? 6.815 -6.340 51.288 1.00 27.81 365 PHE A CA 1
ATOM 2935 C C . PHE A 1 365 ? 5.308 -6.502 51.068 1.00 27.81 365 PHE A C 1
ATOM 2937 O O . PHE A 1 365 ? 4.855 -6.575 49.928 1.00 27.81 365 PHE A O 1
ATOM 2944 N N . ARG A 1 366 ? 4.527 -6.596 52.152 1.00 26.81 366 ARG A N 1
ATOM 2945 C CA . ARG A 1 366 ? 3.064 -6.476 52.087 1.00 26.81 366 ARG A CA 1
ATOM 2946 C C . ARG A 1 366 ? 2.698 -5.007 52.273 1.00 26.81 366 ARG A C 1
ATOM 2948 O O . ARG A 1 366 ? 2.963 -4.436 53.326 1.00 26.81 366 ARG A O 1
ATOM 2955 N N . TYR A 1 367 ? 2.105 -4.407 51.247 1.00 27.62 367 TYR A N 1
ATOM 2956 C CA . TYR A 1 367 ? 1.525 -3.070 51.326 1.00 27.62 367 TYR A CA 1
ATOM 2957 C C . TYR A 1 367 ? 0.111 -3.178 51.900 1.00 27.62 367 TYR A C 1
ATOM 2959 O O . TYR A 1 367 ? -0.707 -3.929 51.372 1.00 27.62 367 TYR A O 1
ATOM 2967 N N . TRP A 1 368 ? -0.175 -2.433 52.965 1.00 26.20 368 TRP A N 1
ATOM 2968 C CA . TRP A 1 368 ? -1.537 -2.236 53.456 1.00 26.20 368 TRP A CA 1
ATOM 2969 C C . TRP A 1 368 ? -2.092 -0.946 52.851 1.00 26.20 368 TRP A C 1
ATOM 2971 O O . TRP A 1 368 ? -1.521 0.127 53.044 1.00 26.20 368 TRP A O 1
ATOM 2981 N N . PHE A 1 369 ? -3.186 -1.057 52.100 1.00 24.84 369 PHE A N 1
ATOM 2982 C CA . PHE A 1 369 ? -3.962 0.084 51.623 1.00 24.84 369 PHE A CA 1
ATOM 2983 C C . PHE A 1 369 ? -5.151 0.265 52.564 1.00 24.84 369 PHE A C 1
ATOM 2985 O O . PHE A 1 369 ? -6.058 -0.562 52.563 1.00 24.84 369 PHE A O 1
ATOM 2992 N N . HIS A 1 370 ? -5.155 1.332 53.360 1.00 23.50 370 HIS A N 1
ATOM 2993 C CA . HIS A 1 370 ? -6.389 1.808 53.976 1.00 23.50 370 HIS A CA 1
ATOM 2994 C C . HIS A 1 370 ? -7.054 2.791 53.009 1.00 23.50 370 HIS A C 1
ATOM 2996 O O . HIS A 1 370 ? -6.481 3.829 52.680 1.00 23.50 370 HIS A O 1
ATOM 3002 N N . HIS A 1 371 ? -8.241 2.430 52.522 1.00 22.31 371 HIS A N 1
ATOM 3003 C CA . HIS A 1 371 ? -9.202 3.385 51.982 1.00 22.31 371 HIS A CA 1
ATOM 3004 C C . HIS A 1 371 ? -10.031 3.894 53.164 1.00 22.31 371 HIS A C 1
ATOM 3006 O O . HIS A 1 371 ? -10.739 3.107 53.786 1.00 22.31 371 HIS A O 1
ATOM 3012 N N . GLU A 1 372 ? -9.939 5.183 53.471 1.00 22.86 372 GLU A N 1
ATOM 3013 C CA . GLU A 1 372 ? -11.001 5.879 54.202 1.00 22.86 372 GLU A CA 1
ATOM 3014 C C . GLU A 1 372 ? -11.868 6.617 53.171 1.00 22.86 372 GLU A C 1
ATOM 3016 O O . GLU A 1 372 ? -11.338 7.135 52.181 1.00 22.86 372 GLU A O 1
ATOM 3021 N N . MET A 1 373 ? -13.191 6.539 53.360 1.00 26.75 373 MET A N 1
ATOM 3022 C CA . MET A 1 373 ? -14.218 7.221 52.559 1.00 26.75 373 MET A CA 1
ATOM 3023 C C . MET A 1 373 ? -14.254 8.717 52.844 1.00 26.75 373 MET A C 1
ATOM 3025 O O . MET A 1 373 ? -14.053 9.086 54.023 1.00 26.75 373 MET A O 1
#

Mean predicted aligned error: 17.32 Å

Nearest PDB structures (foldseek):
  4zr0-assembly1_A  TM=9.289E-01  e=1.022E-17  Saccharomyces cerevisiae S288C